Protein AF-0000000067829680 (afdb_homodimer)

Solvent-accessible surface area (backbone atoms only — not comparable to full-atom values): 27782 Å² total; per-residue (Å²): 125,80,76,62,68,70,40,52,64,40,25,40,22,31,45,24,46,48,72,64,26,36,20,51,52,60,34,42,39,82,71,40,37,84,87,40,39,43,42,49,33,36,29,45,96,55,60,75,62,44,49,71,43,41,75,66,64,33,41,80,39,91,45,70,64,59,41,50,69,68,28,42,34,41,34,34,30,42,57,54,87,49,47,56,62,50,37,52,67,41,48,87,58,61,48,64,78,32,36,39,34,35,49,31,69,58,57,46,65,66,58,50,35,58,41,44,67,62,52,39,27,50,32,43,31,45,51,26,74,25,20,58,70,36,34,14,47,28,40,34,26,81,75,40,86,72,51,46,71,67,56,51,48,29,52,49,53,58,43,48,71,24,26,46,62,40,85,41,61,70,90,49,45,46,48,42,38,28,51,54,38,33,28,49,31,55,52,21,49,52,48,42,22,53,28,51,36,34,38,73,63,68,41,55,64,70,59,22,48,51,52,51,27,47,47,43,33,17,38,20,53,49,48,60,39,88,91,53,46,41,65,59,55,25,51,72,61,36,48,91,92,35,41,40,40,51,16,51,49,46,34,60,76,67,39,42,49,60,46,52,27,50,12,37,52,47,11,27,52,46,38,54,48,47,47,61,74,102,126,81,77,62,69,70,38,53,64,39,25,40,22,31,44,25,43,47,74,64,27,37,19,50,53,59,33,42,40,83,71,39,36,84,86,41,38,42,41,50,33,36,30,49,97,54,61,75,63,44,49,72,43,42,74,64,65,34,41,78,39,93,44,70,65,59,41,49,69,69,29,40,34,40,35,34,30,43,57,53,87,48,47,55,63,51,37,51,67,42,47,86,56,61,50,65,79,32,38,40,33,36,49,30,70,58,59,49,66,66,57,50,35,57,40,44,68,64,52,40,27,50,33,44,31,45,52,28,73,26,20,60,71,35,35,16,48,29,40,36,27,82,76,39,85,71,54,45,72,67,55,51,49,30,52,49,52,56,43,46,71,23,26,46,62,39,83,42,62,70,89,49,46,46,48,42,38,28,52,54,38,34,29,48,32,56,53,21,49,52,50,42,23,53,29,50,37,35,38,73,64,68,41,54,64,72,60,21,49,51,52,50,28,46,47,43,31,17,36,19,54,47,48,60,39,86,90,52,46,43,66,58,55,24,50,73,60,35,48,90,93,35,40,39,41,50,17,52,50,44,34,58,77,66,38,42,47,59,46,51,29,50,14,38,52,45,12,28,54,46,39,54,49,47,46,62,73,101

Nearest PDB structures (foldseek):
  8tcu-assembly1_D-2  TM=9.123E-01  e=1.792E-23  Homo sapiens
  5bsh-assembly1_D  TM=9.199E-01  e=5.120E-23  Medicago truncatula
  2rcy-assembly1_B-2  TM=9.385E-01  e=2.864E-21  Plasmodium falciparum 3D7
  3tri-assembly1_B  TM=9.046E-01  e=1.002E-21  Coxiella burnetii
  2ag8-assembly1_A  TM=9.207E-01  e=5.132E-21  Neisseria meningitidis MC58

Sequence (556 aa):
MLCQDSLVGVRVGCIGCGTMGSAILSSLVPMAHPDNGLILSGYNRTPEKLAPLEEKGVQSIDTIPNLIQQNDIIILGTKPSAVVPILKECLPFLRPGHIIISLAAGITQIMLTEAVESFCPVIRVMPNTPALVGSGIFALCLEDPKLSNEQSQSVIDLFSLIGLPIILPEKQFSAFTALIGCGPAYVFHFMDALVEAAVTLGFPRQQSIYMVSELLNGSAKLATQPGNHPALLREQVCSPGGITIAAINHMDRTAIRGNIIDAILTAYKKEKQLEFIEMLCQDSLVGVRVGCIGCGTMGSAILSSLVPMAHPDNGLILSGYNRTPEKLAPLEEKGVQSIDTIPNLIQQNDIIILGTKPSAVVPILKECLPFLRPGHIIISLAAGITQIMLTEAVESFCPVIRVMPNTPALVGSGIFALCLEDPKLSNEQSQSVIDLFSLIGLPIILPEKQFSAFTALIGCGPAYVFHFMDALVEAAVTLGFPRQQSIYMVSELLNGSAKLATQPGNHPALLREQVCSPGGITIAAINHMDRTAIRGNIIDAILTAYKKEKQLEFIE

InterPro domains:
  IPR000304 Pyrroline-5-carboxylate reductase-like [MF_01925] (10-274)
  IPR000304 Pyrroline-5-carboxylate reductase-like [PIRSF000193] (12-274)
  IPR000304 Pyrroline-5-carboxylate reductase-like [TIGR00112] (12-274)
  IPR008927 6-phosphogluconate dehydrogenase-like, C-terminal domain superfamily [SSF48179] (169-274)
  IPR028939 Pyrroline-5-carboxylate reductase, catalytic, N-terminal [PF03807] (11-106)
  IPR029036 Pyrroline-5-carboxylate reductase, dimerisation domain [PF14748] (170-274)
  IPR036291 NAD(P)-binding domain superfamily [SSF51735] (11-170)
  IPR053790 Pyrroline-5-carboxylate reductase-like conserved site [PS00521] (230-252)

Foldseek 3Di:
DPPLLLQAQAEEEEEDCDQVNVLLLLLCLVVDDVVRNYAAEYEYPDQVSCVVVVVSPHHYDHDPLVRQQVGQEYEYPDEPVCLLVSLLVCLVRHAQRHEYEYQYFLQALVSNCVSNVVRYHYKYKHWANQSNVLAIEIEIEPPNPSQDPSNVSNVCVSNNSRHHYDYDHRVCVLVCCLPRRCPVVVVVVVLVVQLVVVVVVPDDNVVSSVVSVVVCVVVVVVCPPPPHDPVVVLVVVDDVVDDSVVVVVVCVVVPVVVVVVVSSVVSSVVSVVSNPVD/DPPLLLQQQAEEEEEDCDQVNVLLLLLCLVVDDVVRNYAAEYEYPDQVSCVVVVVSPHHYDHDPLVRQQVGQEYEYPDEPVCLLVSLLVCLVRHAQRHEYEYQYFLQALVSNCVSNVVRYHYKYKHWANQSNVLAIEIEIEPPNPSQDPSNVSNVCVSNNSRHHYDYDHRVCVLVCCLPRRCPVVVVVVVLVVQLVVVVVVPDDNVVSSVVSVVVCVVVVVVCPPPPHDPVVVLVVVDDVVDDSVVVVVVCVVVPVVVVVVVSSVVSSVVSVVSNPVD

pLDDT: mean 93.3, std 8.67, range [32.65, 98.71]

Secondary structure (DSSP, 8-state):
----GGGTT-EEEEE--SHHHHHHHHHHGGG--TTTT-EEEEE-SSGGGGHHHHHTTPEE-S-HHHHHHH-SEEEE-S-HHHHHHHHHHHGGG--TT-EEEE--TT--HHHHHHHTTTSS-EEEEE--GGGGGT-EEEEEE---TT--HHHHHHHHHHHHTSEEEEE--GGGHHHHIIIIISHHHHHHHHHHHHHHHHHHTT--HHHHHHHHHHHHHHHHHHHHSTT--HHHHHHHH--TT-HHHHHHHHHHHTTHHHHHHHHHHHHHHHHHHHHHH-/----GGGTT-EEEEE--SHHHHHHHHHHGGG--TTTT-EEEEE-SSGGGGHHHHHTTPEE-S-HHHHHHH-SEEEE-S-HHHHHHHHHHHGGG--TT-EEEE--TT--HHHHHHHTTTSS-EEEEE--GGGGGT-EEEEEE---TT--HHHHHHHHHHHHTSEEEEE--GGGHHHHIIIIISHHHHHHHHHHHHHHHHHHTT--HHHHHHHHHHHHHHHHHHHHSTT--HHHHHHHH--TT-HHHHHHHHHHHTTHHHHHHHHHHHHHHHHHHHHHH-

Radius of gyration: 26.72 Å; Cα contacts (8 Å, |Δi|>4): 1094; chains: 2; bounding box: 48×79×61 Å

Organism: Lawsonia intracellularis (strain PHE/MN1-00) (NCBI:txid363253)

Structure (mmCIF, N/CA/C/O backbone):
data_AF-0000000067829680-model_v1
#
loop_
_entity.id
_entity.type
_entity.pdbx_description
1 polymer 'Pyrroline-5-carboxylate reductase'
#
loop_
_atom_site.group_PDB
_atom_site.id
_atom_site.type_symbol
_atom_site.label_atom_id
_atom_site.label_alt_id
_atom_site.label_comp_id
_atom_site.label_asym_id
_atom_site.label_entity_id
_atom_site.label_seq_id
_atom_site.pdbx_PDB_ins_code
_atom_site.Cartn_x
_atom_site.Cartn_y
_atom_site.Cartn_z
_atom_site.occupancy
_atom_site.B_iso_or_equiv
_atom_site.auth_seq_id
_atom_site.auth_comp_id
_atom_site.auth_asym_id
_atom_site.auth_atom_id
_atom_site.pdbx_PDB_model_num
ATOM 1 N N . MET A 1 1 ? 10.613 -0.77 22.36 1 32.85 1 MET A N 1
ATOM 2 C CA . MET A 1 1 ? 9.615 0.115 22.953 1 32.85 1 MET A CA 1
ATOM 3 C C . MET A 1 1 ? 10.222 1.474 23.284 1 32.85 1 MET A C 1
ATOM 5 O O . MET A 1 1 ? 11.053 1.585 24.187 1 32.85 1 MET A O 1
ATOM 9 N N . LEU A 1 2 ? 10.543 2.199 22.301 1 42.24 2 LEU A N 1
ATOM 10 C CA . LEU A 1 2 ? 11.259 3.444 22.552 1 42.24 2 LEU A CA 1
ATOM 11 C C . LEU A 1 2 ? 10.633 4.208 23.714 1 42.24 2 LEU A C 1
ATOM 13 O O . LEU A 1 2 ? 9.43 4.48 23.707 1 42.24 2 LEU A O 1
ATOM 17 N N . CYS A 1 3 ? 11.052 3.968 24.837 1 44.95 3 CYS A N 1
ATOM 18 C CA . CYS A 1 3 ? 10.799 4.685 26.082 1 44.95 3 CYS A CA 1
ATOM 19 C C . CYS A 1 3 ? 10.567 6.168 25.819 1 44.95 3 CYS A C 1
ATOM 21 O O . CYS A 1 3 ? 11.505 6.901 25.503 1 44.95 3 CYS A O 1
ATOM 23 N N . GLN A 1 4 ? 9.336 6.564 25.162 1 64.41 4 GLN A N 1
ATOM 24 C CA . GLN A 1 4 ? 9.116 7.972 24.846 1 64.41 4 GLN A CA 1
ATOM 25 C C . GLN A 1 4 ? 8.985 8.807 26.116 1 64.41 4 GLN A C 1
ATOM 27 O O . GLN A 1 4 ? 7.887 9.244 26.467 1 64.41 4 GLN A O 1
ATOM 32 N N . ASP A 1 5 ? 10.01 8.801 26.873 1 72.24 5 ASP A N 1
ATOM 33 C CA . ASP A 1 5 ? 10.111 9.521 28.139 1 72.24 5 ASP A CA 1
ATOM 34 C C . ASP A 1 5 ? 9.614 10.958 27.994 1 72.24 5 ASP A C 1
ATOM 36 O O . ASP A 1 5 ? 9.078 11.533 28.943 1 72.24 5 ASP A O 1
ATOM 40 N N . SER A 1 6 ? 9.605 11.452 26.85 1 81.99 6 SER A N 1
ATOM 41 C CA . SER A 1 6 ? 9.253 12.852 26.638 1 81.99 6 SER A CA 1
ATOM 42 C C . SER A 1 6 ? 7.744 13.061 26.719 1 81.99 6 SER A C 1
ATOM 44 O O . SER A 1 6 ? 7.274 14.195 26.835 1 81.99 6 SER A O 1
ATOM 46 N N . LEU A 1 7 ? 7.02 11.971 26.781 1 85.67 7 LEU A N 1
ATOM 47 C CA . LEU A 1 7 ? 5.567 12.093 26.749 1 85.67 7 LEU A CA 1
ATOM 48 C C . LEU A 1 7 ? 4.961 11.733 28.102 1 85.67 7 LEU A C 1
ATOM 50 O O . LEU A 1 7 ? 3.74 11.772 28.27 1 85.67 7 LEU A O 1
ATOM 54 N N . VAL A 1 8 ? 5.82 11.425 28.993 1 83.03 8 VAL A N 1
ATOM 55 C CA . VAL A 1 8 ? 5.314 11.029 30.303 1 83.03 8 VAL A CA 1
ATOM 56 C C . VAL A 1 8 ? 4.589 12.204 30.955 1 83.03 8 VAL A C 1
ATOM 58 O O . VAL A 1 8 ? 5.162 13.285 31.111 1 83.03 8 VAL A O 1
ATOM 61 N N . GLY A 1 9 ? 3.301 12.057 31.228 1 86.76 9 GLY A N 1
ATOM 62 C CA . GLY A 1 9 ? 2.519 13.058 31.937 1 86.76 9 GLY A CA 1
ATOM 63 C C . GLY A 1 9 ? 1.986 14.151 31.029 1 86.76 9 GLY A C 1
ATOM 64 O O . GLY A 1 9 ? 1.401 15.128 31.503 1 86.76 9 GLY A O 1
ATOM 65 N N . VAL A 1 10 ? 2.221 13.985 29.747 1 91.53 10 VAL A N 1
ATOM 66 C CA . VAL A 1 10 ? 1.778 14.996 28.792 1 91.53 10 VAL A CA 1
ATOM 67 C C . VAL A 1 10 ? 0.275 14.861 28.556 1 91.53 10 VAL A C 1
ATOM 69 O O . VAL A 1 10 ? -0.246 13.747 28.454 1 91.53 10 VAL A O 1
ATOM 72 N N . ARG A 1 11 ? -0.384 16.009 28.594 1 95.24 11 ARG A N 1
ATOM 73 C CA . ARG A 1 11 ? -1.816 16.065 28.317 1 95.24 11 ARG A CA 1
ATOM 74 C C . ARG A 1 11 ? -2.086 16.709 26.962 1 95.24 11 ARG A C 1
ATOM 76 O O . ARG A 1 11 ? -1.638 17.827 26.699 1 95.24 11 ARG A O 1
ATOM 83 N N . VAL A 1 12 ? -2.822 15.918 26.112 1 97.12 12 VAL A N 1
ATOM 84 C CA . VAL A 1 12 ? -3.101 16.369 24.752 1 97.12 12 VAL A CA 1
ATOM 85 C C . VAL A 1 12 ? -4.601 16.591 24.579 1 97.12 12 VAL A C 1
ATOM 87 O O . VAL A 1 12 ? -5.404 15.696 24.852 1 97.12 12 VAL A O 1
ATOM 90 N N . GLY A 1 13 ? -4.949 17.803 24.237 1 97.44 13 GLY A N 1
ATOM 91 C CA . GLY A 1 13 ? -6.331 18.137 23.931 1 97.44 13 GLY A CA 1
ATOM 92 C C . GLY A 1 13 ? -6.552 18.481 22.471 1 97.44 13 GLY A C 1
ATOM 93 O O . GLY A 1 13 ? -5.699 19.11 21.84 1 97.44 13 GLY A O 1
ATOM 94 N N . CYS A 1 14 ? -7.7 18.118 21.925 1 97.99 14 CYS A N 1
ATOM 95 C CA . CYS A 1 14 ? -8.042 18.399 20.535 1 97.99 14 CYS A CA 1
ATOM 96 C C . CYS A 1 14 ? -9.333 19.204 20.443 1 97.99 14 CYS A C 1
ATOM 98 O O . CYS A 1 14 ? -10.346 18.83 21.036 1 97.99 14 CYS A O 1
ATOM 100 N N . ILE A 1 15 ? -9.218 20.331 19.795 1 97.48 15 ILE A N 1
ATOM 101 C CA . ILE A 1 15 ? -10.404 21.116 19.474 1 97.48 15 ILE A CA 1
ATOM 102 C C . ILE A 1 15 ? -10.855 20.81 18.047 1 97.48 15 ILE A C 1
ATOM 104 O O . ILE A 1 15 ? -10.152 21.127 17.085 1 97.48 15 ILE A O 1
ATOM 108 N N . GLY A 1 16 ? -12.024 20.284 17.905 1 95.32 16 GLY A N 1
ATOM 109 C CA . GLY A 1 16 ? -12.476 19.785 16.616 1 95.32 16 GLY A CA 1
ATOM 110 C C . GLY A 1 16 ? -12.123 18.328 16.383 1 95.32 16 GLY A C 1
ATOM 111 O O . GLY A 1 16 ? -11.034 18.018 15.896 1 95.32 16 GLY A O 1
ATOM 112 N N . CYS A 1 17 ? -13.065 17.514 16.563 1 93.41 17 CYS A N 1
ATOM 113 C CA . CYS A 1 17 ? -12.871 16.075 16.419 1 93.41 17 CYS A CA 1
ATOM 114 C C . CYS A 1 17 ? -13.659 15.535 15.231 1 93.41 17 CYS A C 1
ATOM 116 O O . CYS A 1 17 ? -14.426 14.581 15.372 1 93.41 17 CYS A O 1
ATOM 118 N N . GLY A 1 18 ? -13.364 16.253 14.171 1 88.24 18 GLY A N 1
ATOM 119 C CA . GLY A 1 18 ? -13.897 15.739 12.92 1 88.24 18 GLY A CA 1
ATOM 120 C C . GLY A 1 18 ? -13.1 14.573 12.366 1 88.24 18 GLY A C 1
ATOM 121 O O . GLY A 1 18 ? -12.716 13.668 13.11 1 88.24 18 GLY A O 1
ATOM 122 N N . THR A 1 19 ? -12.8 14.629 11.101 1 84.1 19 THR A N 1
ATOM 123 C CA . THR A 1 19 ? -12.111 13.519 10.452 1 84.1 19 THR A CA 1
ATOM 124 C C . THR A 1 19 ? -10.684 13.388 10.977 1 84.1 19 THR A C 1
ATOM 126 O O . THR A 1 19 ? -10.312 12.348 11.525 1 84.1 19 THR A O 1
ATOM 129 N N . MET A 1 20 ? -9.94 14.436 10.885 1 90.51 20 MET A N 1
ATOM 130 C CA . MET A 1 20 ? -8.527 14.342 11.238 1 90.51 20 MET A CA 1
ATOM 131 C C . MET A 1 20 ? -8.341 14.366 12.752 1 90.51 20 MET A C 1
ATOM 133 O O . MET A 1 20 ? -7.498 13.646 13.29 1 90.51 20 MET A O 1
ATOM 137 N N . GLY A 1 21 ? -9.09 15.28 13.44 1 93.39 21 GLY A N 1
ATOM 138 C CA . GLY A 1 21 ? -8.996 15.3 14.891 1 93.39 21 GLY A CA 1
ATOM 139 C C . GLY A 1 21 ? -9.32 13.962 15.528 1 93.39 21 GLY A C 1
ATOM 140 O O . GLY A 1 21 ? -8.584 13.488 16.396 1 93.39 21 GLY A O 1
ATOM 141 N N . SER A 1 22 ? -10.361 13.382 15.071 1 92.06 22 SER A N 1
ATOM 142 C CA . SER A 1 22 ? -10.754 12.069 15.573 1 92.06 22 SER A CA 1
ATOM 143 C C . SER A 1 22 ? -9.719 11.008 15.215 1 92.06 22 SER A C 1
ATOM 145 O O . SER A 1 22 ? -9.457 10.098 16.004 1 92.06 22 SER A O 1
ATOM 147 N N . ALA A 1 23 ? -9.188 11.078 14.009 1 91.29 23 ALA A N 1
ATOM 148 C CA . ALA A 1 23 ? -8.182 10.122 13.554 1 91.29 23 ALA A CA 1
ATOM 149 C C . ALA A 1 23 ? -6.956 10.143 14.462 1 91.29 23 ALA A C 1
ATOM 151 O O . ALA A 1 23 ? -6.454 9.089 14.863 1 91.29 23 ALA A O 1
ATOM 152 N N . ILE A 1 24 ? -6.544 11.265 14.77 1 94.71 24 ILE A N 1
ATOM 153 C CA . ILE A 1 24 ? -5.347 11.423 15.588 1 94.71 24 ILE A CA 1
ATOM 154 C C . ILE A 1 24 ? -5.618 10.92 17.004 1 94.71 24 ILE A C 1
ATOM 156 O O . ILE A 1 24 ? -4.876 10.084 17.525 1 94.71 24 ILE A O 1
ATOM 160 N N . LEU A 1 25 ? -6.687 11.369 17.619 1 94.59 25 LEU A N 1
ATOM 161 C CA . LEU A 1 25 ? -6.993 10.957 18.985 1 94.59 25 LEU A CA 1
ATOM 162 C C . LEU A 1 25 ? -7.216 9.451 19.062 1 94.59 25 LEU A C 1
ATOM 164 O O . LEU A 1 25 ? -6.675 8.783 19.946 1 94.59 25 LEU A O 1
ATOM 168 N N . SER A 1 26 ? -8.001 8.955 18.148 1 92.8 26 SER A N 1
ATOM 169 C CA . SER A 1 26 ? -8.308 7.529 18.158 1 92.8 26 SER A CA 1
ATOM 170 C C . SER A 1 26 ? -7.043 6.689 18.017 1 92.8 26 SER A C 1
ATOM 172 O O . SER A 1 26 ? -6.932 5.619 18.618 1 92.8 26 SER A O 1
ATOM 174 N N . SER A 1 27 ? -6.155 7.122 17.201 1 93.13 27 SER A N 1
ATOM 175 C CA . SER A 1 27 ? -4.92 6.381 16.965 1 93.13 27 SER A CA 1
ATOM 176 C C . SER A 1 27 ? -3.992 6.456 18.173 1 93.13 27 SER A C 1
ATOM 178 O O . SER A 1 27 ? -3.171 5.561 18.388 1 93.13 27 SER A O 1
ATOM 180 N N . LEU A 1 28 ? -4.135 7.497 18.963 1 93.73 28 LEU A N 1
ATOM 181 C CA . LEU A 1 28 ? -3.269 7.687 20.121 1 93.73 28 LEU A CA 1
ATOM 182 C C . LEU A 1 28 ? -3.765 6.872 21.311 1 93.73 28 LEU A C 1
ATOM 184 O O . LEU A 1 28 ? -2.998 6.576 22.23 1 93.73 28 LEU A O 1
ATOM 188 N N . VAL A 1 29 ? -5.004 6.495 21.339 1 92.02 29 VAL A N 1
ATOM 189 C CA . VAL A 1 29 ? -5.65 5.867 22.487 1 92.02 29 VAL A CA 1
ATOM 190 C C . VAL A 1 29 ? -4.898 4.594 22.871 1 92.02 29 VAL A C 1
ATOM 192 O O . VAL A 1 29 ? -4.527 4.412 24.033 1 92.02 29 VAL A O 1
ATOM 195 N N . PRO A 1 30 ? -4.684 3.728 21.837 1 87.74 30 PRO A N 1
ATOM 196 C CA . PRO A 1 30 ? -3.988 2.495 22.214 1 87.74 30 PRO A CA 1
ATOM 197 C C . PRO A 1 30 ? -2.577 2.751 22.738 1 87.74 30 PRO A C 1
ATOM 199 O O . PRO A 1 30 ? -2.001 1.894 23.413 1 87.74 30 PRO A O 1
ATOM 202 N N . MET A 1 31 ? -2.08 3.845 22.342 1 82.7 31 MET A N 1
ATOM 203 C CA . MET A 1 31 ? -0.714 4.178 22.733 1 82.7 31 MET A CA 1
ATOM 204 C C . MET A 1 31 ? -0.689 4.861 24.096 1 82.7 31 MET A C 1
ATOM 206 O O . MET A 1 31 ? 0.375 5.011 24.701 1 82.7 31 MET A O 1
ATOM 210 N N . ALA A 1 32 ? -1.877 5.32 24.468 1 78.85 32 ALA A N 1
ATOM 211 C CA . ALA A 1 32 ? -2.012 5.97 25.769 1 78.85 32 ALA A CA 1
ATOM 212 C C . ALA A 1 32 ? -2.17 4.94 26.883 1 78.85 32 ALA A C 1
ATOM 214 O O . ALA A 1 32 ? -3.069 4.097 26.835 1 78.85 32 ALA A O 1
ATOM 215 N N . HIS A 1 33 ? -1.092 4.644 27.601 1 71.41 33 HIS A N 1
ATOM 216 C CA . HIS A 1 33 ? -1.11 3.661 28.678 1 71.41 33 HIS A CA 1
ATOM 217 C C . HIS A 1 33 ? -0.895 4.325 30.034 1 71.41 33 HIS A C 1
ATOM 219 O O . HIS A 1 33 ? -0.288 5.395 30.116 1 71.41 33 HIS A O 1
ATOM 225 N N . PRO A 1 34 ? -1.517 3.764 30.921 1 66.46 34 PRO A N 1
ATOM 226 C CA . PRO A 1 34 ? -1.378 4.341 32.26 1 66.46 34 PRO A CA 1
ATOM 227 C C . PRO A 1 34 ? 0.077 4.592 32.647 1 66.46 34 PRO A C 1
ATOM 229 O O . PRO A 1 34 ? 0.375 5.559 33.352 1 66.46 34 PRO A O 1
ATOM 232 N N . ASP A 1 35 ? 0.923 3.85 32.074 1 66.78 35 ASP A N 1
ATOM 233 C CA . ASP A 1 35 ? 2.316 3.913 32.505 1 66.78 35 ASP A CA 1
ATOM 234 C C . ASP A 1 35 ? 3.003 5.163 31.961 1 66.78 35 ASP A C 1
ATOM 236 O O . ASP A 1 35 ? 3.946 5.674 32.568 1 66.78 35 ASP A O 1
ATOM 240 N N . ASN A 1 36 ? 2.476 5.585 30.789 1 72.72 36 ASN A N 1
ATOM 241 C CA . ASN A 1 36 ? 3.167 6.753 30.253 1 72.72 36 ASN A CA 1
ATOM 242 C C . ASN A 1 36 ? 2.44 8.047 30.61 1 72.72 36 ASN A C 1
ATOM 244 O O . ASN A 1 36 ? 2.962 9.14 30.385 1 72.72 36 ASN A O 1
ATOM 248 N N . GLY A 1 37 ? 1.24 7.879 31.149 1 82.19 37 GLY A N 1
ATOM 249 C CA . GLY A 1 37 ? 0.529 9.033 31.674 1 82.19 37 GLY A CA 1
ATOM 250 C C . GLY A 1 37 ? -0.004 9.95 30.59 1 82.19 37 GLY A C 1
ATOM 251 O O . GLY A 1 37 ? -0.251 11.133 30.835 1 82.19 37 GLY A O 1
ATOM 252 N N . LEU A 1 38 ? 0.02 9.501 29.326 1 88.05 38 LEU A N 1
ATOM 253 C CA . LEU A 1 38 ? -0.551 10.31 28.255 1 88.05 38 LEU A CA 1
ATOM 254 C C . LEU A 1 38 ? -2.065 10.417 28.403 1 88.05 38 LEU A C 1
ATOM 256 O O . LEU A 1 38 ? -2.762 9.401 28.45 1 88.05 38 LEU A O 1
ATOM 260 N N . ILE A 1 39 ? -2.524 11.65 28.587 1 91.73 39 ILE A N 1
ATOM 261 C CA . ILE A 1 39 ? -3.95 11.896 28.774 1 91.73 39 ILE A CA 1
ATOM 262 C C . ILE A 1 39 ? -4.515 12.61 27.548 1 91.73 39 ILE A C 1
ATOM 264 O O . ILE A 1 39 ? -3.943 13.595 27.077 1 91.73 39 ILE A O 1
ATOM 268 N N . LEU A 1 40 ? -5.575 12.069 27.036 1 95.77 40 LEU A N 1
ATOM 269 C CA . LEU A 1 40 ? -6.19 12.599 25.824 1 95.77 40 LEU A CA 1
ATOM 270 C C . LEU A 1 40 ? -7.571 13.172 26.122 1 95.77 40 LEU A C 1
ATOM 272 O O . LEU A 1 40 ? -8.354 12.566 26.857 1 95.77 40 LEU A O 1
ATOM 276 N N . SER A 1 41 ? -7.827 14.332 25.633 1 96.44 41 SER A N 1
ATOM 277 C CA . SER A 1 41 ? -9.138 14.958 25.769 1 96.44 41 SER A CA 1
ATOM 278 C C . SER A 1 41 ? -9.577 15.613 24.463 1 96.44 41 SER A C 1
ATOM 280 O O . SER A 1 41 ? -8.751 15.874 23.586 1 96.44 41 SER A O 1
ATOM 282 N N . GLY A 1 42 ? -10.875 15.805 24.308 1 97.17 42 GLY A N 1
ATOM 283 C CA . GLY A 1 42 ? -11.414 16.396 23.093 1 97.17 42 GLY A CA 1
ATOM 284 C C . GLY A 1 42 ? -12.593 17.315 23.349 1 97.17 42 GLY A C 1
ATOM 285 O O . GLY A 1 42 ? -13.317 17.146 24.333 1 97.17 42 GLY A O 1
ATOM 286 N N . TYR A 1 43 ? -12.693 18.271 22.482 1 96.94 43 TYR A N 1
ATOM 287 C CA . TYR A 1 43 ? -13.848 19.16 22.42 1 96.94 43 TYR A CA 1
ATOM 288 C C . TYR A 1 43 ? -14.389 19.251 20.998 1 96.94 43 TYR A C 1
ATOM 290 O O . TYR A 1 43 ? -13.62 19.293 20.035 1 96.94 43 TYR A O 1
ATOM 298 N N . ASN A 1 44 ? -15.646 19.223 20.883 1 95.64 44 ASN A N 1
ATOM 299 C CA . ASN A 1 44 ? -16.344 19.466 19.625 1 95.64 44 ASN A CA 1
ATOM 300 C C . ASN A 1 44 ? -17.619 20.278 19.839 1 95.64 44 ASN A C 1
ATOM 302 O O . ASN A 1 44 ? -18.299 20.117 20.854 1 95.64 44 ASN A O 1
ATOM 306 N N . ARG A 1 45 ? -17.927 21.089 18.845 1 91.02 45 ARG A N 1
ATOM 307 C CA . ARG A 1 45 ? -19.149 21.882 18.932 1 91.02 45 ARG A CA 1
ATOM 308 C C . ARG A 1 45 ? -20.378 20.985 19.032 1 91.02 45 ARG A C 1
ATOM 310 O O . ARG A 1 45 ? -21.34 21.315 19.729 1 91.02 45 ARG A O 1
ATOM 317 N N . THR A 1 46 ? -20.254 19.892 18.346 1 90.45 46 THR A N 1
ATOM 318 C CA . THR A 1 46 ? -21.292 18.869 18.421 1 90.45 46 THR A CA 1
ATOM 319 C C . THR A 1 46 ? -20.851 17.716 19.318 1 90.45 46 THR A C 1
ATOM 321 O O . THR A 1 46 ? -20.192 16.782 18.858 1 90.45 46 THR A O 1
ATOM 324 N N . PRO A 1 47 ? -21.322 17.66 20.458 1 87.58 47 PRO A N 1
ATOM 325 C CA . PRO A 1 47 ? -20.837 16.697 21.451 1 87.58 47 PRO A CA 1
ATOM 326 C C . PRO A 1 47 ? -20.988 15.249 20.991 1 87.58 47 PRO A C 1
ATOM 328 O O . PRO A 1 47 ? -20.162 14.4 21.334 1 87.58 47 PRO A O 1
ATOM 331 N N . GLU A 1 48 ? -21.953 14.989 20.147 1 87.05 48 GLU A N 1
ATOM 332 C CA . GLU A 1 48 ? -22.23 13.624 19.71 1 87.05 48 GLU A CA 1
ATOM 333 C C . GLU A 1 48 ? -21.064 13.055 18.906 1 87.05 48 GLU A C 1
ATOM 335 O O . GLU A 1 48 ? -20.848 11.842 18.89 1 87.05 48 GLU A O 1
ATOM 340 N N . LYS A 1 49 ? -20.319 13.911 18.389 1 87.24 49 LYS A N 1
ATOM 341 C CA . LYS A 1 49 ? -19.194 13.479 17.564 1 87.24 49 LYS A CA 1
ATOM 342 C C . LYS A 1 49 ? -18.062 12.928 18.425 1 87.24 49 LYS A C 1
ATOM 344 O O . LYS A 1 49 ? -17.17 12.24 17.922 1 87.24 49 LYS A O 1
ATOM 349 N N . LEU A 1 50 ? -18.154 13.165 19.718 1 92.49 50 LEU A N 1
ATOM 350 C CA . LEU A 1 50 ? -17.095 12.722 20.62 1 92.49 50 LEU A CA 1
ATOM 351 C C . LEU A 1 50 ? -17.412 11.347 21.196 1 92.49 50 LEU A C 1
ATOM 353 O O . LEU A 1 50 ? -16.539 10.695 21.773 1 92.49 50 LEU A O 1
ATOM 357 N N . ALA A 1 51 ? -18.595 10.908 21 1 91.45 51 ALA A N 1
ATOM 358 C CA . ALA A 1 51 ? -19.073 9.688 21.646 1 91.45 51 ALA A CA 1
ATOM 359 C C . ALA A 1 51 ? -18.167 8.504 21.321 1 91.45 51 ALA A C 1
ATOM 361 O O . ALA A 1 51 ? -17.728 7.785 22.222 1 91.45 51 ALA A O 1
ATOM 362 N N . PRO A 1 52 ? -17.856 8.372 20.055 1 90.58 52 PRO A N 1
ATOM 363 C CA . PRO A 1 52 ? -16.981 7.241 19.739 1 90.58 52 PRO A CA 1
ATOM 364 C C . PRO A 1 52 ? -15.609 7.353 20.4 1 90.58 52 PRO A C 1
ATOM 366 O O . PRO A 1 52 ? -14.996 6.336 20.733 1 90.58 52 PRO A O 1
ATOM 369 N N . LEU A 1 53 ? -15.132 8.484 20.567 1 93.26 53 LEU A N 1
ATOM 370 C CA . LEU A 1 53 ? -13.831 8.707 21.189 1 93.26 53 LEU A CA 1
ATOM 371 C C . LEU A 1 53 ? -13.901 8.476 22.694 1 93.26 53 LEU A C 1
ATOM 373 O O . LEU A 1 53 ? -12.961 7.944 23.29 1 93.26 53 LEU A O 1
ATOM 377 N N . GLU A 1 54 ? -14.989 8.895 23.242 1 92.73 54 GLU A N 1
ATOM 378 C CA . GLU A 1 54 ? -15.206 8.671 24.668 1 92.73 54 GLU A CA 1
ATOM 379 C C . GLU A 1 54 ? -15.209 7.182 25 1 92.73 54 GLU A C 1
ATOM 381 O O . GLU A 1 54 ? -14.657 6.766 26.021 1 92.73 54 GLU A O 1
ATOM 386 N N . GLU A 1 55 ? -15.789 6.483 24.112 1 92.37 55 GLU A N 1
ATOM 387 C CA . GLU A 1 55 ? -15.849 5.035 24.292 1 92.37 55 GLU A CA 1
ATOM 388 C C . GLU A 1 55 ? -14.454 4.419 24.279 1 92.37 55 GLU A C 1
ATOM 390 O O . GLU A 1 55 ? -14.225 3.373 24.891 1 92.37 55 GLU A O 1
ATOM 395 N N . LYS A 1 56 ? -13.576 5.103 23.69 1 90.01 56 LYS A N 1
ATOM 396 C CA . LYS A 1 56 ? -12.216 4.586 23.57 1 90.01 56 LYS A CA 1
ATOM 397 C C . LYS A 1 56 ? -11.328 5.107 24.696 1 90.01 56 LYS A C 1
ATOM 399 O O . LYS A 1 56 ? -10.155 4.739 24.791 1 90.01 56 LYS A O 1
ATOM 404 N N . GLY A 1 57 ? -11.894 6.133 25.489 1 89.99 57 GLY A N 1
ATOM 405 C CA . GLY A 1 57 ? -11.133 6.59 26.64 1 89.99 57 GLY A CA 1
ATOM 406 C C . GLY A 1 57 ? -10.732 8.051 26.55 1 89.99 57 GLY A C 1
ATOM 407 O O . GLY A 1 57 ? -10.062 8.572 27.443 1 89.99 57 GLY A O 1
ATOM 408 N N . VAL A 1 58 ? -11.108 8.714 25.533 1 94.19 58 VAL A N 1
ATOM 409 C CA . VAL A 1 58 ? -10.83 10.141 25.403 1 94.19 58 VAL A CA 1
ATOM 410 C C . VAL A 1 58 ? -11.787 10.937 26.287 1 94.19 58 VAL A C 1
ATOM 412 O O . VAL A 1 58 ? -12.997 10.702 26.272 1 94.19 58 VAL A O 1
ATOM 415 N N . GLN A 1 59 ? -11.231 11.784 27.108 1 94.39 59 GLN A N 1
ATOM 416 C CA . GLN A 1 59 ? -12.07 12.615 27.966 1 94.39 59 GLN A CA 1
ATOM 417 C C . GLN A 1 59 ? -12.769 13.706 27.16 1 94.39 59 GLN A C 1
ATOM 419 O O . GLN A 1 59 ? -12.118 14.468 26.442 1 94.39 59 GLN A O 1
ATOM 424 N N . SER A 1 60 ? -14.052 13.733 27.296 1 95.54 60 SER A N 1
ATOM 425 C CA . SER A 1 60 ? -14.807 14.803 26.653 1 95.54 60 SER A CA 1
ATOM 426 C C . SER A 1 60 ? -14.85 16.052 27.527 1 95.54 60 SER A C 1
ATOM 428 O O . SER A 1 60 ? -15.188 15.977 28.71 1 95.54 60 SER A O 1
ATOM 430 N N . ILE A 1 61 ? -14.461 17.133 26.962 1 95.91 61 ILE A N 1
ATOM 431 C CA . ILE A 1 61 ? -14.485 18.407 27.673 1 95.91 61 ILE A CA 1
ATOM 432 C C . ILE A 1 61 ? -15.557 19.313 27.071 1 95.91 61 ILE A C 1
ATOM 434 O O . ILE A 1 61 ? -15.726 19.36 25.85 1 95.91 61 ILE A O 1
ATOM 438 N N . ASP A 1 62 ? -16.208 20.108 27.832 1 93.08 62 ASP A N 1
ATOM 439 C CA . ASP A 1 62 ? -17.446 20.758 27.412 1 93.08 62 ASP A CA 1
ATOM 440 C C . ASP A 1 62 ? -17.171 22.149 26.846 1 93.08 62 ASP A C 1
ATOM 442 O O . ASP A 1 62 ? -18.001 22.707 26.125 1 93.08 62 ASP A O 1
ATOM 446 N N . THR A 1 63 ? -16.004 22.703 27.335 1 95.73 63 THR A N 1
ATOM 447 C CA . THR A 1 63 ? -15.726 24.054 26.86 1 95.73 63 THR A CA 1
ATOM 448 C C . THR A 1 63 ? -14.267 24.186 26.433 1 95.73 63 THR A C 1
ATOM 450 O O . THR A 1 63 ? -13.401 23.46 26.926 1 95.73 63 THR A O 1
ATOM 453 N N . ILE A 1 64 ? -14.022 25.159 25.619 1 96.47 64 ILE A N 1
ATOM 454 C CA . I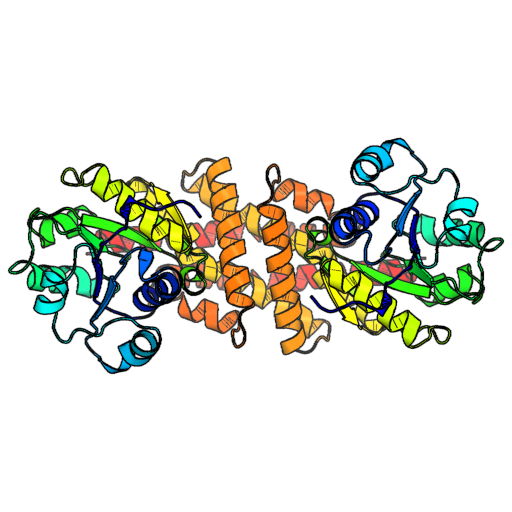LE A 1 64 ? -12.678 25.414 25.114 1 96.47 64 ILE A CA 1
ATOM 455 C C . ILE A 1 64 ? -11.777 25.88 26.255 1 96.47 64 ILE A C 1
ATOM 457 O O . ILE A 1 64 ? -10.671 25.364 26.431 1 96.47 64 ILE A O 1
ATOM 461 N N . PRO A 1 65 ? -12.256 26.737 27.157 1 96.52 65 PRO A N 1
ATOM 462 C CA . PRO A 1 65 ? -11.412 27.156 28.279 1 96.52 65 PRO A CA 1
ATOM 463 C C . PRO A 1 65 ? -10.975 25.986 29.158 1 96.52 65 PRO A C 1
ATOM 465 O O . PRO A 1 65 ? -9.808 25.905 29.549 1 96.52 65 PRO A O 1
ATOM 468 N N . ASN A 1 66 ? -11.875 25.116 29.412 1 96.89 66 ASN A N 1
ATOM 469 C CA . ASN A 1 66 ? -11.543 23.956 30.232 1 96.89 66 ASN A CA 1
ATOM 470 C C . ASN A 1 66 ? -10.517 23.059 29.545 1 96.89 66 ASN A C 1
ATOM 472 O O . ASN A 1 66 ? -9.62 22.522 30.198 1 96.89 66 ASN A O 1
ATOM 476 N N . LEU A 1 67 ? -10.7 22.899 28.261 1 97.72 67 LEU A N 1
ATOM 477 C CA . LEU A 1 67 ? -9.753 22.075 27.517 1 97.72 67 LEU A CA 1
ATOM 478 C C . LEU A 1 67 ? -8.355 22.682 27.561 1 97.72 67 LEU A C 1
ATOM 480 O O . LEU A 1 67 ? -7.371 21.97 27.775 1 97.72 67 LEU A O 1
ATOM 484 N N . ILE A 1 68 ? -8.262 23.943 27.394 1 97.46 68 ILE A N 1
ATOM 485 C CA . ILE A 1 68 ? -6.979 24.636 27.382 1 97.46 68 ILE A CA 1
ATOM 486 C C . ILE A 1 68 ? -6.305 24.498 28.746 1 97.46 68 ILE A C 1
ATOM 488 O O . ILE A 1 68 ? -5.113 24.194 28.828 1 97.46 68 ILE A O 1
ATOM 492 N N . GLN A 1 69 ? -7.033 24.657 29.786 1 95.49 69 GLN A N 1
ATOM 493 C CA . GLN A 1 69 ? -6.492 24.671 31.141 1 95.49 69 GLN A CA 1
ATOM 494 C C . GLN A 1 69 ? -5.982 23.29 31.544 1 95.49 69 GLN A C 1
ATOM 496 O O . GLN A 1 69 ? -5.034 23.176 32.324 1 95.49 69 GLN A O 1
ATOM 501 N N . GLN A 1 70 ? -6.476 22.334 30.941 1 95.48 70 GLN A N 1
ATOM 502 C CA . GLN A 1 70 ? -6.203 20.981 31.412 1 95.48 70 GLN A CA 1
ATOM 503 C C . GLN A 1 70 ? -5.145 20.3 30.548 1 95.48 70 GLN A C 1
ATOM 505 O O . GLN A 1 70 ? -4.749 19.165 30.822 1 95.48 70 GLN A O 1
ATOM 510 N N . ASN A 1 71 ? -4.732 20.969 29.522 1 96.9 71 ASN A N 1
ATOM 511 C CA . ASN A 1 71 ? -3.846 20.283 28.588 1 96.9 71 ASN A CA 1
ATOM 512 C C . ASN A 1 71 ? -2.58 21.091 28.32 1 96.9 71 ASN A C 1
ATOM 514 O O . ASN A 1 71 ? -2.556 22.305 28.532 1 96.9 71 ASN A O 1
ATOM 518 N N . ASP A 1 72 ? -1.531 20.4 27.883 1 96.46 72 ASP A N 1
ATOM 519 C CA . ASP A 1 72 ? -0.25 21.007 27.538 1 96.46 72 ASP A CA 1
ATOM 520 C C . ASP A 1 72 ? -0.16 21.283 26.038 1 96.46 72 ASP A C 1
ATOM 522 O O . ASP A 1 72 ? 0.366 22.318 25.623 1 96.46 72 ASP A O 1
ATOM 526 N N . ILE A 1 73 ? -0.615 20.33 25.268 1 97.7 73 ILE A N 1
ATOM 527 C CA . ILE A 1 73 ? -0.63 20.408 23.811 1 97.7 73 ILE A CA 1
ATOM 528 C C . ILE A 1 73 ? -2.07 20.501 23.314 1 97.7 73 ILE A C 1
ATOM 530 O O . ILE A 1 73 ? -2.911 19.672 23.669 1 97.7 73 ILE A O 1
ATOM 534 N N . ILE A 1 74 ? -2.336 21.513 22.556 1 98.24 74 ILE A N 1
ATOM 535 C CA . ILE A 1 74 ? -3.669 21.724 22.002 1 98.24 74 ILE A CA 1
ATOM 536 C C . ILE A 1 74 ? -3.629 21.553 20.485 1 98.24 74 ILE A C 1
ATOM 538 O O . ILE A 1 74 ? -2.975 22.328 19.784 1 98.24 74 ILE A O 1
ATOM 542 N N . ILE A 1 75 ? -4.343 20.575 19.974 1 98.3 75 ILE A N 1
ATOM 543 C CA . ILE A 1 75 ? -4.427 20.302 18.544 1 98.3 75 ILE A CA 1
ATOM 544 C C . ILE A 1 75 ? -5.722 20.885 17.983 1 98.3 75 ILE A C 1
ATOM 546 O O . ILE A 1 75 ? -6.807 20.622 18.507 1 98.3 75 ILE A O 1
ATOM 550 N N . LEU A 1 76 ? -5.587 21.638 17.004 1 97.88 76 LEU A N 1
ATOM 551 C CA . LEU A 1 76 ? -6.744 22.161 16.287 1 97.88 76 LEU A CA 1
ATOM 552 C C . LEU A 1 76 ? -7.059 21.306 15.064 1 97.88 76 LEU A C 1
ATOM 554 O O . LEU A 1 76 ? -6.431 21.462 14.014 1 97.88 76 LEU A O 1
ATOM 558 N N . GLY A 1 77 ? -8.03 20.498 15.172 1 95.56 77 GLY A N 1
ATOM 559 C CA . GLY A 1 77 ? -8.487 19.66 14.076 1 95.56 77 GLY A CA 1
ATOM 560 C C . GLY A 1 77 ? -9.704 20.22 13.364 1 95.56 77 GLY A C 1
ATOM 561 O O . GLY A 1 77 ? -10.629 19.477 13.027 1 95.56 77 GLY A O 1
ATOM 562 N N . THR A 1 78 ? -9.783 21.514 13.172 1 92.84 78 THR A N 1
ATOM 563 C CA . THR A 1 78 ? -10.927 22.202 12.585 1 92.84 78 THR A CA 1
ATOM 564 C C . THR A 1 78 ? -10.638 22.596 11.139 1 92.84 78 THR A C 1
ATOM 566 O O . THR A 1 78 ? -9.504 22.469 10.671 1 92.84 78 THR A O 1
ATOM 569 N N . LYS A 1 79 ? -11.645 23.027 10.475 1 88.83 79 LYS A N 1
ATOM 570 C CA . LYS A 1 79 ? -11.472 23.585 9.138 1 88.83 79 LYS A CA 1
ATOM 571 C C . LYS A 1 79 ? -10.619 24.85 9.176 1 88.83 79 LYS A C 1
ATOM 573 O O . LYS A 1 79 ? -10.576 25.545 10.194 1 88.83 79 LYS A O 1
ATOM 578 N N . PRO A 1 80 ? -10.07 25.159 8.065 1 89.86 80 PRO A N 1
ATOM 579 C CA . PRO A 1 80 ? -9.177 26.319 8.027 1 89.86 80 PRO A CA 1
ATOM 580 C C . PRO A 1 80 ? -9.871 27.612 8.45 1 89.86 80 PRO A C 1
ATOM 582 O O . PRO A 1 80 ? -9.3 28.406 9.202 1 89.86 80 PRO A O 1
ATOM 585 N N . SER A 1 81 ? -11.057 27.824 8.122 1 89.27 81 SER A N 1
ATOM 586 C CA . SER A 1 81 ? -11.771 29.069 8.387 1 89.27 81 SER A CA 1
ATOM 587 C C . SER A 1 81 ? -12.055 29.236 9.876 1 89.27 81 SER A C 1
ATOM 589 O O . SER A 1 81 ? -12.293 30.351 10.346 1 89.27 81 SER A O 1
ATOM 591 N N . ALA A 1 82 ? -11.949 28.181 10.613 1 93.98 82 ALA A N 1
ATOM 592 C CA . ALA A 1 82 ? -12.311 28.23 12.027 1 93.98 82 ALA A CA 1
ATOM 593 C C . ALA A 1 82 ? -11.073 28.396 12.904 1 93.98 82 ALA A C 1
ATOM 595 O O . ALA A 1 82 ? -11.184 28.712 14.091 1 93.98 82 ALA A O 1
ATOM 596 N N . VAL A 1 83 ? -9.925 28.27 12.359 1 95.56 83 VAL A N 1
ATOM 597 C CA . VAL A 1 83 ? -8.698 28.191 13.145 1 95.56 83 VAL A CA 1
ATOM 598 C C . VAL A 1 83 ? -8.46 29.515 13.867 1 95.56 83 VAL A C 1
ATOM 600 O O . VAL A 1 83 ? -8.337 29.547 15.094 1 95.56 83 VAL A O 1
ATOM 603 N N . VAL A 1 84 ? -8.456 30.63 13.182 1 95.28 84 VAL A N 1
ATOM 604 C CA . VAL A 1 84 ? -8.12 31.928 13.757 1 95.28 84 VAL A CA 1
ATOM 605 C C . VAL A 1 84 ? -9.184 32.335 14.773 1 95.28 84 VAL A C 1
ATOM 607 O O . VAL A 1 84 ? -8.861 32.726 15.897 1 95.28 84 VAL A O 1
ATOM 610 N N . PRO A 1 85 ? -10.496 32.17 14.445 1 95.99 85 PRO A N 1
ATOM 611 C CA . PRO A 1 85 ? -11.527 32.49 15.435 1 95.99 85 PRO A CA 1
ATOM 612 C C . PRO A 1 85 ? -11.384 31.679 16.72 1 95.99 85 PRO A C 1
ATOM 614 O O . PRO A 1 85 ? -11.539 32.22 17.817 1 95.99 85 PRO A O 1
ATOM 617 N N . ILE A 1 86 ? -11.035 30.449 16.626 1 97.01 86 ILE A N 1
ATOM 618 C CA . ILE A 1 86 ? -10.905 29.58 17.79 1 97.01 86 ILE A CA 1
ATOM 619 C C . ILE A 1 86 ? -9.689 30 18.614 1 97.01 86 ILE A C 1
ATOM 621 O O . ILE A 1 86 ? -9.744 30.022 19.846 1 97.01 86 ILE A O 1
ATOM 625 N N . LEU A 1 87 ? -8.652 30.314 17.948 1 97.16 87 LEU A N 1
ATOM 626 C CA . LEU A 1 87 ? -7.443 30.731 18.65 1 97.16 87 LEU A CA 1
ATOM 627 C C . LEU A 1 87 ? -7.678 32.032 19.41 1 97.16 87 LEU A C 1
ATOM 629 O O . LEU A 1 87 ? -7.17 32.208 20.52 1 97.16 87 LEU A O 1
ATOM 633 N N . LYS A 1 88 ? -8.431 32.904 18.862 1 95.17 88 LYS A N 1
ATOM 634 C CA . LYS A 1 88 ? -8.773 34.143 19.555 1 95.17 88 LYS A CA 1
ATOM 635 C C . LYS A 1 88 ? -9.595 33.862 20.81 1 95.17 88 LYS A C 1
ATOM 637 O O . LYS A 1 88 ? -9.425 34.529 21.832 1 95.17 88 LYS A O 1
ATOM 642 N N . GLU A 1 89 ? -10.385 32.918 20.664 1 95.05 89 GLU A N 1
ATOM 643 C CA . GLU A 1 89 ? -11.173 32.496 21.819 1 95.05 89 GLU A CA 1
ATOM 644 C C . GLU A 1 89 ? -10.286 31.875 22.895 1 95.05 89 GLU A C 1
ATOM 646 O O . GLU A 1 89 ? -10.58 31.982 24.087 1 95.05 89 GLU A O 1
ATOM 651 N N . CYS A 1 90 ? -9.223 31.299 22.532 1 96.33 90 CYS A N 1
ATOM 652 C CA . CYS A 1 90 ? -8.326 30.596 23.442 1 96.33 90 CYS A CA 1
ATOM 653 C C . CYS A 1 90 ? -7.395 31.571 24.152 1 96.33 90 CYS A C 1
ATOM 655 O O . CYS A 1 90 ? -6.88 31.272 25.23 1 96.33 90 CYS A O 1
ATOM 657 N N . LEU A 1 91 ? -7.15 32.697 23.638 1 95.75 91 LEU A N 1
ATOM 658 C CA . LEU A 1 91 ? -6.086 33.628 23.999 1 95.75 91 LEU A CA 1
ATOM 659 C C . LEU A 1 91 ? -6.101 33.916 25.496 1 95.75 91 LEU A C 1
ATOM 661 O O . LEU A 1 91 ? -5.063 33.84 26.158 1 95.75 91 LEU A O 1
ATOM 665 N N . PRO A 1 92 ? -7.332 34.129 26.06 1 95.82 92 PRO A N 1
ATOM 666 C CA . PRO A 1 92 ? -7.357 34.496 27.478 1 95.82 92 PRO A CA 1
ATOM 667 C C . PRO A 1 92 ? -6.928 33.351 28.392 1 95.82 92 PRO A C 1
ATOM 669 O O . PRO A 1 92 ? -6.607 33.577 29.561 1 95.82 92 PRO A O 1
ATOM 672 N N . PHE A 1 93 ? -6.878 32.209 27.87 1 96.71 93 PHE A N 1
ATOM 673 C CA . PHE A 1 93 ? -6.646 31.043 28.715 1 96.71 93 PHE A CA 1
ATOM 674 C C . PHE A 1 93 ? -5.29 30.416 28.412 1 96.71 93 PHE A C 1
ATOM 676 O O . PHE A 1 93 ? -4.881 29.46 29.074 1 96.71 93 PHE A O 1
ATOM 683 N N . LEU A 1 94 ? -4.621 30.922 27.495 1 96.36 94 LEU A N 1
ATOM 684 C CA . LEU A 1 94 ? -3.333 30.371 27.09 1 96.36 94 LEU A CA 1
ATOM 685 C C . LEU A 1 94 ? -2.245 30.735 28.096 1 96.36 94 LEU A C 1
ATOM 687 O O . LEU A 1 94 ? -2.297 31.801 28.713 1 96.36 94 LEU A O 1
ATOM 691 N N . ARG A 1 95 ? -1.331 29.858 28.297 1 94.72 95 ARG A N 1
ATOM 692 C CA . ARG A 1 95 ? -0.098 30.062 29.051 1 94.72 95 ARG A CA 1
ATOM 693 C C . ARG A 1 95 ? 1.126 29.865 28.163 1 94.72 95 ARG A C 1
ATOM 695 O O . ARG A 1 95 ? 1.06 29.162 27.153 1 94.72 95 ARG A O 1
ATOM 702 N N . PRO A 1 96 ? 2.261 30.434 28.522 1 91.15 96 PRO A N 1
ATOM 703 C CA . PRO A 1 96 ? 3.467 30.323 27.699 1 91.15 96 PRO A CA 1
ATOM 704 C C . PRO A 1 96 ? 3.915 28.877 27.5 1 91.15 96 PRO A C 1
ATOM 706 O O . PRO A 1 96 ? 4.585 28.564 26.512 1 91.15 96 PRO A O 1
ATOM 709 N N . GLY A 1 97 ? 3.483 28.002 28.288 1 91.59 97 GLY A N 1
ATOM 710 C CA . GLY A 1 97 ? 3.92 26.618 28.201 1 91.59 97 GLY A CA 1
ATOM 711 C C . GLY A 1 97 ? 3.074 25.783 27.26 1 91.59 97 GLY A C 1
ATOM 712 O O . GLY A 1 97 ? 3.452 24.665 26.902 1 91.59 97 GLY A O 1
ATOM 713 N N . HIS A 1 98 ? 2.044 26.347 26.809 1 96.6 98 HIS A N 1
ATOM 714 C CA . HIS A 1 98 ? 1.169 25.624 25.893 1 96.6 98 HIS A CA 1
ATOM 715 C C . HIS A 1 98 ? 1.807 25.489 24.514 1 96.6 98 HIS A C 1
ATOM 717 O O . HIS A 1 98 ? 2.583 26.352 24.097 1 96.6 98 HIS A O 1
ATOM 723 N N . ILE A 1 99 ? 1.528 24.412 23.833 1 97.88 99 ILE A N 1
ATOM 724 C CA . ILE A 1 99 ? 1.849 24.23 22.422 1 97.88 99 ILE A CA 1
ATOM 725 C C . ILE A 1 99 ? 0.562 24.155 21.605 1 97.88 99 ILE A C 1
ATOM 727 O O . ILE A 1 99 ? -0.323 23.349 21.902 1 97.88 99 ILE A O 1
ATOM 731 N N . ILE A 1 100 ? 0.473 25.006 20.612 1 98.34 100 ILE A N 1
ATOM 732 C CA . ILE A 1 100 ? -0.672 24.977 19.709 1 98.34 100 ILE A CA 1
ATOM 733 C C . ILE A 1 100 ? -0.277 24.306 18.396 1 98.34 100 ILE A C 1
ATOM 735 O O . ILE A 1 100 ? 0.704 24.699 17.761 1 98.34 100 ILE A O 1
ATOM 739 N N . ILE A 1 101 ? -1.034 23.304 18.012 1 98.39 101 ILE A N 1
ATOM 740 C CA . ILE A 1 101 ? -0.783 22.584 16.768 1 98.39 101 ILE A CA 1
ATOM 741 C C . ILE A 1 101 ? -1.985 22.727 15.837 1 98.39 101 ILE A C 1
ATOM 743 O O . ILE A 1 101 ? -3.12 22.447 16.231 1 98.39 101 ILE A O 1
ATOM 747 N N . SER A 1 102 ? -1.776 23.142 14.71 1 97.7 102 SER A N 1
ATOM 748 C CA . SER A 1 102 ? -2.837 23.206 13.71 1 97.7 102 SER A CA 1
ATOM 749 C C . SER A 1 102 ? -2.667 22.119 12.653 1 97.7 102 SER A C 1
ATOM 751 O O . SER A 1 102 ? -1.563 21.905 12.147 1 97.7 102 SER A O 1
ATOM 753 N N . LEU A 1 103 ? -3.763 21.526 12.266 1 95.98 103 LEU A N 1
ATOM 754 C CA . LEU A 1 103 ? -3.769 20.512 11.218 1 95.98 103 LEU A CA 1
ATOM 755 C C . LEU A 1 103 ? -4.352 21.071 9.924 1 95.98 103 LEU A C 1
ATOM 757 O O . LEU A 1 103 ? -4.526 20.337 8.948 1 95.98 103 LEU A O 1
ATOM 761 N N . ALA A 1 104 ? -4.677 22.341 9.919 1 91.08 104 ALA A N 1
ATOM 762 C CA . ALA A 1 104 ? -5.476 22.914 8.839 1 91.08 104 ALA A CA 1
ATOM 763 C C . ALA A 1 104 ? -4.6 23.289 7.647 1 91.08 104 ALA A C 1
ATOM 765 O O . ALA A 1 104 ? -3.548 23.911 7.814 1 91.08 104 ALA A O 1
ATOM 766 N N . ALA A 1 105 ? -5.092 22.942 6.492 1 87.01 105 ALA A N 1
ATOM 767 C CA . ALA A 1 105 ? -4.434 23.361 5.257 1 87.01 105 ALA A CA 1
ATOM 768 C C . ALA A 1 105 ? -4.588 24.863 5.037 1 87.01 105 ALA A C 1
ATOM 770 O O . ALA A 1 105 ? -5.596 25.455 5.43 1 87.01 105 ALA A O 1
ATOM 771 N N . GLY A 1 106 ? -3.577 25.467 4.491 1 86.48 106 GLY A N 1
ATOM 772 C CA . GLY A 1 106 ? -3.662 26.864 4.096 1 86.48 106 GLY A CA 1
ATOM 773 C C . GLY A 1 106 ? -3.415 27.825 5.243 1 86.48 106 GLY A C 1
ATOM 774 O O . GLY A 1 106 ? -3.45 29.043 5.058 1 86.48 106 GLY A O 1
ATOM 775 N N . ILE A 1 107 ? -3.285 27.335 6.449 1 91.67 107 ILE A N 1
ATOM 776 C CA . ILE A 1 107 ? -2.998 28.181 7.602 1 91.67 107 ILE A CA 1
ATOM 777 C C . ILE A 1 107 ? -1.492 28.228 7.847 1 91.67 107 ILE A C 1
ATOM 779 O O . ILE A 1 107 ? -0.88 27.212 8.187 1 91.67 107 ILE A O 1
ATOM 783 N N . THR A 1 108 ? -0.961 29.361 7.741 1 93.02 108 THR A N 1
ATOM 784 C CA . THR A 1 108 ? 0.489 29.504 7.805 1 93.02 108 THR A CA 1
ATOM 785 C C . THR A 1 108 ? 0.948 29.716 9.245 1 93.02 108 THR A C 1
ATOM 787 O O . THR A 1 108 ? 0.13 29.963 10.133 1 93.02 108 THR A O 1
ATOM 790 N N . GLN A 1 109 ? 2.199 29.61 9.366 1 94.59 109 GLN A N 1
ATOM 791 C CA . GLN A 1 109 ? 2.809 29.846 10.671 1 94.59 109 GLN A CA 1
ATOM 792 C C . GLN A 1 109 ? 2.562 31.276 11.142 1 94.59 109 GLN A C 1
ATOM 794 O O . GLN A 1 109 ? 2.304 31.51 12.325 1 94.59 109 GLN A O 1
ATOM 799 N N . ILE A 1 110 ? 2.678 32.156 10.249 1 94.3 110 ILE A N 1
ATOM 800 C CA . ILE A 1 110 ? 2.506 33.564 10.587 1 94.3 110 ILE A CA 1
ATOM 801 C C . ILE A 1 110 ? 1.073 33.811 11.054 1 94.3 110 ILE A C 1
ATOM 803 O O . ILE A 1 110 ? 0.846 34.543 12.02 1 94.3 110 ILE A O 1
ATOM 807 N N . MET A 1 111 ? 0.141 33.21 10.417 1 93.97 111 MET A N 1
ATOM 808 C CA . MET A 1 111 ? -1.26 33.351 10.803 1 93.97 111 MET A CA 1
ATOM 809 C C . MET A 1 111 ? -1.495 32.811 12.209 1 93.97 111 MET A C 1
ATOM 811 O O . MET A 1 111 ? -2.201 33.43 13.007 1 93.97 111 MET A O 1
ATOM 815 N N . LEU A 1 112 ? -0.895 31.707 12.495 1 96.39 112 LEU A N 1
ATOM 816 C CA . LEU A 1 112 ? -1.029 31.092 13.812 1 96.39 112 LEU A CA 1
ATOM 817 C C . LEU A 1 112 ? -0.387 31.963 14.886 1 96.39 112 LEU A C 1
ATOM 819 O O . LEU A 1 112 ? -0.991 32.211 15.933 1 96.39 112 LEU A O 1
ATOM 823 N N . THR A 1 113 ? 0.825 32.391 14.601 1 96.64 113 THR A N 1
ATOM 824 C CA . THR A 1 113 ? 1.573 33.21 15.548 1 96.64 113 THR A CA 1
ATOM 825 C C . THR A 1 113 ? 0.82 34.501 15.859 1 96.64 113 THR A C 1
ATOM 827 O O . THR A 1 113 ? 0.715 34.9 17.021 1 96.64 113 THR A O 1
ATOM 830 N N . GLU A 1 114 ? 0.28 35.095 14.853 1 96.01 114 GLU A N 1
ATOM 831 C CA . GLU A 1 114 ? -0.468 36.336 15.031 1 96.01 114 GLU A CA 1
ATOM 832 C C . GLU A 1 114 ? -1.756 36.097 15.813 1 96.01 114 GLU A C 1
ATOM 834 O O . GLU A 1 114 ? -2.139 36.914 16.653 1 96.01 114 GLU A O 1
ATOM 839 N N . ALA A 1 115 ? -2.362 35.01 15.551 1 96.1 115 ALA A N 1
ATOM 840 C CA . ALA A 1 115 ? -3.643 34.703 16.181 1 96.1 115 ALA A CA 1
ATOM 841 C C . ALA A 1 115 ? -3.484 34.518 17.687 1 96.1 115 ALA A C 1
ATOM 843 O O . ALA A 1 115 ? -4.394 34.833 18.458 1 96.1 115 ALA A O 1
ATOM 844 N N . VAL A 1 116 ? -2.301 34.031 18.099 1 96.98 116 VAL A N 1
ATOM 845 C CA . VAL A 1 116 ? -2.089 33.821 19.528 1 96.98 116 VAL A CA 1
ATOM 846 C C . VAL A 1 116 ? -1.228 34.947 20.094 1 96.98 116 VAL A C 1
ATOM 848 O O . VAL A 1 116 ? -0.679 34.825 21.192 1 96.98 116 VAL A O 1
ATOM 851 N N . GLU A 1 117 ? -0.97 35.995 19.289 1 96.02 117 GLU A N 1
ATOM 852 C CA . GLU A 1 117 ? -0.199 37.173 19.677 1 96.02 117 GLU A CA 1
ATOM 853 C C . GLU A 1 117 ? 1.184 36.783 20.189 1 96.02 117 GLU A C 1
ATOM 855 O O . GLU A 1 117 ? 1.672 37.351 21.168 1 96.02 117 GLU A O 1
ATOM 860 N N . SER A 1 118 ? 1.692 35.701 19.643 1 94.31 118 SER A N 1
ATOM 861 C CA . SER A 1 118 ? 3.022 35.192 19.96 1 94.31 118 SER A CA 1
ATOM 862 C C . SER A 1 118 ? 3.136 34.822 21.435 1 94.31 118 SER A C 1
ATOM 864 O O . SER A 1 118 ? 4.217 34.907 22.021 1 94.31 118 SER A O 1
ATOM 866 N N . PHE A 1 119 ? 2.096 34.421 21.983 1 95.34 119 PHE A N 1
ATOM 867 C CA . PHE A 1 119 ? 2.07 34.174 23.42 1 95.34 119 PHE A CA 1
ATOM 868 C C . PHE A 1 119 ? 2.685 32.818 23.747 1 95.34 119 PHE A C 1
ATOM 870 O O . PHE A 1 119 ? 3.256 32.633 24.824 1 95.34 119 PHE A O 1
ATOM 877 N N . CYS A 1 120 ? 2.501 31.937 22.904 1 96.08 120 CYS A N 1
ATOM 878 C CA . CYS A 1 120 ? 3.016 30.581 23.063 1 96.08 120 CYS A CA 1
ATOM 879 C C . CYS A 1 120 ? 3.443 30 21.721 1 96.08 120 CYS A C 1
ATOM 881 O O . CYS A 1 120 ? 3.149 30.572 20.67 1 96.08 120 CYS A O 1
ATOM 883 N N . PRO A 1 121 ? 4.236 28.919 21.76 1 97.47 121 PRO A N 1
ATOM 884 C CA . PRO A 1 121 ? 4.677 28.33 20.494 1 97.47 121 PRO A CA 1
ATOM 885 C C . PRO A 1 121 ? 3.528 27.725 19.692 1 97.47 121 PRO A C 1
ATOM 887 O O . PRO A 1 121 ? 2.6 27.153 20.27 1 97.47 121 PRO A O 1
ATOM 890 N N . VAL A 1 122 ? 3.645 27.837 18.372 1 97.92 122 VAL A N 1
ATOM 891 C CA . VAL A 1 122 ? 2.675 27.258 17.448 1 97.92 122 VAL A CA 1
ATOM 892 C C . VAL A 1 122 ? 3.389 26.347 16.452 1 97.92 122 VAL A C 1
ATOM 894 O O . VAL A 1 122 ? 4.54 26.598 16.086 1 97.92 122 VAL A O 1
ATOM 897 N N . ILE A 1 123 ? 2.74 25.287 16.078 1 98.22 123 ILE A N 1
ATOM 898 C CA . ILE A 1 123 ? 3.271 24.312 15.131 1 98.22 123 ILE A CA 1
ATOM 899 C C . ILE A 1 123 ? 2.24 24.039 14.038 1 98.22 123 ILE A C 1
ATOM 901 O O . ILE A 1 123 ? 1.06 23.833 14.328 1 98.22 123 ILE A O 1
ATOM 905 N N . ARG A 1 124 ? 2.651 24.143 12.824 1 97.02 124 ARG A N 1
ATOM 906 C CA . ARG A 1 124 ? 1.856 23.708 11.681 1 97.02 124 ARG A CA 1
ATOM 907 C C . ARG A 1 124 ? 2.12 22.241 11.356 1 97.02 124 ARG A C 1
ATOM 909 O O . ARG A 1 124 ? 3.274 21.83 11.212 1 97.02 124 ARG A O 1
ATOM 916 N N . VAL A 1 125 ? 1.06 21.476 11.327 1 97.73 125 VAL A N 1
ATOM 917 C CA . VAL A 1 125 ? 1.171 20.064 10.977 1 97.73 125 VAL A CA 1
ATOM 918 C C . VAL A 1 125 ? 0.236 19.745 9.812 1 97.73 125 VAL A C 1
ATOM 920 O O . VAL A 1 125 ? -0.924 20.163 9.806 1 97.73 125 VAL A O 1
ATOM 923 N N . MET A 1 126 ? 0.75 19.062 8.854 1 96.96 126 MET A N 1
ATOM 924 C CA . MET A 1 126 ? -0.073 18.574 7.751 1 96.96 126 MET A CA 1
ATOM 925 C C . MET A 1 126 ? -0.16 17.051 7.77 1 96.96 126 MET A C 1
ATOM 927 O O . MET A 1 126 ? 0.845 16.365 7.578 1 96.96 126 MET A O 1
ATOM 931 N N . PRO A 1 127 ? -1.272 16.551 8.026 1 96.5 127 PRO A N 1
ATOM 932 C CA . PRO A 1 127 ? -1.454 15.1 8.109 1 96.5 127 PRO A CA 1
ATOM 933 C C . PRO A 1 127 ? -2.072 14.51 6.844 1 96.5 127 PRO A C 1
ATOM 935 O O . PRO A 1 127 ? -2.333 15.237 5.882 1 96.5 127 PRO A O 1
ATOM 938 N N . ASN A 1 128 ? -2.252 13.184 6.817 1 95.64 128 ASN A N 1
ATOM 939 C CA . ASN A 1 128 ? -3.057 12.474 5.829 1 95.64 128 ASN A CA 1
ATOM 940 C C . ASN A 1 128 ? -3.929 11.404 6.481 1 95.64 128 ASN A C 1
ATOM 942 O O . ASN A 1 128 ? -3.73 11.063 7.648 1 95.64 128 ASN A O 1
ATOM 946 N N . THR A 1 129 ? -4.882 10.891 5.861 1 94.06 129 THR A N 1
ATOM 947 C CA . THR A 1 129 ? -5.978 10.119 6.437 1 94.06 129 THR A CA 1
ATOM 948 C C . THR A 1 129 ? -5.482 8.763 6.931 1 94.06 129 THR A C 1
ATOM 950 O O . THR A 1 129 ? -6.084 8.165 7.826 1 94.06 129 THR A O 1
ATOM 953 N N . PRO A 1 130 ? -4.453 8.22 6.446 1 96 130 PRO A N 1
ATOM 954 C CA . PRO A 1 130 ? -3.996 6.946 7.006 1 96 130 PRO A CA 1
ATOM 955 C C . PRO A 1 130 ? -3.667 7.041 8.495 1 96 130 PRO A C 1
ATOM 957 O O . PRO A 1 130 ? -3.452 6.018 9.149 1 96 130 PRO A O 1
ATOM 960 N N . ALA A 1 131 ? -3.644 8.256 9.03 1 94.24 131 ALA A N 1
ATOM 961 C CA . ALA A 1 131 ? -3.556 8.444 10.476 1 94.24 131 ALA A CA 1
ATOM 962 C C . ALA A 1 131 ? -4.659 7.674 11.197 1 94.24 131 ALA A C 1
ATOM 964 O O . ALA A 1 131 ? -4.492 7.273 12.352 1 94.24 131 ALA A O 1
ATOM 965 N N . LEU A 1 132 ? -5.719 7.39 10.527 1 90.94 132 LEU A N 1
ATOM 966 C CA . LEU A 1 132 ? -6.87 6.683 11.079 1 90.94 132 LEU A CA 1
ATOM 967 C C . LEU A 1 132 ? -6.491 5.265 11.49 1 90.94 132 LEU A C 1
ATOM 969 O O . LEU A 1 132 ? -7.173 4.65 12.313 1 90.94 132 LEU A O 1
ATOM 973 N N . VAL A 1 133 ? -5.388 4.788 10.895 1 91.89 133 VAL A N 1
ATOM 974 C CA . VAL A 1 133 ? -4.993 3.418 11.205 1 91.89 133 VAL A CA 1
ATOM 975 C C . VAL A 1 133 ? -3.56 3.4 11.733 1 91.89 133 VAL A C 1
ATOM 977 O O . VAL A 1 133 ? -2.85 2.403 11.584 1 91.89 133 VAL A O 1
ATOM 980 N N . GLY A 1 134 ? -3.148 4.596 12.171 1 92.45 134 GLY A N 1
ATOM 981 C CA . GLY A 1 134 ? -1.839 4.688 12.799 1 92.45 134 GLY A CA 1
ATOM 982 C C . GLY A 1 134 ? -0.697 4.687 11.801 1 92.45 134 GLY A C 1
ATOM 983 O O . GLY A 1 134 ? 0.434 4.338 12.145 1 92.45 134 GLY A O 1
ATOM 984 N N . SER A 1 135 ? -0.974 4.963 10.531 1 94.96 135 SER A N 1
ATOM 985 C CA . SER A 1 135 ? 0.036 4.983 9.478 1 94.96 135 SER A CA 1
ATOM 986 C C . SER A 1 135 ? 0.059 6.327 8.759 1 94.96 135 SER A C 1
ATOM 988 O O . SER A 1 135 ? 0.211 6.381 7.537 1 94.96 135 SER A O 1
ATOM 990 N N . GLY A 1 136 ? -0.161 7.305 9.547 1 96.44 136 GLY A N 1
ATOM 991 C CA . GLY A 1 136 ? -0.148 8.647 8.986 1 96.44 136 GLY A CA 1
ATOM 992 C C . GLY A 1 136 ? 1.249 9.148 8.671 1 96.44 136 GLY A C 1
ATOM 993 O O . GLY A 1 136 ? 2.236 8.616 9.183 1 96.44 136 GLY A O 1
ATOM 994 N N . ILE A 1 137 ? 1.309 10.063 7.747 1 97.79 137 ILE A N 1
ATOM 995 C CA . ILE A 1 137 ? 2.495 10.878 7.506 1 97.79 137 ILE A CA 1
ATOM 996 C C . ILE A 1 137 ? 2.205 12.332 7.871 1 97.79 137 ILE A C 1
ATOM 998 O O . ILE A 1 137 ? 1.183 12.889 7.462 1 97.79 137 ILE A O 1
ATOM 1002 N N . PHE A 1 138 ? 3.131 12.892 8.668 1 98.1 138 PHE A N 1
ATOM 1003 C CA . PHE A 1 138 ? 2.883 14.224 9.208 1 98.1 138 PHE A CA 1
ATOM 1004 C C . PHE A 1 138 ? 4.042 15.161 8.892 1 98.1 138 PHE A C 1
ATOM 1006 O O . PHE A 1 138 ? 5.166 14.944 9.35 1 98.1 138 PHE A O 1
ATOM 1013 N N . ALA A 1 139 ? 3.778 16.171 8.129 1 98.32 139 ALA A N 1
ATOM 1014 C CA . ALA A 1 139 ? 4.758 17.251 8.053 1 98.32 139 ALA A CA 1
ATOM 1015 C C . ALA A 1 139 ? 4.682 18.148 9.285 1 98.32 139 ALA A C 1
ATOM 1017 O O . ALA A 1 139 ? 3.603 18.619 9.653 1 98.32 139 ALA A O 1
ATOM 1018 N N . LEU A 1 140 ? 5.79 18.391 9.947 1 98.34 140 LEU A N 1
ATOM 1019 C CA . LEU A 1 140 ? 5.875 19.252 11.122 1 98.34 140 LEU A CA 1
ATOM 1020 C C . LEU A 1 140 ? 6.729 20.482 10.834 1 98.34 140 LEU A C 1
ATOM 1022 O O . LEU A 1 140 ? 7.88 20.357 10.409 1 98.34 140 LEU A O 1
ATOM 1026 N N . CYS A 1 141 ? 6.184 21.61 11.009 1 98.13 141 CYS A N 1
ATOM 1027 C CA . CYS A 1 141 ? 6.946 22.853 10.967 1 98.13 141 CYS A CA 1
ATOM 1028 C C . CYS A 1 141 ? 7.376 23.277 12.366 1 98.13 141 CYS A C 1
ATOM 1030 O O . CYS A 1 141 ? 6.575 23.818 13.13 1 98.13 141 CYS A O 1
ATOM 1032 N N . LEU A 1 142 ? 8.644 23.1 12.693 1 97.52 142 LEU A N 1
ATOM 1033 C CA . LEU A 1 142 ? 9.133 23.366 14.041 1 97.52 142 LEU A CA 1
ATOM 1034 C C . LEU A 1 142 ? 9.949 24.654 14.079 1 97.52 142 LEU A C 1
ATOM 1036 O O . LEU A 1 142 ? 10.913 24.76 14.84 1 97.52 142 LEU A O 1
ATOM 1040 N N . GLU A 1 143 ? 9.534 25.607 13.308 1 95.99 143 GLU A N 1
ATOM 1041 C CA . GLU A 1 143 ? 10.355 26.797 13.104 1 95.99 143 GLU A CA 1
ATOM 1042 C C . GLU A 1 143 ? 9.979 27.902 14.088 1 95.99 143 GLU A C 1
ATOM 1044 O O . GLU A 1 143 ? 10.618 28.956 14.119 1 95.99 143 GLU A O 1
ATOM 1049 N N . ASP A 1 144 ? 9.014 27.769 14.98 1 96.69 144 ASP A N 1
ATOM 1050 C CA . ASP A 1 144 ? 8.654 28.804 15.944 1 96.69 144 ASP A CA 1
ATOM 1051 C C . ASP A 1 144 ? 9.785 29.042 16.942 1 96.69 144 ASP A C 1
ATOM 1053 O O . ASP A 1 144 ? 10.241 28.109 17.606 1 96.69 144 ASP A O 1
ATOM 1057 N N . PRO A 1 145 ? 10.248 30.231 17.058 1 95 145 PRO A N 1
ATOM 1058 C CA . PRO A 1 145 ? 11.382 30.524 17.938 1 95 145 PRO A CA 1
ATOM 1059 C C . PRO A 1 145 ? 11.072 30.254 19.409 1 95 145 PRO A C 1
ATOM 1061 O O . PRO A 1 145 ? 11.99 30.128 20.223 1 95 145 PRO A O 1
ATOM 1064 N N . LYS A 1 146 ? 9.88 30.174 19.817 1 95.8 146 LYS A N 1
ATOM 1065 C CA . LYS A 1 146 ? 9.504 29.96 21.212 1 95.8 146 LYS A CA 1
ATOM 1066 C C . LYS A 1 146 ? 9.515 28.475 21.563 1 95.8 146 LYS A C 1
ATOM 1068 O O . LYS A 1 146 ? 9.422 28.109 22.736 1 95.8 146 LYS A O 1
ATOM 1073 N N . LEU A 1 147 ? 9.628 27.678 20.582 1 96 147 LEU A N 1
ATOM 1074 C CA . LEU A 1 147 ? 9.641 26.238 20.814 1 96 147 LEU A CA 1
ATOM 1075 C C . LEU A 1 147 ? 10.97 25.797 21.418 1 96 147 LEU A C 1
ATOM 1077 O O . LEU A 1 147 ? 12.031 26.037 20.836 1 96 147 LEU A O 1
ATOM 1081 N N . SER A 1 148 ? 10.915 25.126 22.528 1 95.35 148 SER A N 1
ATOM 1082 C CA . SER A 1 148 ? 12.122 24.541 23.103 1 95.35 148 SER A CA 1
ATOM 1083 C C . SER A 1 148 ? 12.452 23.203 22.45 1 95.35 148 SER A C 1
ATOM 1085 O O . SER A 1 148 ? 11.6 22.598 21.796 1 95.35 148 SER A O 1
ATOM 1087 N N . ASN A 1 149 ? 13.63 22.756 22.664 1 95.3 149 ASN A N 1
ATOM 1088 C CA . ASN A 1 149 ? 14.038 21.452 22.153 1 95.3 149 ASN A CA 1
ATOM 1089 C C . ASN A 1 149 ? 13.2 20.327 22.753 1 95.3 149 ASN A C 1
ATOM 1091 O O . ASN A 1 149 ? 12.856 19.366 22.062 1 95.3 149 ASN A O 1
ATOM 1095 N N . GLU A 1 150 ? 12.942 20.514 23.978 1 93.79 150 GLU A N 1
ATOM 1096 C CA . GLU A 1 150 ? 12.14 19.507 24.666 1 93.79 150 GLU A CA 1
ATOM 1097 C C . GLU A 1 150 ? 10.726 19.444 24.096 1 93.79 150 GLU A C 1
ATOM 1099 O O . GLU A 1 150 ? 10.178 18.357 23.9 1 93.79 150 GLU A O 1
ATOM 1104 N N . GLN A 1 151 ? 10.204 20.608 23.873 1 94.56 151 GLN A N 1
ATOM 1105 C CA . GLN A 1 151 ? 8.863 20.679 23.304 1 94.56 151 GLN A CA 1
ATOM 1106 C C . GLN A 1 151 ? 8.833 20.102 21.892 1 94.56 151 GLN A C 1
ATOM 1108 O O . GLN A 1 151 ? 7.923 19.347 21.543 1 94.56 151 GLN A O 1
ATOM 1113 N N . SER A 1 152 ? 9.869 20.431 21.134 1 96.23 152 SER A N 1
ATOM 1114 C CA . SER A 1 152 ? 9.98 19.888 19.784 1 96.23 152 SER A CA 1
ATOM 1115 C C . SER A 1 152 ? 10.04 18.364 19.805 1 96.23 152 SER A C 1
ATOM 1117 O O . SER A 1 152 ? 9.357 17.7 19.022 1 96.23 152 SER A O 1
ATOM 1119 N N . GLN A 1 153 ? 10.765 17.869 20.656 1 95.62 153 GLN A N 1
ATOM 1120 C CA . GLN A 1 153 ? 10.924 16.421 20.752 1 95.62 153 GLN A CA 1
ATOM 1121 C C . GLN A 1 153 ? 9.622 15.752 21.181 1 95.62 153 GLN A C 1
ATOM 1123 O O . GLN A 1 153 ? 9.276 14.679 20.682 1 95.62 153 GLN A O 1
ATOM 1128 N N . SER A 1 154 ? 8.953 16.363 22.1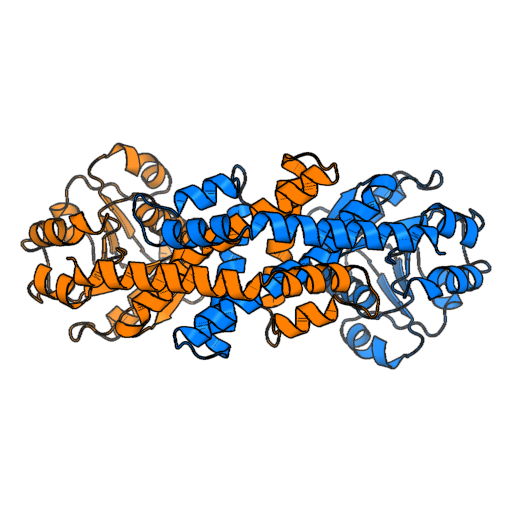 1 94.06 154 SER A N 1
ATOM 1129 C CA . SER A 1 154 ? 7.68 15.814 22.555 1 94.06 154 SER A CA 1
ATOM 1130 C C . SER A 1 154 ? 6.683 15.706 21.406 1 94.06 154 SER A C 1
ATOM 1132 O O . SER A 1 154 ? 5.94 14.726 21.312 1 94.06 154 SER A O 1
ATOM 1134 N N . VAL A 1 155 ? 6.691 16.706 20.565 1 96.84 155 VAL A N 1
ATOM 1135 C CA . VAL A 1 155 ? 5.765 16.718 19.437 1 96.84 155 VAL A CA 1
ATOM 1136 C C . VAL A 1 155 ? 6.167 15.647 18.427 1 96.84 155 VAL A C 1
ATOM 1138 O O . VAL A 1 155 ? 5.315 14.919 17.911 1 96.84 155 VAL A O 1
ATOM 1141 N N . ILE A 1 156 ? 7.443 15.541 18.168 1 97.25 156 ILE A N 1
ATOM 1142 C CA . ILE A 1 156 ? 7.946 14.508 17.27 1 97.25 156 ILE A CA 1
ATOM 1143 C C . ILE A 1 156 ? 7.568 13.129 17.807 1 97.25 156 ILE A C 1
ATOM 1145 O O . ILE A 1 156 ? 7.051 12.288 17.067 1 97.25 156 ILE A O 1
ATOM 1149 N N . ASP A 1 157 ? 7.749 12.919 19.05 1 95.11 157 ASP A N 1
ATOM 1150 C CA . ASP A 1 157 ? 7.439 11.639 19.679 1 95.11 157 ASP A CA 1
ATOM 1151 C C . ASP A 1 157 ? 5.941 11.348 19.623 1 95.11 157 ASP A C 1
ATOM 1153 O O . ASP A 1 157 ? 5.532 10.205 19.408 1 95.11 157 ASP A O 1
ATOM 1157 N N . LEU A 1 158 ? 5.201 12.376 19.845 1 95.22 158 LEU A N 1
ATOM 1158 C CA . LEU A 1 158 ? 3.75 12.226 19.821 1 95.22 158 LEU A CA 1
ATOM 1159 C C . LEU A 1 158 ? 3.283 11.688 18.473 1 95.22 158 LEU A C 1
ATOM 1161 O O . LEU A 1 158 ? 2.545 10.701 18.416 1 95.22 158 LEU A O 1
ATOM 1165 N N . PHE A 1 159 ? 3.751 12.257 17.407 1 96.6 159 PHE A N 1
ATOM 1166 C CA . PHE A 1 159 ? 3.288 11.867 16.08 1 96.6 159 PHE A CA 1
ATOM 1167 C C . PHE A 1 159 ? 3.975 10.586 15.622 1 96.6 159 PHE A C 1
ATOM 1169 O O . PHE A 1 159 ? 3.469 9.883 14.745 1 96.6 159 PHE A O 1
ATOM 1176 N N . SER A 1 160 ? 5.109 10.243 16.219 1 95.46 160 SER A N 1
ATOM 1177 C CA . SER A 1 160 ? 5.781 8.982 15.921 1 95.46 160 SER A CA 1
ATOM 1178 C C . SER A 1 160 ? 4.975 7.792 16.431 1 95.46 160 SER A C 1
ATOM 1180 O O . SER A 1 160 ? 5.15 6.668 15.955 1 95.46 160 SER A O 1
ATOM 1182 N N . LEU A 1 161 ? 4.089 8.071 17.364 1 92.97 161 LEU A N 1
ATOM 1183 C CA . LEU A 1 161 ? 3.266 7.002 17.919 1 92.97 161 LEU A CA 1
ATOM 1184 C C . LEU A 1 161 ? 2.237 6.523 16.9 1 92.97 161 LEU A C 1
ATOM 1186 O O . LEU A 1 161 ? 1.754 5.392 16.983 1 92.97 161 LEU A O 1
ATOM 1190 N N . ILE A 1 162 ? 1.94 7.43 15.95 1 94.53 162 ILE A N 1
ATOM 1191 C CA . ILE A 1 162 ? 0.792 7.094 15.116 1 94.53 162 ILE A CA 1
ATOM 1192 C C . ILE A 1 162 ? 1.164 7.243 13.642 1 94.53 162 ILE A C 1
ATOM 1194 O O . ILE A 1 162 ? 0.288 7.287 12.775 1 94.53 162 ILE A O 1
ATOM 1198 N N . GLY A 1 163 ? 2.4 7.394 13.377 1 95.43 163 GLY A N 1
ATOM 1199 C CA . GLY A 1 163 ? 2.828 7.508 11.992 1 95.43 163 GLY A CA 1
ATOM 1200 C C . GLY A 1 163 ? 4.242 8.039 11.846 1 95.43 163 GLY A C 1
ATOM 1201 O O . GLY A 1 163 ? 5.085 7.823 12.72 1 95.43 163 GLY A O 1
ATOM 1202 N N . LEU A 1 164 ? 4.474 8.661 10.704 1 96.52 164 LEU A N 1
ATOM 1203 C CA . LEU A 1 164 ? 5.808 9.128 10.345 1 96.52 164 LEU A CA 1
ATOM 1204 C C . LEU A 1 164 ? 5.867 10.652 10.339 1 96.52 164 LEU A C 1
ATOM 1206 O O . LEU A 1 164 ? 5.373 11.293 9.408 1 96.52 164 LEU A O 1
ATOM 1210 N N . PRO A 1 165 ? 6.492 11.198 11.345 1 97.73 165 PRO A N 1
ATOM 1211 C CA . PRO A 1 165 ? 6.72 12.644 11.297 1 97.73 165 PRO A CA 1
ATOM 1212 C C . PRO A 1 165 ? 7.872 13.03 10.373 1 97.73 165 PRO A C 1
ATOM 1214 O O . PRO A 1 165 ? 8.917 12.374 10.376 1 97.73 165 PRO A O 1
ATOM 1217 N N . ILE A 1 166 ? 7.671 14 9.593 1 97.71 166 ILE A N 1
ATOM 1218 C CA . ILE A 1 166 ? 8.696 14.576 8.73 1 97.71 166 ILE A CA 1
ATOM 1219 C C . ILE A 1 166 ? 8.841 16.067 9.025 1 97.71 166 ILE A C 1
ATOM 1221 O O . ILE A 1 166 ? 7.876 16.826 8.907 1 97.71 166 ILE A O 1
ATOM 1225 N N . ILE A 1 167 ? 10.035 16.46 9.413 1 98.07 167 ILE A N 1
ATOM 1226 C CA . ILE A 1 167 ? 10.284 17.87 9.694 1 98.07 167 ILE A CA 1
ATOM 1227 C C . ILE A 1 167 ? 10.565 18.613 8.39 1 98.07 167 ILE A C 1
ATOM 1229 O O . ILE A 1 167 ? 11.505 18.276 7.666 1 98.07 167 ILE A O 1
ATOM 1233 N N . LEU A 1 168 ? 9.754 19.584 8.105 1 97.75 168 LEU A N 1
ATOM 1234 C CA . LEU A 1 168 ? 9.89 20.365 6.88 1 97.75 168 LEU A CA 1
ATOM 1235 C C . LEU A 1 168 ? 9.814 21.859 7.178 1 97.75 168 LEU A C 1
ATOM 1237 O O . LEU A 1 168 ? 9.067 22.283 8.062 1 97.75 168 LEU A O 1
ATOM 1241 N N . PRO A 1 169 ? 10.569 22.615 6.422 1 97.15 169 PRO A N 1
ATOM 1242 C CA . PRO A 1 169 ? 10.305 24.055 6.479 1 97.15 169 PRO A CA 1
ATOM 1243 C C . PRO A 1 169 ? 8.935 24.427 5.919 1 97.15 169 PRO A C 1
ATOM 1245 O O . PRO A 1 169 ? 8.394 23.709 5.074 1 97.15 169 PRO A O 1
ATOM 1248 N N . GLU A 1 170 ? 8.398 25.47 6.364 1 95.59 170 GLU A N 1
ATOM 1249 C CA . GLU A 1 170 ? 7.053 25.877 5.965 1 95.59 170 GLU A CA 1
ATOM 1250 C C . GLU A 1 170 ? 6.94 25.998 4.448 1 95.59 170 GLU A C 1
ATOM 1252 O O . GLU A 1 170 ? 5.889 25.706 3.874 1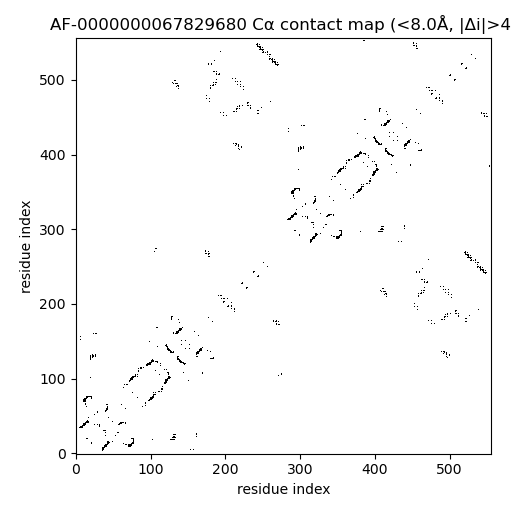 95.59 170 GLU A O 1
ATOM 1257 N N . LYS A 1 171 ? 7.989 26.437 3.754 1 94.39 171 LYS A N 1
ATOM 1258 C CA . LYS A 1 171 ? 7.96 26.686 2.316 1 94.39 171 LYS A CA 1
ATOM 1259 C C . LYS A 1 171 ? 7.667 25.404 1.542 1 94.39 171 LYS A C 1
ATOM 1261 O O . LYS A 1 171 ? 7.299 25.453 0.366 1 94.39 171 LYS A O 1
ATOM 1266 N N . GLN A 1 172 ? 7.83 24.22 2.175 1 96.32 172 GLN A N 1
ATOM 1267 C CA . GLN A 1 172 ? 7.626 22.946 1.494 1 96.32 172 GLN A CA 1
ATOM 1268 C C . GLN A 1 172 ? 6.264 22.35 1.839 1 96.32 172 GLN A C 1
ATOM 1270 O O . GLN A 1 172 ? 5.922 21.26 1.376 1 96.32 172 GLN A O 1
ATOM 1275 N N . PHE A 1 173 ? 5.477 23.056 2.635 1 96.69 173 PHE A N 1
ATOM 1276 C CA . PHE A 1 173 ? 4.219 22.502 3.123 1 96.69 173 PHE A CA 1
ATOM 1277 C C . PHE A 1 173 ? 3.205 22.385 1.992 1 96.69 173 PHE A C 1
ATOM 1279 O O . PHE A 1 173 ? 2.434 21.424 1.94 1 96.69 173 PHE A O 1
ATOM 1286 N N . SER A 1 174 ? 3.215 23.349 1.097 1 95.99 174 SER A N 1
ATOM 1287 C CA . SER A 1 174 ? 2.291 23.258 -0.029 1 95.99 174 SER A CA 1
ATOM 1288 C C . SER A 1 174 ? 2.595 22.041 -0.896 1 95.99 174 SER A C 1
ATOM 1290 O O . SER A 1 174 ? 1.679 21.346 -1.342 1 95.99 174 SER A O 1
ATOM 1292 N N . ALA A 1 175 ? 3.867 21.85 -1.126 1 97.39 175 ALA A N 1
ATOM 1293 C CA . ALA A 1 175 ? 4.294 20.683 -1.894 1 97.39 175 ALA A CA 1
ATOM 1294 C C . ALA A 1 175 ? 3.917 19.388 -1.18 1 97.39 175 ALA A C 1
ATOM 1296 O O . ALA A 1 175 ? 3.415 18.451 -1.805 1 97.39 175 ALA A O 1
ATOM 1297 N N . PHE A 1 176 ? 4.136 19.366 0.114 1 98.18 176 PHE A N 1
ATOM 1298 C CA . PHE A 1 176 ? 3.796 18.2 0.921 1 98.18 176 PHE A CA 1
ATOM 1299 C C . PHE A 1 176 ? 2.294 17.941 0.893 1 98.18 176 PHE A C 1
ATOM 1301 O O . PHE A 1 176 ? 1.859 16.795 0.765 1 98.18 176 PHE A O 1
ATOM 1308 N N . THR A 1 177 ? 1.527 18.925 1.03 1 96.78 177 THR A N 1
ATOM 1309 C CA . THR A 1 177 ? 0.074 18.794 1.012 1 96.78 177 THR A CA 1
ATOM 1310 C C . THR A 1 177 ? -0.398 18.187 -0.306 1 96.78 177 THR A C 1
ATOM 1312 O O . THR A 1 177 ? -1.188 17.241 -0.313 1 96.78 177 THR A O 1
ATOM 1315 N N . ALA A 1 178 ? 0.123 18.692 -1.367 1 97.67 178 ALA A N 1
ATOM 1316 C CA . ALA A 1 178 ? -0.29 18.248 -2.696 1 97.67 178 ALA A CA 1
ATOM 1317 C C . ALA A 1 178 ? 0.082 16.786 -2.925 1 97.67 178 ALA A C 1
ATOM 1319 O O . ALA A 1 178 ? -0.656 16.047 -3.581 1 97.67 178 ALA A O 1
ATOM 1320 N N . LEU A 1 179 ? 1.193 16.4 -2.385 1 98.33 179 LEU A N 1
ATOM 1321 C CA . LEU A 1 179 ? 1.72 15.066 -2.65 1 98.33 179 LEU A CA 1
ATOM 1322 C C . LEU A 1 179 ? 1.199 14.062 -1.627 1 98.33 179 LEU A C 1
ATOM 1324 O O . LEU A 1 179 ? 0.629 13.033 -1.994 1 98.33 179 LEU A O 1
ATOM 1328 N N . ILE A 1 180 ? 1.402 14.348 -0.341 1 98.29 180 ILE A N 1
ATOM 1329 C CA . ILE A 1 180 ? 1.179 13.381 0.728 1 98.29 180 ILE A CA 1
ATOM 1330 C C . ILE A 1 180 ? -0.181 13.632 1.375 1 98.29 180 ILE A C 1
ATOM 1332 O O . ILE A 1 180 ? -0.897 12.688 1.717 1 98.29 180 ILE A O 1
ATOM 1336 N N . GLY A 1 181 ? -0.5 14.879 1.596 1 96.84 181 GLY A N 1
ATOM 1337 C CA . GLY A 1 181 ? -1.803 15.193 2.16 1 96.84 181 GLY A CA 1
ATOM 1338 C C . GLY A 1 181 ? -2.957 14.694 1.311 1 96.84 181 GLY A C 1
ATOM 1339 O O . GLY A 1 181 ? -3.868 14.035 1.818 1 96.84 181 GLY A O 1
ATOM 1340 N N . CYS A 1 182 ? -2.857 14.963 0.03 1 97.52 182 CYS A N 1
ATOM 1341 C CA . CYS A 1 182 ? -3.886 14.564 -0.924 1 97.52 182 CYS A CA 1
ATOM 1342 C C . CYS A 1 182 ? -3.64 13.148 -1.431 1 97.52 182 CYS A C 1
ATOM 1344 O O . CYS A 1 182 ? -4.527 12.534 -2.026 1 97.52 182 CYS A O 1
ATOM 1346 N N . GLY A 1 183 ? -2.503 12.642 -1.184 1 98.4 183 GLY A N 1
ATOM 1347 C CA . GLY A 1 183 ? -1.954 11.431 -1.772 1 98.4 183 GLY A CA 1
ATOM 1348 C C . GLY A 1 183 ? -2.874 10.233 -1.639 1 98.4 183 GLY A C 1
ATOM 1349 O O . GLY A 1 183 ? -3.051 9.471 -2.592 1 98.4 183 GLY A O 1
ATOM 1350 N N . PRO A 1 184 ? -3.449 10.031 -0.49 1 98.26 184 PRO A N 1
ATOM 1351 C CA . PRO A 1 184 ? -4.345 8.881 -0.346 1 98.26 184 PRO A CA 1
ATOM 1352 C C . PRO A 1 184 ? -5.438 8.848 -1.413 1 98.26 184 PRO A C 1
ATOM 1354 O O . PRO A 1 184 ? -5.798 7.773 -1.899 1 98.26 184 PRO A O 1
ATOM 1357 N N . ALA A 1 185 ? -5.936 9.98 -1.794 1 98.35 185 ALA A N 1
ATOM 1358 C CA . ALA A 1 185 ? -6.981 10.027 -2.813 1 98.35 185 ALA A CA 1
ATOM 1359 C C . ALA A 1 185 ? -6.471 9.492 -4.148 1 98.35 185 ALA A C 1
ATOM 1361 O O . ALA A 1 185 ? -7.215 8.846 -4.89 1 98.35 185 ALA A O 1
ATOM 1362 N N . TYR A 1 186 ? -5.224 9.789 -4.499 1 98.67 186 TYR A N 1
ATOM 1363 C CA . TYR A 1 186 ? -4.631 9.27 -5.726 1 98.67 186 TYR A CA 1
ATOM 1364 C C . TYR A 1 186 ? -4.551 7.748 -5.693 1 98.67 186 TYR A C 1
ATOM 1366 O O . TYR A 1 186 ? -4.854 7.082 -6.686 1 98.67 186 TYR A O 1
ATOM 1374 N N . VAL A 1 187 ? -4.151 7.28 -4.549 1 98.63 187 VAL A N 1
ATOM 1375 C CA . VAL A 1 187 ? -4.006 5.839 -4.37 1 98.63 187 VAL A CA 1
ATOM 1376 C C . VAL A 1 187 ? -5.368 5.162 -4.502 1 98.63 187 VAL A C 1
ATOM 1378 O O . VAL A 1 187 ? -5.506 4.163 -5.212 1 98.63 187 VAL A O 1
ATOM 1381 N N . PHE A 1 188 ? -6.367 5.72 -3.858 1 98.52 188 PHE A N 1
ATOM 1382 C CA . PHE A 1 188 ? -7.698 5.126 -3.9 1 98.52 188 PHE A CA 1
ATOM 1383 C C . PHE A 1 188 ? -8.284 5.208 -5.304 1 98.52 188 PHE A C 1
ATOM 1385 O O . PHE A 1 188 ? -9 4.303 -5.737 1 98.52 188 PHE A O 1
ATOM 1392 N N . HIS A 1 189 ? -8.001 6.298 -5.977 1 98.5 189 HIS A N 1
ATOM 1393 C CA . HIS A 1 189 ? -8.419 6.436 -7.367 1 98.5 189 HIS A CA 1
ATOM 1394 C C . HIS A 1 189 ? -7.798 5.351 -8.24 1 98.5 189 HIS A C 1
ATOM 1396 O O . HIS A 1 189 ? -8.476 4.768 -9.09 1 98.5 189 HIS A O 1
ATOM 1402 N N . PHE A 1 190 ? -6.564 5.1 -7.989 1 98.55 190 PHE A N 1
ATOM 1403 C CA . PHE A 1 190 ? -5.83 4.049 -8.684 1 98.55 190 PHE A CA 1
ATOM 1404 C C . PHE A 1 190 ? -6.415 2.679 -8.365 1 98.55 190 PHE A C 1
ATOM 1406 O O . PHE A 1 190 ? -6.64 1.868 -9.266 1 98.55 190 PHE A O 1
ATOM 1413 N N . MET A 1 191 ? -6.715 2.401 -7.166 1 98.3 191 MET A N 1
ATOM 1414 C CA . MET A 1 191 ? -7.32 1.144 -6.733 1 98.3 191 MET A CA 1
ATOM 1415 C C . MET A 1 191 ? -8.674 0.933 -7.402 1 98.3 191 MET A C 1
ATOM 1417 O O . MET A 1 191 ? -8.992 -0.176 -7.834 1 98.3 191 MET A O 1
ATOM 1421 N N . ASP A 1 192 ? -9.396 1.995 -7.418 1 97.91 192 ASP A N 1
ATOM 1422 C CA . ASP A 1 192 ? -10.723 1.916 -8.02 1 97.91 192 ASP A CA 1
ATOM 1423 C C . ASP A 1 192 ? -10.638 1.495 -9.485 1 97.91 192 ASP A C 1
ATOM 1425 O O . ASP A 1 192 ? -11.477 0.73 -9.966 1 97.91 192 ASP A O 1
ATOM 1429 N N . ALA A 1 193 ? -9.662 1.987 -10.213 1 98.37 193 ALA A N 1
ATOM 1430 C CA . ALA A 1 193 ? -9.435 1.59 -11.6 1 98.37 193 ALA A CA 1
ATOM 1431 C C . ALA A 1 193 ? -9.118 0.1 -11.7 1 98.37 193 ALA A C 1
ATOM 1433 O O . ALA A 1 193 ? -9.63 -0.593 -12.582 1 98.37 193 ALA A O 1
ATOM 1434 N N . LEU A 1 194 ? -8.291 -0.412 -10.821 1 98.63 194 LEU A N 1
ATOM 1435 C CA . LEU A 1 194 ? -7.941 -1.828 -10.808 1 98.63 194 LEU A CA 1
ATOM 1436 C C . LEU A 1 194 ? -9.166 -2.688 -10.512 1 98.63 194 LEU A C 1
ATOM 1438 O O . LEU A 1 194 ? -9.349 -3.745 -11.119 1 98.63 194 LEU A O 1
ATOM 1442 N N . VAL A 1 195 ? -9.989 -2.213 -9.57 1 98.32 195 VAL A N 1
ATOM 1443 C CA . VAL A 1 195 ? -11.202 -2.942 -9.216 1 98.32 195 VAL A CA 1
ATOM 1444 C C . VAL A 1 195 ? -12.123 -3.032 -10.431 1 98.32 195 VAL A C 1
ATOM 1446 O O . VAL A 1 195 ? -12.682 -4.094 -10.716 1 98.32 195 VAL A O 1
ATOM 1449 N N . GLU A 1 196 ? -12.268 -1.951 -11.153 1 98.28 196 GLU A N 1
ATOM 1450 C CA . GLU A 1 196 ? -13.109 -1.96 -12.347 1 98.28 196 GLU A CA 1
ATOM 1451 C C . GLU A 1 196 ? -12.565 -2.926 -13.397 1 98.28 196 GLU A C 1
ATOM 1453 O O . GLU A 1 196 ? -13.333 -3.619 -14.066 1 98.28 196 GLU A O 1
ATOM 1458 N N . ALA A 1 197 ? -11.27 -2.927 -13.57 1 98.66 197 ALA A N 1
ATOM 1459 C CA . ALA A 1 197 ? -10.657 -3.892 -14.48 1 98.66 197 ALA A CA 1
ATOM 1460 C C . ALA A 1 197 ? -10.965 -5.323 -14.05 1 98.66 197 ALA A C 1
ATOM 1462 O O . ALA A 1 197 ? -11.276 -6.176 -14.885 1 98.66 197 ALA A O 1
ATOM 1463 N N . ALA A 1 198 ? -10.869 -5.566 -12.749 1 98.52 198 ALA A N 1
ATOM 1464 C CA . ALA A 1 198 ? -11.158 -6.894 -12.213 1 98.52 198 ALA A CA 1
ATOM 1465 C C . ALA A 1 198 ? -12.595 -7.308 -12.517 1 98.52 198 ALA A C 1
ATOM 1467 O O . ALA A 1 198 ? -12.844 -8.435 -12.95 1 98.52 198 ALA A O 1
ATOM 1468 N N . VAL A 1 199 ? -13.504 -6.41 -12.29 1 98.26 199 VAL A N 1
ATOM 1469 C CA . VAL A 1 199 ? -14.912 -6.684 -12.559 1 98.26 199 VAL A CA 1
ATOM 1470 C C . VAL A 1 199 ? -15.115 -6.927 -14.053 1 98.26 199 VAL A C 1
ATOM 1472 O O . VAL A 1 199 ? -15.849 -7.836 -14.446 1 98.26 199 VAL A O 1
ATOM 1475 N N . THR A 1 200 ? -14.49 -6.15 -14.865 1 98.42 200 THR A N 1
ATOM 1476 C CA . THR A 1 200 ? -14.554 -6.331 -16.311 1 98.42 200 THR A CA 1
ATOM 1477 C C . THR A 1 200 ? -14.075 -7.726 -16.703 1 98.42 200 THR A C 1
ATOM 1479 O O . THR A 1 200 ? -14.615 -8.337 -17.627 1 98.42 200 THR A O 1
ATOM 1482 N N . LEU A 1 201 ? -13.131 -8.265 -15.984 1 97.98 201 LEU A N 1
ATOM 1483 C CA . LEU A 1 201 ? -12.533 -9.562 -16.283 1 97.98 201 LEU A CA 1
ATOM 1484 C C . LEU A 1 201 ? -13.353 -10.693 -15.671 1 97.98 201 LEU A C 1
ATOM 1486 O O . LEU A 1 201 ? -12.986 -11.864 -15.787 1 97.98 201 LEU A O 1
ATOM 1490 N N . GLY A 1 202 ? -14.393 -10.331 -14.856 1 97.48 202 GLY A N 1
ATOM 1491 C CA . GLY A 1 202 ? -15.354 -11.341 -14.443 1 97.48 202 GLY A CA 1
ATOM 1492 C C . GLY A 1 202 ? -15.288 -11.656 -12.96 1 97.48 202 GLY A C 1
ATOM 1493 O O . GLY A 1 202 ? -15.973 -12.562 -12.481 1 97.48 202 GLY A O 1
ATOM 1494 N N . PHE A 1 203 ? -14.504 -10.914 -12.201 1 97.96 203 PHE A N 1
ATOM 1495 C CA . PHE A 1 203 ? -14.467 -11.129 -10.759 1 97.96 203 PHE A CA 1
ATOM 1496 C C . PHE A 1 203 ? -15.591 -10.364 -10.069 1 97.96 203 PHE A C 1
ATOM 1498 O O . PHE A 1 203 ? -15.885 -9.223 -10.431 1 97.96 203 PHE A O 1
ATOM 1505 N N . PRO A 1 204 ? -16.207 -10.977 -9.093 1 97.27 204 PRO A N 1
ATOM 1506 C CA . PRO A 1 204 ? -17.179 -10.224 -8.297 1 97.27 204 PRO A CA 1
ATOM 1507 C C . PRO A 1 204 ? -16.563 -9.012 -7.604 1 97.27 204 PRO A C 1
ATOM 1509 O O . PRO A 1 204 ? -15.408 -9.063 -7.174 1 97.27 204 PRO A O 1
ATOM 1512 N N . ARG A 1 205 ? -17.354 -8.002 -7.41 1 95.65 205 ARG A N 1
ATOM 1513 C CA . ARG A 1 205 ? -16.87 -6.71 -6.933 1 95.65 205 ARG A CA 1
ATOM 1514 C C . ARG A 1 205 ? -16.188 -6.848 -5.577 1 95.65 205 ARG A C 1
ATOM 1516 O O . ARG A 1 205 ? -15.074 -6.356 -5.383 1 95.65 205 ARG A O 1
ATOM 1523 N N . GLN A 1 206 ? -16.769 -7.51 -4.624 1 95.16 206 GLN A N 1
ATOM 1524 C CA . GLN A 1 206 ? -16.196 -7.635 -3.288 1 95.16 206 GLN A CA 1
ATOM 1525 C C . GLN A 1 206 ? -14.862 -8.374 -3.328 1 95.16 206 GLN A C 1
ATOM 1527 O O . GLN A 1 206 ? -13.915 -7.995 -2.637 1 95.16 206 GLN A O 1
ATOM 1532 N N . GLN A 1 207 ? -14.764 -9.424 -4.122 1 95.38 207 GLN A N 1
ATOM 1533 C CA . GLN A 1 207 ? -13.513 -10.15 -4.308 1 95.38 207 GLN A CA 1
ATOM 1534 C C . GLN A 1 207 ? -12.454 -9.265 -4.959 1 95.38 207 GLN A C 1
ATOM 1536 O O . GLN A 1 207 ? -11.275 -9.334 -4.604 1 95.38 207 GLN A O 1
ATOM 1541 N N . SER A 1 208 ? -12.956 -8.444 -5.882 1 97.04 208 SER A N 1
ATOM 1542 C CA . SER A 1 208 ? -12.059 -7.524 -6.575 1 97.04 208 SER A CA 1
ATOM 1543 C C . SER A 1 208 ? -11.44 -6.522 -5.606 1 97.04 208 SER A C 1
ATOM 1545 O O . SER A 1 208 ? -10.231 -6.285 -5.638 1 97.04 208 SER A O 1
ATOM 1547 N N . ILE A 1 209 ? -12.267 -5.975 -4.729 1 96.33 209 ILE A N 1
ATOM 1548 C CA . ILE A 1 209 ? -11.793 -5.005 -3.748 1 96.33 209 ILE A CA 1
ATOM 1549 C C . ILE A 1 209 ? -10.767 -5.662 -2.827 1 96.33 209 ILE A C 1
ATOM 1551 O O . ILE A 1 209 ? -9.71 -5.087 -2.555 1 96.33 209 ILE A O 1
ATOM 1555 N N . TYR A 1 210 ? -11.074 -6.829 -2.467 1 94.98 210 TYR A N 1
ATOM 1556 C CA . TYR A 1 210 ? -10.189 -7.555 -1.563 1 94.98 210 TYR A CA 1
ATOM 1557 C C . TYR A 1 210 ? -8.85 -7.848 -2.228 1 94.98 210 TYR A C 1
ATOM 1559 O O . TYR A 1 210 ? -7.793 -7.562 -1.662 1 94.98 210 TYR A O 1
ATOM 1567 N N . MET A 1 211 ? -8.849 -8.368 -3.425 1 96.24 211 MET A N 1
ATOM 1568 C CA . MET A 1 211 ? -7.628 -8.732 -4.137 1 96.24 211 MET A CA 1
ATOM 1569 C C . MET A 1 211 ? -6.777 -7.499 -4.424 1 96.24 211 MET A C 1
ATOM 1571 O O . MET A 1 211 ? -5.562 -7.517 -4.221 1 96.24 211 MET A O 1
ATOM 1575 N N . VAL A 1 212 ? -7.427 -6.444 -4.821 1 97.76 212 VAL A N 1
ATOM 1576 C CA . VAL A 1 212 ? -6.721 -5.217 -5.172 1 97.76 212 VAL A CA 1
ATOM 1577 C C . VAL A 1 212 ? -6.111 -4.595 -3.918 1 97.76 212 VAL A C 1
ATOM 1579 O O . VAL A 1 212 ? -4.975 -4.114 -3.945 1 97.76 212 VAL A O 1
ATOM 1582 N N . SER A 1 213 ? -6.856 -4.602 -2.798 1 96.39 213 SER A N 1
ATOM 1583 C CA . SER A 1 213 ? -6.33 -4.069 -1.545 1 96.39 213 SER A CA 1
ATOM 1584 C C . SER A 1 213 ? -5.089 -4.833 -1.098 1 96.39 213 SER A C 1
ATOM 1586 O O . SER A 1 213 ? -4.09 -4.229 -0.702 1 96.39 213 SER A O 1
ATOM 1588 N N . GLU A 1 214 ? -5.123 -6.104 -1.228 1 95.93 214 GLU A N 1
ATOM 1589 C CA . GLU A 1 214 ? -3.988 -6.93 -0.827 1 95.93 214 GLU A CA 1
ATOM 1590 C C . GLU A 1 214 ? -2.815 -6.761 -1.788 1 95.93 214 GLU A C 1
ATOM 1592 O O . GLU A 1 214 ? -1.654 -6.828 -1.378 1 95.93 214 GLU A O 1
ATOM 1597 N N . LEU A 1 215 ? -3.157 -6.58 -3.057 1 97.62 215 LEU A N 1
ATOM 1598 C CA . LEU A 1 215 ? -2.125 -6.305 -4.052 1 97.62 215 LEU A CA 1
ATOM 1599 C C . LEU A 1 215 ? -1.342 -5.047 -3.689 1 97.62 215 LEU A C 1
ATOM 1601 O O . LEU A 1 215 ? -0.109 -5.058 -3.687 1 97.62 215 LEU A O 1
ATOM 1605 N N . LEU A 1 216 ? -2.069 -3.992 -3.374 1 97.91 216 LEU A N 1
ATOM 1606 C CA . LEU A 1 216 ? -1.397 -2.747 -3.015 1 97.91 216 LEU A CA 1
ATOM 1607 C C . LEU A 1 216 ? -0.631 -2.901 -1.706 1 97.91 216 LEU A C 1
ATOM 1609 O O . LEU A 1 216 ? 0.502 -2.43 -1.585 1 97.91 216 LEU A O 1
ATOM 1613 N N . ASN A 1 217 ? -1.281 -3.515 -0.781 1 95.42 217 ASN A N 1
ATOM 1614 C CA . ASN A 1 217 ? -0.635 -3.722 0.51 1 95.42 217 ASN A CA 1
ATOM 1615 C C . ASN A 1 217 ? 0.69 -4.465 0.362 1 95.42 217 ASN A C 1
ATOM 1617 O O . ASN A 1 217 ? 1.71 -4.038 0.905 1 95.42 217 ASN A O 1
ATOM 1621 N N . GLY A 1 218 ? 0.698 -5.565 -0.335 1 95.99 218 GLY A N 1
ATOM 1622 C CA . GLY A 1 218 ? 1.914 -6.335 -0.543 1 95.99 218 GLY A CA 1
ATOM 1623 C C . GLY A 1 218 ? 2.966 -5.586 -1.339 1 95.99 218 GLY A C 1
ATOM 1624 O O . GLY A 1 218 ? 4.153 -5.639 -1.013 1 95.99 218 GLY A O 1
ATOM 1625 N N . SER A 1 219 ? 2.571 -4.902 -2.396 1 97.22 219 SER A N 1
ATOM 1626 C CA . SER A 1 219 ? 3.5 -4.148 -3.232 1 97.22 219 SER A CA 1
ATOM 1627 C C . SER A 1 219 ? 4.131 -2.996 -2.456 1 97.22 219 SER A C 1
ATOM 1629 O O . SER A 1 219 ? 5.326 -2.728 -2.596 1 97.22 219 SER A O 1
ATOM 1631 N N . ALA A 1 220 ? 3.269 -2.348 -1.681 1 95.79 220 ALA A N 1
ATOM 1632 C CA . ALA A 1 220 ? 3.785 -1.258 -0.856 1 95.79 220 ALA A CA 1
ATOM 1633 C C . ALA A 1 220 ? 4.811 -1.771 0.151 1 95.79 220 ALA A C 1
ATOM 1635 O O . ALA A 1 220 ? 5.865 -1.159 0.339 1 95.79 220 ALA A O 1
ATOM 1636 N N . LYS A 1 221 ? 4.508 -2.815 0.789 1 94.15 221 LYS A N 1
ATOM 1637 C CA . LYS A 1 221 ? 5.431 -3.427 1.74 1 94.15 221 LYS A CA 1
ATOM 1638 C C . LYS A 1 221 ? 6.764 -3.76 1.077 1 94.15 221 LYS A C 1
ATOM 1640 O O . LYS A 1 221 ? 7.827 -3.513 1.65 1 94.15 221 LYS A O 1
ATOM 1645 N N . LEU A 1 222 ? 6.657 -4.319 -0.092 1 94.46 222 LEU A N 1
ATOM 1646 C CA . LEU A 1 222 ? 7.868 -4.656 -0.833 1 94.46 222 LEU A CA 1
ATOM 1647 C C .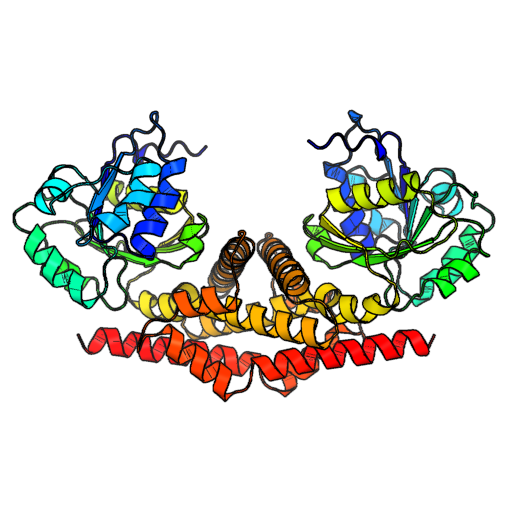 LEU A 1 222 ? 8.672 -3.402 -1.159 1 94.46 222 LEU A C 1
ATOM 1649 O O . LEU A 1 222 ? 9.897 -3.388 -1.011 1 94.46 222 LEU A O 1
ATOM 1653 N N . ALA A 1 223 ? 7.993 -2.365 -1.525 1 94.85 223 ALA A N 1
ATOM 1654 C CA . ALA A 1 223 ? 8.644 -1.125 -1.942 1 94.85 223 ALA A CA 1
ATOM 1655 C C . ALA A 1 223 ? 9.323 -0.439 -0.76 1 94.85 223 ALA A C 1
ATOM 1657 O O . ALA A 1 223 ? 10.277 0.321 -0.94 1 94.85 223 ALA A O 1
ATOM 1658 N N . THR A 1 224 ? 8.829 -0.683 0.456 1 91.75 224 THR A N 1
ATOM 1659 C CA . THR A 1 224 ? 9.363 -0.002 1.63 1 91.75 224 THR A CA 1
ATOM 1660 C C . THR A 1 224 ? 10.628 -0.695 2.129 1 91.75 224 THR A C 1
ATOM 1662 O O . THR A 1 224 ? 11.339 -0.162 2.983 1 91.75 224 THR A O 1
ATOM 1665 N N . GLN A 1 225 ? 10.909 -1.918 1.555 1 90.6 225 GLN A N 1
ATOM 1666 C CA . GLN A 1 225 ? 12.126 -2.606 1.972 1 90.6 225 GLN A CA 1
ATOM 1667 C C . GLN A 1 225 ? 13.37 -1.829 1.551 1 90.6 225 GLN A C 1
ATOM 1669 O O . GLN A 1 225 ? 13.404 -1.243 0.466 1 90.6 225 GLN A O 1
ATOM 1674 N N . PRO A 1 226 ? 14.395 -1.787 2.45 1 87.72 226 PRO A N 1
ATOM 1675 C CA . PRO A 1 226 ? 15.61 -1.029 2.142 1 87.72 226 PRO A CA 1
ATOM 1676 C C . PRO A 1 226 ? 16.248 -1.448 0.819 1 87.72 226 PRO A C 1
ATOM 1678 O O . PRO A 1 226 ? 16.285 -2.639 0.498 1 87.72 226 PRO A O 1
ATOM 1681 N N . GLY A 1 227 ? 16.645 -0.459 0.064 1 87.2 227 GLY A N 1
ATOM 1682 C CA . GLY A 1 227 ? 17.374 -0.712 -1.168 1 87.2 227 GLY A CA 1
ATOM 1683 C C . GLY A 1 227 ? 16.472 -0.827 -2.382 1 87.2 227 GLY A C 1
ATOM 1684 O O . GLY A 1 227 ? 16.948 -0.812 -3.52 1 87.2 227 GLY A O 1
ATOM 1685 N N . ASN A 1 228 ? 15.247 -0.905 -2.188 1 90.41 228 ASN A N 1
ATOM 1686 C CA . ASN A 1 228 ? 14.33 -1.062 -3.312 1 90.41 228 ASN A CA 1
ATOM 1687 C C . ASN A 1 228 ? 14.001 0.28 -3.959 1 90.41 228 ASN A C 1
ATOM 1689 O O . ASN A 1 228 ? 14 1.314 -3.289 1 90.41 228 ASN A O 1
ATOM 1693 N N . HIS A 1 229 ? 13.847 0.241 -5.197 1 94.74 229 HIS A N 1
ATOM 1694 C CA . HIS A 1 229 ? 13.411 1.357 -6.028 1 94.74 229 HIS A CA 1
ATOM 1695 C C . HIS A 1 229 ? 12.228 0.96 -6.905 1 94.74 229 HIS A C 1
ATOM 1697 O O . HIS A 1 229 ? 12.275 -0.063 -7.593 1 94.74 229 HIS A O 1
ATOM 1703 N N . PRO A 1 230 ? 11.169 1.782 -6.902 1 95.72 230 PRO A N 1
ATOM 1704 C CA . PRO A 1 230 ? 9.963 1.385 -7.633 1 95.72 230 PRO A CA 1
ATOM 1705 C C . PRO A 1 230 ? 10.242 1.067 -9.1 1 95.72 230 PRO A C 1
ATOM 1707 O O . PRO A 1 230 ? 9.702 0.097 -9.639 1 95.72 230 PRO A O 1
ATOM 1710 N N . ALA A 1 231 ? 11.088 1.819 -9.76 1 95.23 231 ALA A N 1
ATOM 1711 C CA . ALA A 1 231 ? 11.386 1.595 -11.172 1 95.23 231 ALA A CA 1
ATOM 1712 C C . ALA A 1 231 ? 12.058 0.241 -11.383 1 95.23 231 ALA A C 1
ATOM 1714 O O . ALA A 1 231 ? 11.757 -0.465 -12.348 1 95.23 231 ALA A O 1
ATOM 1715 N N . LEU A 1 232 ? 12.963 -0.117 -10.525 1 95.29 232 LEU A N 1
ATOM 1716 C CA . LEU A 1 232 ? 13.669 -1.389 -10.636 1 95.29 232 LEU A CA 1
ATOM 1717 C C . LEU A 1 232 ? 12.744 -2.555 -10.303 1 95.29 232 LEU A C 1
ATOM 1719 O O . LEU A 1 232 ? 12.816 -3.611 -10.936 1 95.29 232 LEU A O 1
ATOM 1723 N N . LEU A 1 233 ? 11.926 -2.354 -9.306 1 96.06 233 LEU A N 1
ATOM 1724 C CA . LEU A 1 233 ? 10.952 -3.382 -8.959 1 96.06 233 LEU A CA 1
ATOM 1725 C C . LEU A 1 233 ? 10.015 -3.661 -10.13 1 96.06 233 LEU A C 1
ATOM 1727 O O . LEU A 1 233 ? 9.694 -4.818 -10.412 1 96.06 233 LEU A O 1
ATOM 1731 N N . ARG A 1 234 ? 9.561 -2.565 -10.772 1 96.53 234 ARG A N 1
ATOM 1732 C CA . ARG A 1 234 ? 8.717 -2.713 -11.953 1 96.53 234 ARG A CA 1
ATOM 1733 C C . ARG A 1 234 ? 9.418 -3.54 -13.026 1 96.53 234 ARG A C 1
ATOM 1735 O O . ARG A 1 234 ? 8.813 -4.433 -13.623 1 96.53 234 ARG A O 1
ATOM 1742 N N . GLU A 1 235 ? 10.704 -3.291 -13.274 1 94.71 235 GLU A N 1
ATOM 1743 C CA . GLU A 1 235 ? 11.486 -4.008 -14.277 1 94.71 235 GLU A CA 1
ATOM 1744 C C . GLU A 1 235 ? 11.575 -5.496 -13.948 1 94.71 235 GLU A C 1
ATOM 1746 O O . GLU A 1 235 ? 11.558 -6.338 -14.848 1 94.71 235 GLU A O 1
ATOM 1751 N N . GLN A 1 236 ? 11.618 -5.796 -12.708 1 91.51 236 GLN A N 1
ATOM 1752 C CA . GLN A 1 236 ? 11.771 -7.176 -12.259 1 91.51 236 GLN A CA 1
ATOM 1753 C C . GLN A 1 236 ? 10.507 -7.986 -12.532 1 91.51 236 GLN A C 1
ATOM 1755 O O . GLN A 1 236 ? 10.569 -9.206 -12.698 1 91.51 236 GLN A O 1
ATOM 1760 N N . VAL A 1 237 ? 9.424 -7.295 -12.635 1 92.9 237 VAL A N 1
ATOM 1761 C CA . VAL A 1 237 ? 8.161 -7.983 -12.88 1 92.9 237 VAL A CA 1
ATOM 1762 C C . VAL A 1 237 ? 7.928 -8.116 -14.383 1 92.9 237 VAL A C 1
ATOM 1764 O O . VAL A 1 237 ? 7.116 -8.934 -14.822 1 92.9 237 VAL A O 1
ATOM 1767 N N . CYS A 1 238 ? 8.627 -7.311 -15.141 1 93.66 238 CYS A N 1
ATOM 1768 C CA . CYS A 1 238 ? 8.462 -7.29 -16.59 1 93.66 238 CYS A CA 1
ATOM 1769 C C . CYS A 1 238 ? 9.466 -8.216 -17.267 1 93.66 238 CYS A C 1
ATOM 1771 O O . CYS A 1 238 ? 10.645 -7.878 -17.387 1 93.66 238 CYS A O 1
ATOM 1773 N N . SER A 1 239 ? 9.036 -9.299 -17.805 1 87.87 239 SER A N 1
ATOM 1774 C CA . SER A 1 239 ? 9.896 -10.223 -18.537 1 87.87 239 SER A CA 1
ATOM 1775 C C . SER A 1 239 ? 9.933 -9.885 -20.023 1 87.87 239 SER A C 1
ATOM 1777 O O . SER A 1 239 ? 9.018 -9.242 -20.542 1 87.87 239 SER A O 1
ATOM 1779 N N . PRO A 1 240 ? 11.002 -10.262 -20.714 1 90.01 240 PRO A N 1
ATOM 1780 C CA . PRO A 1 240 ? 11.081 -10.017 -22.156 1 90.01 240 PRO A CA 1
ATOM 1781 C C . PRO A 1 240 ? 9.919 -10.642 -22.925 1 90.01 240 PRO A C 1
ATOM 1783 O O . PRO A 1 240 ? 9.71 -11.856 -22.856 1 90.01 240 PRO A O 1
ATOM 1786 N N . GLY A 1 241 ? 9.206 -9.767 -23.644 1 89.39 241 GLY A N 1
ATOM 1787 C CA . GLY A 1 241 ? 8.08 -10.246 -24.429 1 89.39 241 GLY A CA 1
ATOM 1788 C C . GLY A 1 241 ? 6.929 -10.746 -23.577 1 89.39 241 GLY A C 1
ATOM 1789 O O . GLY A 1 241 ? 6.045 -11.45 -24.07 1 89.39 241 GLY A O 1
ATOM 1790 N N . GLY A 1 242 ? 6.921 -10.331 -22.348 1 90.78 242 GLY A N 1
ATOM 1791 C CA . GLY A 1 242 ? 5.991 -10.916 -21.395 1 90.78 242 GLY A CA 1
ATOM 1792 C C . GLY A 1 242 ? 4.663 -10.184 -21.331 1 90.78 242 GLY A C 1
ATOM 1793 O O . GLY A 1 242 ? 4.414 -9.269 -22.118 1 90.78 242 GLY A O 1
ATOM 1794 N N . ILE A 1 243 ? 3.804 -10.612 -20.398 1 93.86 243 ILE A N 1
ATOM 1795 C CA . ILE A 1 243 ? 2.443 -10.122 -20.207 1 93.86 243 ILE A CA 1
ATOM 1796 C C . ILE A 1 243 ? 2.479 -8.726 -19.59 1 93.86 243 ILE A C 1
ATOM 1798 O O . ILE A 1 243 ? 1.826 -7.805 -20.085 1 93.86 243 ILE A O 1
ATOM 1802 N N . THR A 1 244 ? 3.297 -8.495 -18.655 1 96.08 244 THR A N 1
ATOM 1803 C CA . THR A 1 244 ? 3.346 -7.275 -17.857 1 96.08 244 THR A CA 1
ATOM 1804 C C . THR A 1 244 ? 3.825 -6.096 -18.7 1 96.08 244 THR A C 1
ATOM 1806 O O . THR A 1 244 ? 3.291 -4.991 -18.592 1 96.08 244 THR A O 1
ATOM 1809 N N . ILE A 1 245 ? 4.869 -6.318 -19.532 1 97.18 245 ILE A N 1
ATOM 1810 C CA . ILE A 1 245 ? 5.448 -5.229 -20.312 1 97.18 245 ILE A CA 1
ATOM 1811 C C . ILE A 1 245 ? 4.423 -4.717 -21.322 1 97.18 245 ILE A C 1
ATOM 1813 O O . ILE A 1 245 ? 4.411 -3.53 -21.655 1 97.18 245 ILE A O 1
ATOM 1817 N N . ALA A 1 246 ? 3.547 -5.571 -21.782 1 97.25 246 ALA A N 1
ATOM 1818 C CA . ALA A 1 246 ? 2.491 -5.134 -22.691 1 97.25 246 ALA A CA 1
ATOM 1819 C C . ALA A 1 246 ? 1.601 -4.084 -22.032 1 97.25 246 ALA A C 1
ATOM 1821 O O . ALA A 1 246 ? 1.238 -3.086 -22.66 1 97.25 246 ALA A O 1
ATOM 1822 N N . ALA A 1 247 ? 1.235 -4.281 -20.823 1 98.37 247 ALA A N 1
ATOM 1823 C CA . ALA A 1 247 ? 0.408 -3.334 -20.079 1 98.37 247 ALA A CA 1
ATOM 1824 C C . ALA A 1 247 ? 1.173 -2.045 -19.793 1 98.37 247 ALA A C 1
ATOM 1826 O O . ALA A 1 247 ? 0.629 -0.948 -19.937 1 98.37 247 ALA A O 1
ATOM 1827 N N . ILE A 1 248 ? 2.408 -2.159 -19.379 1 98.47 248 ILE A N 1
ATOM 1828 C CA . ILE A 1 248 ? 3.222 -0.994 -19.052 1 98.47 248 ILE A CA 1
ATOM 1829 C C . ILE A 1 248 ? 3.402 -0.125 -20.294 1 98.47 248 ILE A C 1
ATOM 1831 O O . ILE A 1 248 ? 3.347 1.105 -20.213 1 98.47 248 ILE A O 1
ATOM 1835 N N . ASN A 1 249 ? 3.641 -0.761 -21.399 1 98.09 249 ASN A N 1
ATOM 1836 C CA . ASN A 1 249 ? 3.758 -0.018 -22.65 1 98.09 249 ASN A CA 1
ATOM 1837 C C . ASN A 1 249 ? 2.486 0.767 -22.956 1 98.09 249 ASN A C 1
ATOM 1839 O O . ASN A 1 249 ? 2.551 1.898 -23.443 1 98.09 249 ASN A O 1
ATOM 1843 N N . HIS A 1 250 ? 1.36 0.139 -22.753 1 98.3 250 HIS A N 1
ATOM 1844 C CA . HIS A 1 250 ? 0.103 0.854 -22.947 1 98.3 250 HIS A CA 1
ATOM 1845 C C . HIS A 1 250 ? 0.019 2.078 -22.041 1 98.3 250 HIS A C 1
ATOM 1847 O O . HIS A 1 250 ? -0.392 3.154 -22.481 1 98.3 250 HIS A O 1
ATOM 1853 N N . MET A 1 251 ? 0.398 1.946 -20.789 1 97.99 251 MET A N 1
ATOM 1854 C CA . MET A 1 251 ? 0.379 3.056 -19.841 1 97.99 251 MET A CA 1
ATOM 1855 C C . MET A 1 251 ? 1.298 4.182 -20.302 1 97.99 251 MET A C 1
ATOM 1857 O O . MET A 1 251 ? 0.947 5.358 -20.196 1 97.99 251 MET A O 1
ATOM 1861 N N . ASP A 1 252 ? 2.441 3.812 -20.812 1 97.12 252 ASP A N 1
ATOM 1862 C CA . ASP A 1 252 ? 3.392 4.81 -21.292 1 97.12 252 ASP A CA 1
ATOM 1863 C C . ASP A 1 252 ? 2.865 5.516 -22.539 1 97.12 252 ASP A C 1
ATOM 1865 O O . ASP A 1 252 ? 2.997 6.734 -22.672 1 97.12 252 ASP A O 1
ATOM 1869 N N . ARG A 1 253 ? 2.231 4.805 -23.414 1 97.47 253 ARG A N 1
ATOM 1870 C CA . ARG A 1 253 ? 1.719 5.358 -24.664 1 97.47 253 ARG A CA 1
ATOM 1871 C C . ARG A 1 253 ? 0.578 6.335 -24.403 1 97.47 253 ARG A C 1
ATOM 1873 O O . ARG A 1 253 ? 0.37 7.275 -25.173 1 97.47 253 ARG A O 1
ATOM 1880 N N . THR A 1 254 ? -0.099 6.141 -23.29 1 97.35 254 THR A N 1
ATOM 1881 C CA . THR A 1 254 ? -1.238 6.994 -22.971 1 97.35 254 THR A CA 1
ATOM 1882 C C . THR A 1 254 ? -0.859 8.032 -21.919 1 97.35 254 THR A C 1
ATOM 1884 O O . THR A 1 254 ? -1.73 8.688 -21.344 1 97.35 254 THR A O 1
ATOM 1887 N N . ALA A 1 255 ? 0.37 8.101 -21.551 1 97.04 255 ALA A N 1
ATOM 1888 C CA . ALA A 1 255 ? 0.984 9.14 -20.728 1 97.04 255 ALA A CA 1
ATOM 1889 C C . ALA A 1 255 ? 0.384 9.156 -19.325 1 97.04 255 ALA A C 1
ATOM 1891 O O . ALA A 1 255 ? 0.128 10.224 -18.765 1 97.04 255 ALA A O 1
ATOM 1892 N N . ILE A 1 256 ? 0.12 8.044 -18.779 1 97.31 256 ILE A N 1
ATOM 1893 C CA . ILE A 1 256 ? -0.466 7.947 -17.446 1 97.31 256 ILE A CA 1
ATOM 1894 C C . ILE A 1 256 ? 0.447 8.632 -16.431 1 97.31 256 ILE A C 1
ATOM 1896 O O . ILE A 1 256 ? -0.014 9.431 -15.613 1 97.31 256 ILE A O 1
ATOM 1900 N N . ARG A 1 257 ? 1.728 8.388 -16.512 1 96.62 257 ARG A N 1
ATOM 1901 C CA . ARG A 1 257 ? 2.681 8.991 -15.585 1 96.62 257 ARG A CA 1
ATOM 1902 C C . ARG A 1 257 ? 2.637 10.513 -15.668 1 96.62 257 ARG A C 1
ATOM 1904 O O . ARG A 1 257 ? 2.546 11.193 -14.644 1 96.62 257 ARG A O 1
ATOM 1911 N N . GLY A 1 258 ? 2.702 11.003 -16.837 1 97.66 258 GLY A N 1
ATOM 1912 C CA . GLY A 1 258 ? 2.656 12.443 -17.032 1 97.66 258 GLY A CA 1
ATOM 1913 C C . GLY A 1 258 ? 1.379 13.075 -16.511 1 97.66 258 GLY A C 1
ATOM 1914 O O . GLY A 1 258 ? 1.412 14.155 -15.916 1 97.66 258 GLY A O 1
ATOM 1915 N N . ASN A 1 259 ? 0.261 12.422 -16.721 1 98.21 259 ASN A N 1
ATOM 1916 C CA . ASN A 1 259 ? -1.028 12.949 -16.283 1 98.21 259 ASN A CA 1
ATOM 1917 C C . ASN A 1 259 ? -1.159 12.92 -14.763 1 98.21 259 ASN A C 1
ATOM 1919 O O . ASN A 1 259 ? -1.798 13.793 -14.174 1 98.21 259 ASN A O 1
ATOM 1923 N N . ILE A 1 260 ? -0.564 11.932 -14.146 1 98.41 260 ILE A N 1
ATOM 1924 C CA . ILE A 1 260 ? -0.544 11.886 -12.688 1 98.41 260 ILE A CA 1
ATOM 1925 C C . ILE A 1 260 ? 0.288 13.046 -12.146 1 98.41 260 ILE A C 1
ATOM 1927 O O . ILE A 1 260 ? -0.132 13.738 -11.216 1 98.41 260 ILE A O 1
ATOM 1931 N N . ILE A 1 261 ? 1.469 13.286 -12.738 1 98.56 261 ILE A N 1
ATOM 1932 C CA . ILE A 1 261 ? 2.329 14.394 -12.337 1 98.56 261 ILE A CA 1
ATOM 1933 C C . ILE A 1 261 ? 1.569 15.711 -12.471 1 98.56 261 ILE A C 1
ATOM 1935 O O . ILE A 1 261 ? 1.534 16.513 -11.535 1 98.56 261 ILE A O 1
ATOM 1939 N N . ASP A 1 262 ? 0.864 15.875 -13.569 1 98.62 262 ASP A N 1
ATOM 1940 C CA . ASP A 1 262 ? 0.123 17.109 -13.81 1 98.62 262 ASP A CA 1
ATOM 1941 C C . ASP A 1 262 ? -1.013 17.273 -12.802 1 98.62 262 ASP A C 1
ATOM 1943 O O . ASP A 1 262 ? -1.333 18.392 -12.397 1 98.62 262 ASP A O 1
ATOM 1947 N N . ALA A 1 263 ? -1.658 16.203 -12.463 1 98.71 263 ALA A N 1
ATOM 1948 C CA . ALA A 1 263 ? -2.718 16.256 -11.459 1 98.71 263 ALA A CA 1
ATOM 1949 C C . ALA A 1 263 ? -2.185 16.771 -10.125 1 98.71 263 ALA A C 1
ATOM 1951 O O . ALA A 1 263 ? -2.809 17.622 -9.487 1 98.71 263 ALA A O 1
ATOM 1952 N N . ILE A 1 264 ? -1.059 16.288 -9.71 1 98.64 264 ILE A N 1
ATOM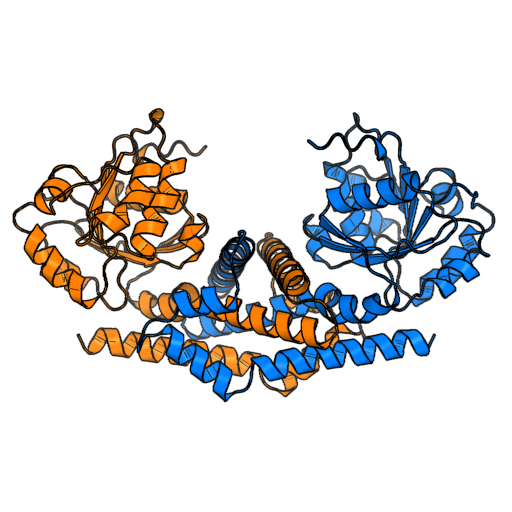 1953 C CA . ILE A 1 264 ? -0.461 16.684 -8.439 1 98.64 264 ILE A CA 1
ATOM 1954 C C . ILE A 1 264 ? -0.029 18.147 -8.506 1 98.64 264 ILE A C 1
ATOM 1956 O O . ILE A 1 264 ? -0.205 18.898 -7.544 1 98.64 264 ILE A O 1
ATOM 1960 N N . LEU A 1 265 ? 0.512 18.573 -9.647 1 98.44 265 LEU A N 1
ATOM 1961 C CA . LEU A 1 265 ? 0.898 19.969 -9.825 1 98.44 265 LEU A CA 1
ATOM 1962 C C . LEU A 1 265 ? -0.328 20.876 -9.82 1 98.44 265 LEU A C 1
ATOM 1964 O O . LEU A 1 265 ? -0.258 22.018 -9.36 1 98.44 265 LEU A O 1
ATOM 1968 N N . THR A 1 266 ? -1.449 20.374 -10.321 1 98.25 266 THR A N 1
ATOM 1969 C CA . THR A 1 266 ? -2.705 21.111 -10.239 1 98.25 266 THR A CA 1
ATOM 1970 C C . THR A 1 266 ? -3.125 21.304 -8.785 1 98.25 266 THR A C 1
ATOM 1972 O O . THR A 1 266 ? -3.563 22.39 -8.398 1 98.25 266 THR A O 1
ATOM 1975 N N . ALA A 1 267 ? -3.007 20.25 -8.004 1 97.7 267 ALA A N 1
ATOM 1976 C CA . ALA A 1 267 ? -3.284 20.351 -6.574 1 97.7 267 ALA A CA 1
ATOM 1977 C C . ALA A 1 267 ? -2.349 21.354 -5.903 1 97.7 267 ALA A C 1
ATOM 1979 O O . ALA A 1 267 ? -2.778 22.141 -5.056 1 97.7 267 ALA A O 1
ATOM 1980 N N . TYR A 1 268 ? -1.093 21.318 -6.249 1 97.31 268 TYR A N 1
ATOM 1981 C CA . TYR A 1 268 ? -0.099 22.233 -5.7 1 97.31 268 TYR A CA 1
ATOM 1982 C C . TYR A 1 268 ? -0.48 23.682 -5.977 1 97.31 268 TYR A C 1
ATOM 1984 O O . TYR A 1 268 ? -0.414 24.53 -5.084 1 97.31 268 TYR A O 1
ATOM 1992 N N . LYS A 1 269 ? -0.858 23.975 -7.185 1 96.16 269 LYS A N 1
ATOM 1993 C CA . LYS A 1 269 ? -1.276 25.321 -7.567 1 96.16 269 LYS A CA 1
ATOM 1994 C C . LYS A 1 269 ? -2.494 25.767 -6.764 1 96.16 269 LYS A C 1
ATOM 1996 O O . LYS A 1 269 ? -2.559 26.911 -6.31 1 96.16 269 LYS A O 1
ATOM 2001 N N . LYS A 1 270 ? -3.416 24.892 -6.638 1 94.52 270 LYS A N 1
ATOM 2002 C CA . LYS A 1 270 ? -4.611 25.199 -5.857 1 94.52 270 LYS A CA 1
ATOM 2003 C C . LYS A 1 270 ? -4.256 25.501 -4.404 1 94.52 270 LYS A C 1
ATOM 2005 O O . LYS A 1 270 ? -4.813 26.422 -3.802 1 94.52 270 LYS A O 1
ATOM 2010 N N . GLU A 1 271 ? -3.385 24.665 -3.826 1 91.98 271 GLU A N 1
ATOM 2011 C CA . GLU A 1 271 ? -2.932 24.872 -2.454 1 91.98 271 GLU A CA 1
ATOM 2012 C C . GLU A 1 271 ? -2.28 26.242 -2.289 1 91.98 271 GLU A C 1
ATOM 2014 O O . GLU A 1 271 ? -2.516 26.931 -1.294 1 91.98 271 GLU A O 1
ATOM 2019 N N . LYS A 1 272 ? -1.494 26.684 -3.214 1 90.87 272 LYS A N 1
ATOM 2020 C CA . LYS A 1 272 ? -0.819 27.978 -3.168 1 90.87 272 LYS A CA 1
ATOM 2021 C C . LYS A 1 272 ? -1.823 29.125 -3.245 1 90.87 272 LYS A C 1
ATOM 2023 O O . LYS A 1 272 ? -1.625 30.172 -2.626 1 90.87 272 LYS A O 1
ATOM 2028 N N . GLN A 1 273 ? -2.831 28.894 -3.956 1 88.29 273 GLN A N 1
ATOM 2029 C CA . GLN A 1 273 ? -3.877 29.906 -4.057 1 88.29 273 GLN A CA 1
ATOM 2030 C C . GLN A 1 273 ? -4.597 30.088 -2.724 1 88.29 273 GLN A C 1
ATOM 2032 O O . GLN A 1 273 ? -4.986 31.203 -2.37 1 88.29 273 GLN A O 1
ATOM 2037 N N . LEU A 1 274 ? -4.8 29.029 -2.029 1 82.35 274 LEU A N 1
ATOM 2038 C CA . LEU A 1 274 ? -5.484 29.081 -0.742 1 82.35 274 LEU A CA 1
ATOM 2039 C C . LEU A 1 274 ? -4.636 29.807 0.297 1 82.35 274 LEU A C 1
ATOM 2041 O O . LEU A 1 274 ? -5.171 30.428 1.218 1 82.35 274 LEU A O 1
ATOM 2045 N N . GLU A 1 275 ? -3.378 29.632 0.257 1 77.12 275 GLU A N 1
ATOM 2046 C CA . GLU A 1 275 ? -2.493 30.31 1.199 1 77.12 275 GLU A CA 1
ATOM 2047 C C . GLU A 1 275 ? -2.537 31.823 1.006 1 77.12 275 GLU A C 1
ATOM 2049 O O . GLU A 1 275 ? -2.291 32.581 1.947 1 77.12 275 GLU A O 1
ATOM 2054 N N . PHE A 1 276 ? -2.832 32.277 -0.269 1 66.87 276 PHE A N 1
ATOM 2055 C CA . PHE A 1 276 ? -2.864 33.709 -0.543 1 66.87 276 PHE A CA 1
ATOM 2056 C C . PHE A 1 276 ? -4.236 34.29 -0.227 1 66.87 276 PHE A C 1
ATOM 2058 O O . PHE A 1 276 ? -4.357 35.477 0.085 1 66.87 276 PHE A O 1
ATOM 2065 N N . ILE A 1 277 ? -5.276 33.664 -0.648 1 55.1 277 ILE A N 1
ATOM 2066 C CA . ILE A 1 277 ? -6.604 34.245 -0.483 1 55.1 277 ILE A CA 1
ATOM 2067 C C . ILE A 1 277 ? -6.865 34.523 0.996 1 55.1 277 ILE A C 1
ATOM 2069 O O . ILE A 1 277 ? -7.532 35.501 1.341 1 55.1 277 ILE A O 1
ATOM 2073 N N . GLU A 1 278 ? -6.398 33.838 1.942 1 46.47 278 GLU A N 1
ATOM 2074 C CA . GLU A 1 278 ? -6.832 34.264 3.27 1 46.47 278 GLU A CA 1
ATOM 2075 C C . GLU A 1 278 ? -5.87 35.289 3.863 1 46.47 278 GLU A C 1
ATOM 2077 O O . GLU A 1 278 ? -4.654 35.182 3.686 1 46.47 278 GLU A O 1
ATOM 2082 N N . MET B 1 1 ? -1.572 -18.576 16.477 1 32.65 1 MET B N 1
ATOM 2083 C CA . MET B 1 1 ? -0.645 -19.415 15.723 1 32.65 1 MET B CA 1
ATOM 2084 C C . MET B 1 1 ? -1.368 -20.611 15.113 1 32.65 1 MET B C 1
ATOM 2086 O O . MET B 1 1 ? -1.832 -21.496 15.835 1 32.65 1 MET B O 1
ATOM 2090 N N . LEU B 1 2 ? -2.133 -20.398 14.141 1 42.66 2 LEU B N 1
ATOM 2091 C CA . LEU B 1 2 ? -2.951 -21.487 13.618 1 42.66 2 LEU B CA 1
ATOM 2092 C C . LEU B 1 2 ? -2.125 -22.759 13.457 1 42.66 2 LEU B C 1
ATOM 2094 O O . LEU B 1 2 ? -1.068 -22.741 12.823 1 42.66 2 LEU B O 1
ATOM 2098 N N . CYS B 1 3 ? -2.07 -23.517 14.415 1 45.7 3 CYS B N 1
ATOM 2099 C CA . CYS B 1 3 ? -1.55 -24.879 14.459 1 45.7 3 CYS B CA 1
ATOM 2100 C C . CYS B 1 3 ? -1.736 -25.578 13.117 1 45.7 3 CYS B C 1
ATOM 2102 O O . CYS B 1 3 ? -2.858 -25.921 12.742 1 45.7 3 CYS B O 1
ATOM 2104 N N . GLN B 1 4 ? -0.914 -25.137 11.998 1 64.3 4 GLN B N 1
ATOM 2105 C CA . GLN B 1 4 ? -1.127 -25.761 10.697 1 64.3 4 GLN B CA 1
ATOM 2106 C C . GLN B 1 4 ? -0.717 -27.231 10.718 1 64.3 4 GLN B C 1
ATOM 2108 O O . GLN B 1 4 ? 0.34 -27.593 10.196 1 64.3 4 GLN B O 1
ATOM 2113 N N . ASP B 1 5 ? -1.414 -27.977 11.5 1 72.7 5 ASP B N 1
ATOM 2114 C CA . ASP B 1 5 ? -1.204 -29.408 11.694 1 72.7 5 ASP B CA 1
ATOM 2115 C C . ASP B 1 5 ? -1.025 -30.123 10.357 1 72.7 5 ASP B C 1
ATOM 2117 O O . ASP B 1 5 ? -0.306 -31.121 10.272 1 72.7 5 ASP B O 1
ATOM 2121 N N . SER B 1 6 ? -1.476 -29.571 9.35 1 82.55 6 SER B N 1
ATOM 2122 C CA . SER B 1 6 ? -1.449 -30.236 8.052 1 82.55 6 SER B CA 1
ATOM 2123 C C . SER B 1 6 ? -0.056 -30.186 7.434 1 82.55 6 SER B C 1
ATOM 2125 O O . SER B 1 6 ? 0.232 -30.912 6.48 1 82.55 6 SER B O 1
ATOM 2127 N N . LEU B 1 7 ? 0.82 -29.43 8.055 1 86.01 7 LEU B N 1
ATOM 2128 C CA . LEU B 1 7 ? 2.139 -29.248 7.458 1 86.01 7 LEU B CA 1
ATOM 2129 C C . LEU B 1 7 ? 3.212 -29.946 8.287 1 86.01 7 LEU B C 1
ATOM 2131 O O . LEU B 1 7 ? 4.395 -29.903 7.942 1 86.01 7 LEU B O 1
ATOM 2135 N N . VAL B 1 8 ? 2.765 -30.562 9.32 1 83.2 8 VAL B N 1
ATOM 2136 C CA . VAL B 1 8 ? 3.738 -31.219 10.187 1 83.2 8 VAL B CA 1
ATOM 2137 C C . VAL B 1 8 ? 4.437 -32.341 9.422 1 83.2 8 VAL B C 1
ATOM 2139 O O . VAL B 1 8 ? 3.781 -33.235 8.883 1 83.2 8 VAL B O 1
ATOM 2142 N N . GLY B 1 9 ? 5.743 -32.239 9.253 1 86.74 9 GLY B N 1
ATOM 2143 C CA . GLY B 1 9 ? 6.543 -33.284 8.633 1 86.74 9 GLY B CA 1
ATOM 2144 C C . GLY B 1 9 ? 6.558 -33.205 7.118 1 86.74 9 GLY B C 1
ATOM 2145 O O . GLY B 1 9 ? 7.103 -34.087 6.451 1 86.74 9 GLY B O 1
ATOM 2146 N N . VAL B 1 10 ? 5.93 -32.177 6.603 1 91.57 10 VAL B N 1
ATOM 2147 C CA . VAL B 1 10 ? 5.861 -32.023 5.153 1 91.57 10 VAL B CA 1
ATOM 2148 C C . VAL B 1 10 ? 7.201 -31.517 4.623 1 91.57 10 VAL B C 1
ATOM 2150 O O . VAL B 1 10 ? 7.83 -30.65 5.234 1 91.57 10 VAL B O 1
ATOM 2153 N N . ARG B 1 11 ? 7.637 -32.158 3.557 1 95.31 11 ARG B N 1
ATOM 2154 C CA . ARG B 1 11 ? 8.867 -31.754 2.884 1 95.31 11 ARG B CA 1
ATOM 2155 C C . ARG B 1 11 ? 8.566 -31.096 1.541 1 95.31 11 ARG B C 1
ATOM 2157 O O . ARG B 1 11 ? 7.885 -31.681 0.696 1 95.31 11 ARG B O 1
ATOM 2164 N N . VAL B 1 12 ? 9.104 -29.838 1.413 1 97.16 12 VAL B N 1
ATOM 2165 C CA . VAL B 1 12 ? 8.836 -29.051 0.213 1 97.16 12 VAL B CA 1
ATOM 2166 C C . VAL B 1 12 ? 10.136 -28.82 -0.554 1 97.16 12 VAL B C 1
ATOM 2168 O O . VAL B 1 12 ? 11.117 -28.328 0.008 1 97.16 12 VAL B O 1
ATOM 2171 N N . GLY B 1 13 ? 10.146 -29.279 -1.777 1 97.47 13 GLY B N 1
ATOM 2172 C CA . GLY B 1 13 ? 11.272 -29.037 -2.665 1 97.47 13 GLY B CA 1
ATOM 2173 C C . GLY B 1 13 ? 10.934 -28.112 -3.819 1 97.47 13 GLY B C 1
ATOM 2174 O O . GLY B 1 13 ? 9.829 -28.167 -4.362 1 97.47 13 GLY B O 1
ATOM 2175 N N . CYS B 1 14 ? 11.881 -27.289 -4.24 1 98.01 14 CYS B N 1
ATOM 2176 C CA . CYS B 1 14 ? 11.69 -26.36 -5.348 1 98.01 14 CYS B CA 1
ATOM 2177 C C . CYS B 1 14 ? 12.728 -26.591 -6.439 1 98.01 14 CYS B C 1
ATOM 2179 O O . CYS B 1 14 ? 13.927 -26.644 -6.16 1 98.01 14 CYS B O 1
ATOM 2181 N N . ILE B 1 15 ? 12.223 -26.824 -7.618 1 97.51 15 ILE B N 1
ATOM 2182 C CA . ILE B 1 15 ? 13.092 -26.885 -8.788 1 97.51 15 ILE B CA 1
ATOM 2183 C C . ILE B 1 15 ? 13.081 -25.539 -9.51 1 97.51 15 ILE B C 1
ATOM 2185 O O . ILE B 1 15 ? 12.053 -25.126 -10.051 1 97.51 15 ILE B O 1
ATOM 2189 N N . GLY B 1 16 ? 14.2 -24.914 -9.59 1 95.42 16 GLY B N 1
ATOM 2190 C CA . GLY B 1 16 ? 14.266 -23.549 -10.089 1 95.42 16 GLY B CA 1
ATOM 2191 C C . GLY B 1 16 ? 14.088 -22.507 -9.001 1 95.42 16 GLY B C 1
ATOM 2192 O O . GLY B 1 16 ? 12.963 -22.112 -8.69 1 95.42 16 GLY B O 1
ATOM 2193 N N . CYS B 1 17 ? 15.156 -21.984 -8.584 1 93.53 17 CYS B N 1
ATOM 2194 C CA . CYS B 1 17 ? 15.155 -20.995 -7.512 1 93.53 17 CYS B CA 1
ATOM 2195 C C . CYS B 1 17 ? 15.577 -19.626 -8.033 1 93.53 17 CYS B C 1
ATOM 2197 O O . CYS B 1 17 ? 16.484 -19 -7.482 1 93.53 17 CYS B O 1
ATOM 2199 N N . GLY B 1 18 ? 14.829 -19.326 -9.082 1 88.44 18 GLY B N 1
ATOM 2200 C CA . GLY B 1 18 ? 14.99 -17.968 -9.576 1 88.44 18 GLY B CA 1
ATOM 2201 C C . GLY B 1 18 ? 14.257 -16.937 -8.739 1 88.44 18 GLY B C 1
ATOM 2202 O O . GLY B 1 18 ? 14.293 -16.992 -7.508 1 88.44 18 GLY B O 1
ATOM 2203 N N . THR B 1 19 ? 13.561 -16.057 -9.384 1 84.31 19 THR B N 1
ATOM 2204 C CA . THR B 1 19 ? 12.889 -14.973 -8.676 1 84.31 19 THR B CA 1
ATOM 2205 C C . THR B 1 19 ? 11.758 -15.514 -7.807 1 84.31 19 THR B C 1
ATOM 2207 O O . THR B 1 19 ? 11.764 -15.332 -6.587 1 84.31 19 THR B O 1
ATOM 2210 N N . MET B 1 20 ? 10.867 -16.227 -8.406 1 90.66 20 MET B N 1
ATOM 2211 C CA . MET B 1 20 ? 9.686 -16.66 -7.665 1 90.66 20 MET B CA 1
ATOM 2212 C C . MET B 1 20 ? 10.012 -17.851 -6.771 1 90.66 20 MET B C 1
ATOM 2214 O O . MET B 1 20 ? 9.525 -17.937 -5.642 1 90.66 20 MET B O 1
ATOM 2218 N N . GLY B 1 21 ? 10.793 -18.83 -7.32 1 93.51 21 GLY B N 1
ATOM 2219 C CA . GLY B 1 21 ? 11.183 -19.957 -6.488 1 93.51 21 GLY B CA 1
ATOM 2220 C C . GLY B 1 21 ? 11.914 -19.541 -5.225 1 93.51 21 GLY B C 1
ATOM 2221 O O . GLY B 1 21 ? 11.597 -20.017 -4.133 1 93.51 21 GLY B O 1
ATOM 2222 N N . SER B 1 22 ? 12.821 -18.663 -5.394 1 92.22 22 SER B N 1
ATOM 2223 C CA . SER B 1 22 ? 13.566 -18.15 -4.249 1 92.22 22 SER B CA 1
ATOM 2224 C C . SER B 1 22 ? 12.659 -17.372 -3.302 1 92.22 22 SER B C 1
ATOM 2226 O O . SER B 1 22 ? 12.821 -17.441 -2.082 1 92.22 22 SER B O 1
ATOM 2228 N N . ALA B 1 23 ? 11.756 -16.591 -3.86 1 91.55 23 ALA B N 1
ATOM 2229 C CA . ALA B 1 23 ? 10.826 -15.803 -3.055 1 91.55 23 ALA B CA 1
ATOM 2230 C C . ALA B 1 23 ? 9.986 -16.701 -2.151 1 91.55 23 ALA B C 1
ATOM 2232 O O . ALA B 1 23 ? 9.828 -16.42 -0.961 1 91.55 23 ALA B O 1
ATOM 2233 N N . ILE B 1 24 ? 9.522 -17.712 -2.689 1 94.87 24 ILE B N 1
ATOM 2234 C CA . ILE B 1 24 ? 8.656 -18.623 -1.95 1 94.87 24 ILE B CA 1
ATOM 2235 C C . ILE B 1 24 ? 9.46 -19.333 -0.863 1 94.87 24 ILE B C 1
ATOM 2237 O O . ILE B 1 24 ? 9.08 -19.316 0.31 1 94.87 24 ILE B O 1
ATOM 2241 N N . LEU B 1 25 ? 10.591 -19.912 -1.211 1 94.72 25 LEU B N 1
ATOM 2242 C CA . LEU B 1 25 ? 11.397 -20.634 -0.233 1 94.72 25 LEU B CA 1
ATOM 2243 C C . LEU B 1 25 ? 11.873 -19.7 0.875 1 94.72 25 LEU B C 1
ATOM 2245 O O . LEU B 1 25 ? 11.771 -20.032 2.058 1 94.72 25 LEU B O 1
ATOM 2249 N N . SER B 1 26 ? 12.38 -18.568 0.47 1 92.96 26 SER B N 1
ATOM 2250 C CA . SER B 1 26 ? 12.899 -17.619 1.451 1 92.96 26 SER B CA 1
ATOM 2251 C C . SER B 1 26 ? 11.812 -17.185 2.429 1 92.96 26 SER B C 1
ATOM 2253 O O . SER B 1 26 ? 12.083 -16.976 3.613 1 92.96 26 SER B O 1
ATOM 2255 N N . SER B 1 27 ? 10.64 -16.99 1.934 1 93.3 27 SER B N 1
ATOM 2256 C CA . SER B 1 27 ? 9.535 -16.542 2.775 1 93.3 27 SER B CA 1
ATOM 2257 C C . SER B 1 27 ? 9.065 -17.653 3.708 1 93.3 27 SER B C 1
ATOM 2259 O O . SER B 1 27 ? 8.516 -17.382 4.778 1 93.3 27 SER B O 1
ATOM 2261 N N . LEU B 1 28 ? 9.296 -18.881 3.321 1 93.89 28 LEU B N 1
ATOM 2262 C CA . LEU B 1 28 ? 8.848 -20.017 4.118 1 93.89 28 LEU B CA 1
ATOM 2263 C C . LEU B 1 28 ? 9.837 -20.318 5.24 1 93.89 28 LEU B C 1
ATOM 2265 O O . LEU B 1 28 ? 9.478 -20.948 6.237 1 93.89 28 LEU B O 1
ATOM 2269 N N . VAL B 1 29 ? 11.061 -19.901 5.125 1 92.17 29 VAL B N 1
ATOM 2270 C CA . VAL B 1 29 ? 12.145 -20.266 6.03 1 92.17 29 VAL B CA 1
ATOM 2271 C C . VAL B 1 29 ? 11.781 -19.869 7.459 1 92.17 29 VAL B C 1
ATOM 2273 O O . VAL B 1 29 ? 11.852 -20.691 8.376 1 92.17 29 VAL B O 1
ATOM 2276 N N . PRO B 1 30 ? 11.378 -18.564 7.603 1 88 30 PRO B N 1
ATOM 2277 C CA . PRO B 1 30 ? 11.056 -18.178 8.979 1 88 30 PRO B CA 1
ATOM 2278 C C . PRO B 1 30 ? 9.878 -18.965 9.551 1 88 30 PRO B C 1
ATOM 2280 O O . PRO B 1 30 ? 9.703 -19.02 10.771 1 88 30 PRO B O 1
ATOM 2283 N N . MET B 1 31 ? 9.104 -19.442 8.675 1 83.1 31 MET B N 1
ATOM 2284 C CA . MET B 1 31 ? 7.911 -20.168 9.101 1 83.1 31 MET B CA 1
ATOM 2285 C C . MET B 1 31 ? 8.232 -21.635 9.364 1 83.1 31 MET B C 1
ATOM 2287 O O . MET B 1 31 ? 7.419 -22.359 9.942 1 83.1 31 MET B O 1
ATOM 2291 N N . ALA B 1 32 ? 9.388 -22.015 8.832 1 79.01 32 ALA B N 1
ATOM 2292 C CA . ALA B 1 32 ? 9.841 -23.389 9.031 1 79.01 32 ALA B CA 1
ATOM 2293 C C . ALA B 1 32 ? 10.531 -23.549 10.384 1 79.01 32 ALA B C 1
ATOM 2295 O O . ALA B 1 32 ? 11.475 -22.82 10.696 1 79.01 32 ALA B O 1
ATOM 2296 N N . HIS B 1 33 ? 9.82 -24.079 11.357 1 71.64 33 HIS B N 1
ATOM 2297 C CA . HIS B 1 33 ? 10.365 -24.274 12.696 1 71.64 33 HIS B CA 1
ATOM 2298 C C . HIS B 1 33 ? 10.534 -25.757 13.012 1 71.64 33 HIS B C 1
ATOM 2300 O O . HIS B 1 33 ? 9.828 -26.599 12.453 1 71.64 33 HIS B O 1
ATOM 2306 N N . PRO B 1 34 ? 11.509 -25.979 13.724 1 66.76 34 PRO B N 1
ATOM 2307 C CA . PRO B 1 34 ? 11.75 -27.381 14.072 1 66.76 34 PRO B CA 1
ATOM 2308 C C . PRO B 1 34 ? 10.499 -28.083 14.595 1 66.76 34 PRO B C 1
ATOM 2310 O O . PRO B 1 34 ? 10.309 -29.277 14.351 1 66.76 34 PRO B O 1
ATOM 2313 N N . ASP B 1 35 ? 9.634 -27.318 15.124 1 67.04 35 ASP B N 1
ATOM 2314 C CA . ASP B 1 35 ? 8.488 -27.925 15.793 1 67.04 35 ASP B CA 1
ATOM 2315 C C . ASP B 1 35 ? 7.452 -28.406 14.779 1 67.04 35 ASP B C 1
ATOM 2317 O O . ASP B 1 35 ? 6.704 -29.349 15.048 1 67.04 35 ASP B O 1
ATOM 2321 N N . ASN B 1 36 ? 7.468 -27.686 13.632 1 73.16 36 ASN B N 1
ATOM 2322 C CA . ASN B 1 36 ? 6.446 -28.122 12.687 1 73.16 36 ASN B CA 1
ATOM 2323 C C . ASN B 1 36 ? 7.011 -29.1 11.661 1 73.16 36 ASN B C 1
ATOM 2325 O O . ASN B 1 36 ? 6.261 -29.695 10.886 1 73.16 36 ASN B O 1
ATOM 2329 N N . GLY B 1 37 ? 8.33 -29.227 11.673 1 82.26 37 GLY B N 1
ATOM 2330 C CA . GLY B 1 37 ? 8.96 -30.25 10.854 1 82.26 37 GLY B CA 1
ATOM 2331 C C . GLY B 1 37 ? 8.948 -29.921 9.373 1 82.26 37 GLY B C 1
ATOM 2332 O O . GLY B 1 37 ? 9.071 -30.814 8.532 1 82.26 37 GLY B O 1
ATOM 2333 N N . LEU B 1 38 ? 8.589 -28.675 9.024 1 88.14 38 LEU B N 1
ATOM 2334 C CA . LEU B 1 38 ? 8.634 -28.28 7.62 1 88.14 38 LEU B CA 1
ATOM 2335 C C . LEU B 1 38 ? 10.073 -28.217 7.119 1 88.14 38 LEU B C 1
ATOM 2337 O O . LEU B 1 38 ? 10.904 -27.508 7.692 1 88.14 38 LEU B O 1
ATOM 2341 N N . ILE B 1 39 ? 10.349 -29.049 6.131 1 91.8 39 ILE B N 1
ATOM 2342 C CA . ILE B 1 39 ? 11.695 -29.116 5.573 1 91.8 39 ILE B CA 1
ATOM 2343 C C . ILE B 1 39 ? 11.694 -28.551 4.154 1 91.8 39 ILE B C 1
ATOM 2345 O O . ILE B 1 39 ? 10.849 -28.916 3.335 1 91.8 39 ILE B O 1
ATOM 2349 N N . LEU B 1 40 ? 12.591 -27.65 3.925 1 95.82 40 LEU B N 1
ATOM 2350 C CA . LEU B 1 40 ? 12.671 -26.969 2.637 1 95.82 40 LEU B CA 1
ATOM 2351 C C . LEU B 1 40 ? 13.96 -27.334 1.908 1 95.82 40 LEU B C 1
ATOM 2353 O O . LEU B 1 40 ? 15.031 -27.375 2.517 1 95.82 40 LEU B O 1
ATOM 2357 N N . SER B 1 41 ? 13.848 -27.659 0.673 1 96.49 41 SER B N 1
ATOM 2358 C CA . SER B 1 41 ? 15.009 -27.95 -0.162 1 96.49 41 SER B CA 1
ATOM 2359 C C . SER B 1 41 ? 14.874 -27.311 -1.54 1 96.49 41 SER B C 1
ATOM 2361 O O . SER B 1 41 ? 13.772 -26.941 -1.953 1 96.49 41 SER B O 1
ATOM 2363 N N . GLY B 1 42 ? 15.997 -27.111 -2.207 1 97.2 42 GLY B N 1
ATOM 2364 C CA . GLY B 1 42 ? 15.995 -26.482 -3.518 1 97.2 42 GLY B CA 1
ATOM 2365 C C . GLY B 1 42 ? 17.026 -27.07 -4.463 1 97.2 42 GLY B C 1
ATOM 2366 O O . GLY B 1 42 ? 18.055 -27.586 -4.024 1 97.2 42 GLY B O 1
ATOM 2367 N N . TYR B 1 43 ? 16.678 -26.99 -5.705 1 96.98 43 TYR B N 1
ATOM 2368 C CA . TYR B 1 43 ? 17.585 -27.324 -6.797 1 96.98 43 TYR B CA 1
ATOM 2369 C C . TYR B 1 43 ? 17.601 -26.222 -7.85 1 96.98 43 TYR B C 1
ATOM 2371 O O . TYR B 1 43 ? 16.559 -25.644 -8.168 1 96.98 43 TYR B O 1
ATOM 2379 N N . ASN B 1 44 ? 18.741 -25.918 -8.316 1 95.67 44 ASN B N 1
ATOM 2380 C CA . ASN B 1 44 ? 18.935 -25.012 -9.443 1 95.67 44 ASN B CA 1
ATOM 2381 C C . ASN B 1 44 ? 20.054 -25.492 -10.363 1 95.67 44 ASN B C 1
ATOM 2383 O O . ASN B 1 44 ? 21.045 -26.059 -9.898 1 95.67 44 ASN B O 1
ATOM 2387 N N . ARG B 1 45 ? 19.868 -25.213 -11.64 1 90.98 45 ARG B N 1
ATOM 2388 C CA . ARG B 1 45 ? 20.904 -25.589 -12.596 1 90.98 45 ARG B CA 1
ATOM 2389 C C . ARG B 1 45 ? 22.226 -24.903 -12.269 1 90.98 45 ARG B C 1
ATOM 2391 O O . ARG B 1 45 ? 23.296 -25.493 -12.436 1 90.98 45 ARG B O 1
ATOM 2398 N N . THR B 1 46 ? 22.07 -23.696 -11.802 1 90.53 46 THR B N 1
ATOM 2399 C CA . THR B 1 46 ? 23.225 -22.943 -11.328 1 90.53 46 THR B CA 1
ATOM 2400 C C . THR B 1 46 ? 23.296 -22.963 -9.804 1 90.53 46 THR B C 1
ATOM 2402 O O . THR B 1 46 ? 22.679 -22.129 -9.137 1 90.53 46 THR B O 1
ATOM 2405 N N . PRO B 1 47 ? 24.125 -23.722 -9.277 1 87.55 47 PRO B N 1
ATOM 2406 C CA . PRO B 1 47 ? 24.155 -23.942 -7.829 1 87.55 47 PRO B CA 1
ATOM 2407 C C . PRO B 1 47 ? 24.381 -22.654 -7.041 1 87.55 47 PRO B C 1
ATOM 2409 O O . PRO B 1 47 ? 23.862 -22.506 -5.932 1 87.55 47 PRO B O 1
ATOM 2412 N N . GLU B 1 48 ? 25.046 -21.698 -7.633 1 87.32 48 GLU B N 1
ATOM 2413 C CA . GLU B 1 48 ? 25.384 -20.46 -6.938 1 87.32 48 GLU B CA 1
ATOM 2414 C C . GLU B 1 48 ? 24.13 -19.669 -6.577 1 87.32 48 GLU B C 1
ATOM 2416 O O . GLU B 1 48 ? 24.123 -18.917 -5.6 1 87.32 48 GLU B O 1
ATOM 2421 N N . LYS B 1 49 ? 23.116 -19.943 -7.274 1 87.27 49 LYS B N 1
ATOM 2422 C CA . LYS B 1 49 ? 21.872 -19.216 -7.043 1 87.27 49 LYS B CA 1
ATOM 2423 C C . LYS B 1 49 ? 21.186 -19.692 -5.766 1 87.27 49 LYS B C 1
ATOM 2425 O O . LYS B 1 49 ? 20.3 -19.014 -5.241 1 87.27 49 LYS B O 1
ATOM 2430 N N . LEU B 1 50 ? 21.665 -20.793 -5.232 1 92.63 50 LEU B N 1
ATOM 2431 C CA . LEU B 1 50 ? 21.044 -21.355 -4.038 1 92.63 50 LEU B CA 1
ATOM 2432 C C . LEU B 1 50 ? 21.748 -20.864 -2.777 1 92.63 50 LEU B C 1
ATOM 2434 O O . LEU B 1 50 ? 21.23 -21.026 -1.669 1 92.63 50 LEU B O 1
ATOM 2438 N N . ALA B 1 51 ? 22.859 -20.248 -2.945 1 91.59 51 ALA B N 1
ATOM 2439 C CA . ALA B 1 51 ? 23.711 -19.885 -1.816 1 91.59 51 ALA B CA 1
ATOM 2440 C C . ALA B 1 51 ? 22.949 -19.034 -0.805 1 91.59 51 ALA B C 1
ATOM 2442 O O . ALA B 1 51 ? 22.953 -19.33 0.393 1 91.59 51 ALA B O 1
ATOM 2443 N N . PRO B 1 52 ? 22.253 -18.049 -1.317 1 90.84 52 PRO B N 1
ATOM 2444 C CA . PRO B 1 52 ? 21.516 -17.231 -0.351 1 90.84 52 PRO B CA 1
ATOM 2445 C C . PRO B 1 52 ? 20.444 -18.022 0.396 1 90.84 52 PRO B C 1
ATOM 2447 O O . PRO B 1 52 ? 20.154 -17.73 1.559 1 90.84 52 PRO B O 1
ATOM 2450 N N . LEU B 1 53 ? 19.876 -18.943 -0.201 1 93.36 53 LEU B N 1
ATOM 2451 C CA . LEU B 1 53 ? 18.839 -19.763 0.416 1 93.36 53 LEU B CA 1
ATOM 2452 C C . LEU B 1 53 ? 19.444 -20.744 1.414 1 93.36 53 LEU B C 1
ATOM 2454 O O . LEU B 1 53 ? 18.857 -21.007 2.466 1 93.36 53 LEU B O 1
ATOM 2458 N N . GLU B 1 54 ? 20.572 -21.256 1.042 1 92.86 54 GLU B N 1
ATOM 2459 C CA . GLU B 1 54 ? 21.285 -22.158 1.941 1 92.86 54 GLU B CA 1
ATOM 2460 C C . GLU B 1 54 ? 21.641 -21.463 3.252 1 92.86 54 GLU B C 1
ATOM 2462 O O . GLU B 1 54 ? 21.537 -22.06 4.326 1 92.86 54 GLU B O 1
ATOM 2467 N N . GLU B 1 55 ? 21.995 -20.248 3.087 1 92.49 55 GLU B N 1
ATOM 2468 C CA . GLU B 1 55 ? 22.348 -19.455 4.261 1 92.49 55 GLU B CA 1
ATOM 2469 C C . GLU B 1 55 ? 21.149 -19.277 5.188 1 92.49 55 GLU B C 1
ATOM 2471 O O . GLU B 1 55 ? 21.313 -19.114 6.399 1 92.49 55 GLU B O 1
ATOM 2476 N N . LYS B 1 56 ? 20.034 -19.4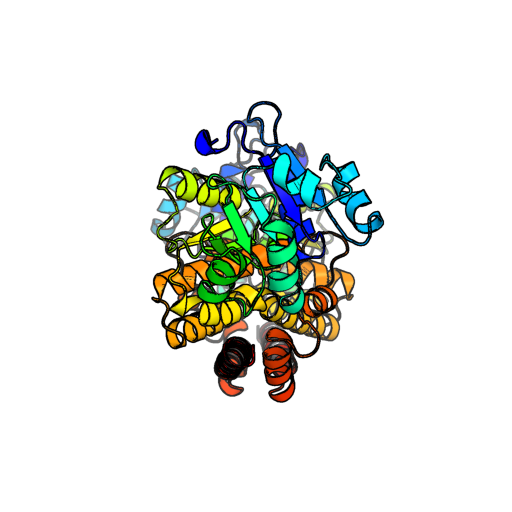03 4.628 1 90.27 56 LYS B N 1
ATOM 2477 C CA . LYS B 1 56 ? 18.818 -19.202 5.41 1 90.27 56 LYS B CA 1
ATOM 2478 C C . LYS B 1 56 ? 18.287 -20.527 5.951 1 90.27 56 LYS B C 1
ATOM 2480 O O . LYS B 1 56 ? 17.295 -20.552 6.682 1 90.27 56 LYS B O 1
ATOM 2485 N N . GLY B 1 57 ? 18.901 -21.689 5.428 1 90.14 57 GLY B N 1
ATOM 2486 C CA . GLY B 1 57 ? 18.505 -22.971 5.989 1 90.14 57 GLY B CA 1
ATOM 2487 C C . GLY B 1 57 ? 17.866 -23.896 4.971 1 90.14 57 GLY B C 1
ATOM 2488 O O . GLY B 1 57 ? 17.457 -25.009 5.307 1 90.14 57 GLY B O 1
ATOM 2489 N N . VAL B 1 58 ? 17.767 -23.494 3.767 1 94.23 58 VAL B N 1
ATOM 2490 C CA . VAL B 1 58 ? 17.233 -24.349 2.712 1 94.23 58 VAL B CA 1
ATOM 2491 C C . VAL B 1 58 ? 18.288 -25.37 2.29 1 94.23 58 VAL B C 1
ATOM 2493 O O . VAL B 1 58 ? 19.445 -25.014 2.055 1 94.23 58 VAL B O 1
ATOM 2496 N N . GLN B 1 59 ? 17.915 -26.616 2.296 1 94.47 59 GLN B N 1
ATOM 2497 C CA . GLN B 1 59 ? 18.846 -27.656 1.87 1 94.47 59 GLN B CA 1
ATOM 2498 C C . GLN B 1 59 ? 19.049 -27.627 0.358 1 94.47 59 GLN B C 1
ATOM 2500 O O . GLN B 1 59 ? 18.081 -27.667 -0.404 1 94.47 59 GLN B O 1
ATOM 2505 N N . SER B 1 60 ? 20.28 -27.55 -0.014 1 95.62 60 SER B N 1
ATOM 2506 C CA . SER B 1 60 ? 20.592 -27.622 -1.438 1 95.62 60 SER B CA 1
ATOM 2507 C C . SER B 1 60 ? 20.72 -29.069 -1.903 1 95.62 60 SER B C 1
ATOM 2509 O O . SER B 1 60 ? 21.439 -29.862 -1.29 1 95.62 60 SER B O 1
ATOM 2511 N N . ILE B 1 61 ? 20.002 -29.386 -2.907 1 95.98 61 ILE B N 1
ATOM 2512 C CA . ILE B 1 61 ? 20.056 -30.728 -3.476 1 95.98 61 ILE B CA 1
ATOM 2513 C C . ILE B 1 61 ? 20.702 -30.677 -4.859 1 95.98 61 ILE B C 1
ATOM 2515 O O . ILE B 1 61 ? 20.44 -29.759 -5.64 1 95.98 61 ILE B O 1
ATOM 2519 N N . ASP B 1 62 ? 21.424 -31.664 -5.246 1 93.12 62 ASP B N 1
ATOM 2520 C CA . ASP B 1 62 ? 22.329 -31.561 -6.387 1 93.12 62 ASP B CA 1
ATOM 2521 C C . ASP B 1 62 ? 21.659 -32.058 -7.666 1 93.12 62 ASP B C 1
ATOM 2523 O O . ASP B 1 62 ? 22.099 -31.733 -8.771 1 93.12 62 ASP B O 1
ATOM 2527 N N . THR B 1 63 ? 20.644 -32.958 -7.412 1 95.8 63 THR B N 1
ATOM 2528 C CA . THR B 1 63 ? 20.008 -33.499 -8.609 1 95.8 63 THR B CA 1
ATOM 2529 C C . THR B 1 63 ? 18.489 -33.495 -8.464 1 95.8 63 THR B C 1
ATOM 2531 O O . THR B 1 63 ? 17.967 -33.544 -7.348 1 95.8 63 THR B O 1
ATOM 2534 N N . ILE B 1 64 ? 17.839 -33.534 -9.582 1 96.54 64 ILE B N 1
ATOM 2535 C CA . ILE B 1 64 ? 16.38 -33.53 -9.612 1 96.54 64 ILE B CA 1
ATOM 2536 C C . ILE B 1 64 ? 15.848 -34.833 -9.021 1 96.54 64 ILE B C 1
ATOM 2538 O O . ILE B 1 64 ? 14.964 -34.817 -8.161 1 96.54 64 ILE B O 1
ATOM 2542 N N . PRO B 1 65 ? 16.455 -35.979 -9.323 1 96.57 65 PRO B N 1
ATOM 2543 C CA . PRO B 1 65 ? 15.977 -37.228 -8.727 1 96.57 65 PRO B CA 1
ATOM 2544 C C . PRO B 1 65 ? 16.052 -37.22 -7.202 1 96.57 65 PRO B C 1
ATOM 2546 O O . PRO B 1 65 ? 15.11 -37.65 -6.531 1 96.57 65 PRO B O 1
ATOM 2549 N N . ASN B 1 66 ? 17.119 -36.725 -6.703 1 96.95 66 ASN B N 1
ATOM 2550 C CA . ASN B 1 66 ? 17.271 -36.664 -5.253 1 96.95 66 ASN B CA 1
ATOM 2551 C C . ASN B 1 66 ? 16.235 -35.74 -4.619 1 96.95 66 ASN B C 1
ATOM 2553 O O . ASN B 1 66 ? 15.703 -36.039 -3.549 1 96.95 66 ASN B O 1
ATOM 2557 N N . LEU B 1 67 ? 16 -34.639 -5.278 1 97.75 67 LEU B N 1
ATOM 2558 C CA . LEU B 1 67 ? 15.006 -33.706 -4.759 1 97.75 67 LEU B CA 1
ATOM 2559 C C . LEU B 1 67 ? 13.623 -34.348 -4.726 1 97.75 67 LEU B C 1
ATOM 2561 O O . LEU B 1 67 ? 12.897 -34.217 -3.738 1 97.75 67 LEU B O 1
ATOM 2565 N N . ILE B 1 68 ? 13.273 -35.033 -5.739 1 97.5 68 ILE B N 1
ATOM 2566 C CA . ILE B 1 68 ? 11.963 -35.668 -5.84 1 97.5 68 ILE B CA 1
ATOM 2567 C C . ILE B 1 68 ? 11.814 -36.719 -4.743 1 97.5 68 ILE B C 1
ATOM 2569 O O . ILE B 1 68 ? 10.784 -36.779 -4.067 1 97.5 68 ILE B O 1
ATOM 2573 N N . GLN B 1 69 ? 12.809 -37.487 -4.526 1 95.55 69 GLN B N 1
ATOM 2574 C CA . GLN B 1 69 ? 12.756 -38.606 -3.593 1 95.55 69 GLN B CA 1
ATOM 2575 C C . GLN B 1 69 ? 12.637 -38.116 -2.152 1 95.55 69 GLN B C 1
ATOM 2577 O O . GLN B 1 69 ? 12.032 -38.784 -1.311 1 95.55 69 GLN B O 1
ATOM 2582 N N . GLN B 1 70 ? 13.059 -36.974 -1.934 1 95.53 70 GLN B N 1
ATOM 2583 C CA . GLN B 1 70 ? 13.179 -36.516 -0.554 1 95.53 70 GLN B CA 1
ATOM 2584 C C . GLN B 1 70 ? 12.017 -35.602 -0.175 1 95.53 70 GLN B C 1
ATOM 2586 O O . GLN B 1 70 ? 11.92 -35.155 0.97 1 95.53 70 GLN B O 1
ATOM 2591 N N . ASN B 1 71 ? 11.18 -35.315 -1.116 1 96.98 71 ASN B N 1
ATOM 2592 C CA . ASN B 1 71 ? 10.157 -34.315 -0.829 1 96.98 71 ASN B CA 1
ATOM 2593 C C . ASN B 1 71 ? 8.76 -34.828 -1.166 1 96.98 71 ASN B C 1
ATOM 2595 O O . ASN B 1 71 ? 8.612 -35.765 -1.953 1 96.98 71 ASN B O 1
ATOM 2599 N N . ASP B 1 72 ? 7.754 -34.23 -0.549 1 96.52 72 ASP B N 1
ATOM 2600 C CA . ASP B 1 72 ? 6.35 -34.559 -0.775 1 96.52 72 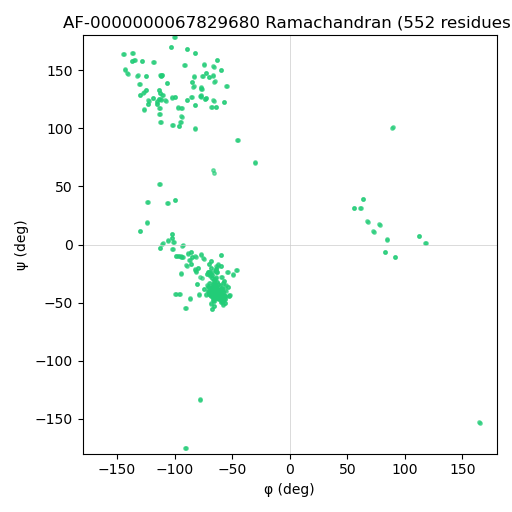ASP B CA 1
ATOM 2601 C C . ASP B 1 72 ? 5.723 -33.615 -1.798 1 96.52 72 ASP B C 1
ATOM 2603 O O . ASP B 1 72 ? 4.93 -34.041 -2.64 1 96.52 72 ASP B O 1
ATOM 2607 N N . ILE B 1 73 ? 6.049 -32.355 -1.666 1 97.74 73 ILE B N 1
ATOM 2608 C CA . ILE B 1 73 ? 5.567 -31.3 -2.551 1 97.74 73 ILE B CA 1
ATOM 2609 C C . ILE B 1 73 ? 6.726 -30.753 -3.381 1 97.74 73 ILE B C 1
ATOM 2611 O O . ILE B 1 73 ? 7.762 -30.367 -2.834 1 97.74 73 ILE B O 1
ATOM 2615 N N . ILE B 1 74 ? 6.556 -30.765 -4.66 1 98.26 74 ILE B N 1
ATOM 2616 C CA . ILE B 1 74 ? 7.575 -30.263 -5.575 1 98.26 74 ILE B CA 1
ATOM 2617 C C . ILE B 1 74 ? 7.061 -29.013 -6.285 1 98.26 74 ILE B C 1
ATOM 2619 O O . ILE B 1 74 ? 6.092 -29.078 -7.046 1 98.26 74 ILE B O 1
ATOM 2623 N N . ILE B 1 75 ? 7.704 -27.898 -6.077 1 98.32 75 ILE B N 1
ATOM 2624 C CA . ILE B 1 75 ? 7.351 -26.628 -6.703 1 98.32 75 ILE B CA 1
ATOM 2625 C C . ILE B 1 75 ? 8.271 -26.366 -7.893 1 98.32 75 ILE B C 1
ATOM 2627 O O . ILE B 1 75 ? 9.496 -26.428 -7.763 1 98.32 75 ILE B O 1
ATOM 2631 N N . LEU B 1 76 ? 7.703 -26.122 -8.963 1 97.88 76 LEU B N 1
ATOM 2632 C CA . LEU B 1 76 ? 8.453 -25.728 -10.151 1 97.88 76 LEU B CA 1
ATOM 2633 C C . LEU B 1 76 ? 8.475 -24.21 -10.3 1 97.88 76 LEU B C 1
ATOM 2635 O O . LEU B 1 76 ? 7.517 -23.618 -10.801 1 97.88 76 LEU B O 1
ATOM 2639 N N . GLY B 1 77 ? 9.546 -23.624 -9.954 1 95.57 77 GLY B N 1
ATOM 2640 C CA . GLY B 1 77 ? 9.739 -22.189 -10.091 1 95.57 77 GLY B CA 1
ATOM 2641 C C . GLY B 1 77 ? 10.543 -21.81 -11.32 1 95.57 77 GLY B C 1
ATOM 2642 O O . GLY B 1 77 ? 11.407 -20.932 -11.257 1 95.57 77 GLY B O 1
ATOM 2643 N N . THR B 1 78 ? 10.353 -22.478 -12.429 1 92.9 78 THR B N 1
ATOM 2644 C CA . THR B 1 78 ? 11.111 -22.288 -13.66 1 92.9 78 THR B CA 1
ATOM 2645 C C . THR B 1 78 ? 10.3 -21.491 -14.678 1 92.9 78 THR B C 1
ATOM 2647 O O . THR B 1 78 ? 9.11 -21.241 -14.472 1 92.9 78 THR B O 1
ATOM 2650 N N . LYS B 1 79 ? 10.945 -21.094 -15.708 1 88.88 79 LYS B N 1
ATOM 2651 C CA . LYS B 1 79 ? 10.25 -20.463 -16.827 1 88.88 79 LYS B CA 1
ATOM 2652 C C . LYS B 1 79 ? 9.266 -21.431 -17.479 1 88.88 79 LYS B C 1
ATOM 2654 O O . LYS B 1 79 ? 9.451 -22.648 -17.416 1 88.88 79 LYS B O 1
ATOM 2659 N N . PRO B 1 80 ? 8.331 -20.878 -18.156 1 89.87 80 PRO B N 1
ATOM 2660 C CA . PRO B 1 80 ? 7.298 -21.726 -18.755 1 89.87 80 PRO B CA 1
ATOM 2661 C C . PRO B 1 80 ? 7.871 -22.755 -19.727 1 89.87 80 PRO B C 1
ATOM 2663 O O . PRO B 1 80 ? 7.461 -23.918 -19.713 1 89.87 80 PRO B O 1
ATOM 2666 N N . SER B 1 81 ? 8.827 -22.453 -20.47 1 89.29 81 SER B N 1
ATOM 2667 C CA . SER B 1 81 ? 9.375 -23.329 -21.5 1 89.29 81 SER B CA 1
ATOM 2668 C C . SER B 1 81 ? 10.107 -24.516 -20.883 1 89.29 81 SER B C 1
ATOM 2670 O O . SER B 1 81 ? 10.303 -25.541 -21.54 1 89.29 81 SER B O 1
ATOM 2672 N N . ALA B 1 82 ? 10.433 -24.422 -19.637 1 94.02 82 ALA B N 1
ATOM 2673 C CA . ALA B 1 82 ? 11.23 -25.467 -18.999 1 94.02 82 ALA B CA 1
ATOM 2674 C C . ALA B 1 82 ? 10.343 -26.432 -18.217 1 94.02 82 ALA B C 1
ATOM 2676 O O . ALA B 1 82 ? 10.788 -27.513 -17.824 1 94.02 82 ALA B O 1
ATOM 2677 N N . VAL B 1 83 ? 9.118 -26.127 -18.049 1 95.58 83 VAL B N 1
ATOM 2678 C CA . VAL B 1 83 ? 8.251 -26.866 -17.136 1 95.58 83 VAL B CA 1
ATOM 2679 C C . VAL B 1 83 ? 8.056 -28.291 -17.648 1 95.58 83 VAL B C 1
ATOM 2681 O O . VAL B 1 83 ? 8.348 -29.257 -16.939 1 95.58 83 VAL B O 1
ATOM 2684 N N . VAL B 1 84 ? 7.641 -28.478 -18.873 1 95.27 84 VAL B N 1
ATOM 2685 C CA . VAL B 1 84 ? 7.312 -29.792 -19.417 1 95.27 84 VAL B CA 1
ATOM 2686 C C . VAL B 1 84 ? 8.575 -30.647 -19.504 1 95.27 84 VAL B C 1
ATOM 2688 O O . VAL B 1 84 ? 8.588 -31.794 -19.053 1 95.27 84 VAL B O 1
ATOM 2691 N N . PRO B 1 85 ? 9.717 -30.09 -20 1 95.99 85 PRO B N 1
ATOM 2692 C CA . PRO B 1 85 ? 10.952 -30.876 -20.026 1 95.99 85 PRO B CA 1
ATOM 2693 C C . PRO B 1 85 ? 11.376 -31.355 -18.639 1 95.99 85 PRO B C 1
ATOM 2695 O O . PRO B 1 85 ? 11.795 -32.505 -18.48 1 95.99 85 PRO B O 1
ATOM 2698 N N . ILE B 1 86 ? 11.226 -30.554 -17.646 1 97.05 86 ILE B N 1
ATOM 2699 C CA . ILE B 1 86 ? 11.632 -30.904 -16.289 1 97.05 86 ILE B CA 1
ATOM 2700 C C . ILE B 1 86 ? 10.708 -31.987 -15.737 1 97.05 86 ILE B C 1
ATOM 2702 O O . ILE B 1 86 ? 11.165 -32.924 -15.077 1 97.05 86 ILE B O 1
ATOM 2706 N N . LEU B 1 87 ? 9.465 -31.849 -16.004 1 97.2 87 LEU B N 1
ATOM 2707 C CA . LEU B 1 87 ? 8.508 -32.839 -15.522 1 97.2 87 LEU B CA 1
ATOM 2708 C C . LEU B 1 87 ? 8.769 -34.201 -16.155 1 97.2 87 LEU B C 1
ATOM 2710 O O . LEU B 1 87 ? 8.639 -35.234 -15.493 1 97.2 87 LEU B O 1
ATOM 2714 N N . LYS B 1 88 ? 9.149 -34.22 -17.371 1 95.26 88 LYS B N 1
ATOM 2715 C CA . LYS B 1 88 ? 9.497 -35.475 -18.03 1 95.26 88 LYS B CA 1
ATOM 2716 C C . LYS B 1 88 ? 10.724 -36.113 -17.385 1 95.26 88 LYS B C 1
ATOM 2718 O O . LYS B 1 88 ? 10.799 -37.337 -17.258 1 95.26 88 LYS B O 1
ATOM 2723 N N . GLU B 1 89 ? 11.566 -35.27 -17.01 1 95.14 89 GLU B N 1
ATOM 2724 C CA . GLU B 1 89 ? 12.748 -35.75 -16.3 1 95.14 89 GLU B CA 1
ATOM 2725 C C . GLU B 1 89 ? 12.379 -36.311 -14.93 1 95.14 89 GLU B C 1
ATOM 2727 O O . GLU B 1 89 ? 13.027 -37.236 -14.437 1 95.14 89 GLU B O 1
ATOM 2732 N N . CYS B 1 90 ? 11.365 -35.845 -14.349 1 96.4 90 CYS B N 1
ATOM 2733 C CA . CYS B 1 90 ? 10.945 -36.233 -13.007 1 96.4 90 CYS B CA 1
ATOM 2734 C C . CYS B 1 90 ? 10.159 -37.539 -13.038 1 96.4 90 CYS B C 1
ATOM 2736 O O . CYS B 1 90 ? 10.09 -38.25 -12.035 1 96.4 90 CYS B O 1
ATOM 2738 N N . LEU B 1 91 ? 9.572 -37.9 -14.097 1 95.83 91 LEU B N 1
ATOM 2739 C CA . LEU B 1 91 ? 8.552 -38.932 -14.247 1 95.83 91 LEU B CA 1
ATOM 2740 C C . LEU B 1 91 ? 9.015 -40.247 -13.63 1 95.83 91 LEU B C 1
ATOM 2742 O O . LEU B 1 91 ? 8.282 -40.867 -12.856 1 95.83 91 LEU B O 1
ATOM 2746 N N . PRO B 1 92 ? 10.309 -40.607 -13.893 1 95.88 92 PRO B N 1
ATOM 2747 C CA . PRO B 1 92 ? 10.743 -41.909 -13.383 1 95.88 92 PRO B CA 1
ATOM 2748 C C . PRO B 1 92 ? 10.83 -41.948 -11.859 1 95.88 92 PRO B C 1
ATOM 2750 O O . PRO B 1 92 ? 10.889 -43.028 -11.267 1 95.88 92 PRO B O 1
ATOM 2753 N N . PHE B 1 93 ? 10.8 -40.847 -11.262 1 96.75 93 PHE B N 1
ATOM 2754 C CA . PHE B 1 93 ? 11.052 -40.791 -9.827 1 96.75 93 PHE B CA 1
ATOM 2755 C C . PHE B 1 93 ? 9.792 -40.382 -9.072 1 96.75 93 PHE B C 1
ATOM 2757 O O . PHE B 1 93 ? 9.786 -40.341 -7.84 1 96.75 93 PHE B O 1
ATOM 2764 N N . LEU B 1 94 ? 8.786 -40.112 -9.751 1 96.42 94 LEU B N 1
ATOM 2765 C CA . LEU B 1 94 ? 7.543 -39.662 -9.134 1 96.42 94 LEU B CA 1
ATOM 2766 C C . LEU B 1 94 ? 6.808 -40.829 -8.482 1 96.42 94 LEU B C 1
ATOM 2768 O O . LEU B 1 94 ? 6.886 -41.962 -8.96 1 96.42 94 LEU B O 1
ATOM 2772 N N . ARG B 1 95 ? 6.169 -40.554 -7.4 1 94.75 95 ARG B N 1
ATOM 2773 C CA . ARG B 1 95 ? 5.241 -41.451 -6.718 1 94.75 95 ARG B CA 1
ATOM 2774 C C . ARG B 1 95 ? 3.842 -40.849 -6.658 1 94.75 95 ARG B C 1
ATOM 2776 O O . ARG B 1 95 ? 3.683 -39.628 -6.714 1 94.75 95 ARG B O 1
ATOM 2783 N N . PRO B 1 96 ? 2.809 -41.677 -6.509 1 91.18 96 PRO B N 1
ATOM 2784 C CA . PRO B 1 96 ? 1.433 -41.176 -6.483 1 91.18 96 PRO B CA 1
ATOM 2785 C C . PRO B 1 96 ? 1.188 -40.182 -5.35 1 91.18 96 PRO B C 1
ATOM 2787 O O . PRO B 1 96 ? 0.284 -39.347 -5.44 1 91.18 96 PRO B O 1
ATOM 2790 N N . GLY B 1 97 ? 1.991 -40.148 -4.39 1 91.59 97 GLY B N 1
ATOM 2791 C CA . GLY B 1 97 ? 1.786 -39.275 -3.245 1 91.59 97 GLY B CA 1
ATOM 2792 C C . GLY B 1 97 ? 2.394 -37.897 -3.428 1 91.59 97 GLY B C 1
ATOM 2793 O O . GLY B 1 97 ? 2.108 -36.979 -2.656 1 91.59 97 GLY B O 1
ATOM 2794 N N . HIS B 1 98 ? 3.114 -37.749 -4.447 1 96.64 98 HIS B N 1
ATOM 2795 C CA . HIS B 1 98 ? 3.741 -36.459 -4.709 1 96.64 98 HIS B CA 1
ATOM 2796 C C . HIS B 1 98 ? 2.714 -35.431 -5.173 1 96.64 98 HIS B C 1
ATOM 2798 O O . HIS B 1 98 ? 1.714 -35.786 -5.802 1 96.64 98 HIS B O 1
ATOM 2804 N N . ILE B 1 99 ? 2.92 -34.189 -4.845 1 97.93 99 ILE B N 1
ATOM 2805 C CA . ILE B 1 99 ? 2.182 -33.058 -5.397 1 97.93 99 ILE B CA 1
ATOM 2806 C C . ILE B 1 99 ? 3.12 -32.187 -6.23 1 97.93 99 ILE B C 1
ATOM 2808 O O . ILE B 1 99 ? 4.172 -31.76 -5.748 1 97.93 99 ILE B O 1
ATOM 2812 N N . ILE B 1 100 ? 2.733 -31.968 -7.458 1 98.36 100 ILE B N 1
ATOM 2813 C CA . ILE B 1 100 ? 3.501 -31.082 -8.326 1 98.36 100 ILE B CA 1
ATOM 2814 C C . ILE B 1 100 ? 2.805 -29.726 -8.426 1 98.36 100 ILE B C 1
ATOM 2816 O O . ILE B 1 100 ? 1.618 -29.653 -8.753 1 98.36 100 ILE B O 1
ATOM 2820 N N . ILE B 1 101 ? 3.544 -28.677 -8.143 1 98.41 101 ILE B N 1
ATOM 2821 C CA . ILE B 1 101 ? 3.011 -27.321 -8.214 1 98.41 101 ILE B CA 1
ATOM 2822 C C . ILE B 1 101 ? 3.793 -26.513 -9.247 1 98.41 101 ILE B C 1
ATOM 2824 O O . ILE B 1 101 ? 5.023 -26.442 -9.186 1 98.41 101 ILE B O 1
ATOM 2828 N N . SER B 1 102 ? 3.157 -25.962 -10.125 1 97.73 102 SER B N 1
ATOM 2829 C CA . SER B 1 102 ? 3.796 -25.073 -11.09 1 97.73 102 SER B CA 1
ATOM 2830 C C . SER B 1 102 ? 3.46 -23.613 -10.804 1 97.73 102 SER B C 1
ATOM 2832 O O . SER B 1 102 ? 2.301 -23.274 -10.556 1 97.73 102 SER B O 1
ATOM 2834 N N . LEU B 1 103 ? 4.443 -22.773 -10.942 1 96 103 LEU B N 1
ATOM 2835 C CA . LEU B 1 103 ? 4.263 -21.336 -10.768 1 96 103 LEU B CA 1
ATOM 2836 C C . LEU B 1 103 ? 4.283 -20.619 -12.114 1 96 103 LEU B C 1
ATOM 2838 O O . LEU B 1 103 ? 4.23 -19.388 -12.167 1 96 103 LEU B O 1
ATOM 2842 N N . ALA B 1 104 ? 4.385 -21.358 -13.182 1 91.16 104 ALA B N 1
ATOM 2843 C CA . ALA B 1 104 ? 4.675 -20.775 -14.49 1 91.16 104 ALA B CA 1
ATOM 2844 C C . ALA B 1 104 ? 3.404 -20.251 -15.151 1 91.16 104 ALA B C 1
ATOM 2846 O O . ALA B 1 104 ? 2.378 -20.935 -15.169 1 91.16 104 ALA B O 1
ATOM 2847 N N . ALA B 1 105 ? 3.534 -19.083 -15.713 1 87 105 ALA B N 1
ATOM 2848 C CA . ALA B 1 105 ? 2.443 -18.521 -16.506 1 87 105 ALA B CA 1
ATOM 2849 C C . ALA B 1 105 ? 2.268 -19.283 -17.816 1 87 105 ALA B C 1
ATOM 2851 O O . ALA B 1 105 ? 3.237 -19.801 -18.375 1 87 105 ALA B O 1
ATOM 2852 N N . GLY B 1 106 ? 1.055 -19.413 -18.241 1 86.34 106 GLY B N 1
ATOM 2853 C CA . GLY B 1 106 ? 0.775 -19.986 -19.549 1 86.34 106 GLY B CA 1
ATOM 2854 C C . GLY B 1 106 ? 0.772 -21.503 -19.547 1 86.34 106 GLY B C 1
ATOM 2855 O O . GLY B 1 106 ? 0.552 -22.13 -20.585 1 86.34 106 GLY B O 1
ATOM 2856 N N . ILE B 1 107 ? 1.129 -22.12 -18.45 1 91.66 107 ILE B N 1
ATOM 2857 C CA . ILE B 1 107 ? 1.11 -23.575 -18.344 1 91.66 107 ILE B CA 1
ATOM 2858 C C . ILE B 1 107 ? -0.217 -24.032 -17.741 1 91.66 107 ILE B C 1
ATOM 2860 O O . ILE B 1 107 ? -0.509 -23.744 -16.578 1 91.66 107 ILE B O 1
ATOM 2864 N N . THR B 1 108 ? -0.93 -24.763 -18.486 1 93.03 108 THR B N 1
ATOM 2865 C CA . THR B 1 108 ? -2.278 -25.138 -18.074 1 93.03 108 THR B CA 1
ATOM 2866 C C . THR B 1 108 ? -2.257 -26.433 -17.267 1 93.03 108 THR B C 1
ATOM 2868 O O . THR B 1 108 ? -1.239 -27.128 -17.226 1 93.03 108 THR B O 1
ATOM 2871 N N . GLN B 1 109 ? -3.358 -26.658 -16.697 1 94.57 109 GLN B N 1
ATOM 2872 C CA . GLN B 1 109 ? -3.524 -27.893 -15.939 1 94.57 109 GLN B CA 1
ATOM 2873 C C . GLN B 1 109 ? -3.372 -29.116 -16.839 1 94.57 109 GLN B C 1
ATOM 2875 O O . GLN B 1 109 ? -2.777 -30.119 -16.437 1 94.57 109 GLN B O 1
ATOM 2880 N N . ILE B 1 110 ? -3.926 -29.016 -17.961 1 94.24 110 ILE B N 1
ATOM 2881 C CA . ILE B 1 110 ? -3.882 -30.134 -18.897 1 94.24 110 ILE B CA 1
ATOM 2882 C C . ILE B 1 110 ? -2.436 -30.415 -19.297 1 94.24 110 ILE B C 1
ATOM 2884 O O . ILE B 1 110 ? -2.023 -31.574 -19.381 1 94.24 110 ILE B O 1
ATOM 2888 N N . MET B 1 111 ? -1.684 -29.401 -19.513 1 93.96 111 MET B N 1
ATOM 2889 C CA . MET B 1 111 ? -0.277 -29.558 -19.869 1 93.96 111 MET B CA 1
ATOM 2890 C C . MET B 1 111 ? 0.496 -30.242 -18.747 1 93.96 111 MET B C 1
ATOM 2892 O O . MET B 1 111 ? 1.316 -31.125 -19.001 1 93.96 111 MET B O 1
ATOM 2896 N N . LEU B 1 112 ? 0.217 -29.869 -17.553 1 96.42 112 LEU B N 1
ATOM 2897 C CA . LEU B 1 112 ? 0.88 -30.453 -16.392 1 96.42 112 LEU B CA 1
ATOM 2898 C C . LEU B 1 112 ? 0.501 -31.921 -16.231 1 96.42 112 LEU B C 1
ATOM 2900 O O . LEU B 1 112 ? 1.371 -32.773 -16.033 1 96.42 112 LEU B O 1
ATOM 2904 N N . THR B 1 113 ? -0.788 -32.164 -16.309 1 96.68 113 THR B N 1
ATOM 2905 C CA . THR B 1 113 ? -1.299 -33.521 -16.147 1 96.68 113 THR B CA 1
ATOM 2906 C C . THR B 1 113 ? -0.703 -34.453 -17.199 1 96.68 113 THR B C 1
ATOM 2908 O O . THR B 1 113 ? -0.284 -35.568 -16.882 1 96.68 113 THR B O 1
ATOM 2911 N N . GLU B 1 114 ? -0.638 -33.973 -18.388 1 96.02 114 GLU B N 1
ATOM 2912 C CA . GLU B 1 114 ? -0.083 -34.772 -19.476 1 96.02 114 GLU B CA 1
ATOM 2913 C C . GLU B 1 114 ? 1.413 -35.004 -19.284 1 96.02 114 GLU B C 1
ATOM 2915 O O . GLU B 1 114 ? 1.918 -36.095 -19.556 1 96.02 114 GLU B O 1
ATOM 2920 N N . ALA B 1 115 ? 2.058 -34.026 -18.81 1 96.15 115 ALA B N 1
ATOM 2921 C CA . ALA B 1 115 ? 3.508 -34.101 -18.65 1 96.15 115 ALA B CA 1
ATOM 2922 C C . ALA B 1 115 ? 3.892 -35.146 -17.607 1 96.15 115 ALA B C 1
ATOM 2924 O O . ALA B 1 115 ? 4.944 -35.781 -17.713 1 96.15 115 ALA B O 1
ATOM 2925 N N . VAL B 1 116 ? 3.015 -35.339 -16.615 1 97.02 116 VAL B N 1
ATOM 2926 C CA . VAL B 1 116 ? 3.328 -36.321 -15.581 1 97.02 116 VAL B CA 1
ATOM 2927 C C . VAL B 1 116 ? 2.534 -37.602 -15.828 1 97.02 116 VAL B C 1
ATOM 2929 O O . VAL B 1 116 ? 2.409 -38.444 -14.935 1 97.02 116 VAL B O 1
ATOM 2932 N N . GLU B 1 117 ? 1.858 -37.693 -16.991 1 96 117 GLU B N 1
ATOM 2933 C CA . GLU B 1 117 ? 1.08 -38.856 -17.41 1 96 117 GLU B CA 1
ATOM 2934 C C . GLU B 1 117 ? 0.03 -39.222 -16.365 1 96 117 GLU B C 1
ATOM 2936 O O . GLU B 1 117 ? -0.19 -40.403 -16.086 1 96 117 GLU B O 1
ATOM 2941 N N . SER B 1 118 ? -0.445 -38.219 -15.69 1 94.3 118 SER B N 1
ATOM 2942 C CA . SER B 1 118 ? -1.494 -38.352 -14.685 1 94.3 118 SER B CA 1
ATOM 2943 C C . SER B 1 118 ? -1.048 -39.251 -13.536 1 94.3 118 SER B C 1
ATOM 2945 O O . SER B 1 118 ? -1.872 -39.923 -12.912 1 94.3 118 SER B O 1
ATOM 2947 N N . PHE B 1 119 ? 0.163 -39.235 -13.271 1 95.34 119 PHE B N 1
ATOM 2948 C CA . PHE B 1 119 ? 0.706 -40.159 -12.282 1 95.34 119 PHE B CA 1
ATOM 2949 C C . PHE B 1 119 ? 0.461 -39.645 -10.869 1 95.34 119 PHE B C 1
ATOM 2951 O O . PHE B 1 119 ? 0.319 -40.433 -9.932 1 95.34 119 PHE B O 1
ATOM 2958 N N . CYS B 1 120 ? 0.497 -38.42 -10.734 1 96.15 120 CYS B N 1
ATOM 2959 C CA . CYS B 1 120 ? 0.291 -37.761 -9.449 1 96.15 120 CYS B CA 1
ATOM 2960 C C . CYS B 1 120 ? -0.461 -36.448 -9.623 1 96.15 120 CYS B C 1
ATOM 2962 O O . CYS B 1 120 ? -0.64 -35.974 -10.747 1 96.15 120 CYS B O 1
ATOM 2964 N N . PRO B 1 121 ? -1.003 -35.917 -8.517 1 97.51 121 PRO B N 1
ATOM 2965 C CA . PRO B 1 121 ? -1.74 -34.657 -8.639 1 97.51 121 PRO B CA 1
ATOM 2966 C C . PRO B 1 121 ? -0.842 -33.482 -9.02 1 97.51 121 PRO B C 1
ATOM 2968 O O . PRO B 1 121 ? 0.306 -33.408 -8.574 1 97.51 121 PRO B O 1
ATOM 2971 N N . VAL B 1 122 ? -1.411 -32.583 -9.802 1 97.94 122 VAL B N 1
ATOM 2972 C CA . VAL B 1 122 ? -0.727 -31.36 -10.21 1 97.94 122 VAL B CA 1
ATOM 2973 C C . VAL B 1 122 ? -1.575 -30.146 -9.841 1 97.94 122 VAL B C 1
ATOM 2975 O O . VAL B 1 122 ? -2.807 -30.213 -9.856 1 97.94 122 VAL B O 1
ATOM 2978 N N . ILE B 1 123 ? -0.926 -29.079 -9.473 1 98.23 123 ILE B N 1
ATOM 2979 C CA . ILE B 1 123 ? -1.58 -27.833 -9.09 1 98.23 123 ILE B CA 1
ATOM 2980 C C . ILE B 1 123 ? -0.944 -26.665 -9.84 1 98.23 123 ILE B C 1
ATOM 2982 O O . ILE B 1 123 ? 0.282 -26.561 -9.915 1 98.23 123 ILE B O 1
ATOM 2986 N N . ARG B 1 124 ? -1.744 -25.871 -10.457 1 97.03 124 ARG B N 1
ATOM 2987 C CA . ARG B 1 124 ? -1.317 -24.601 -11.034 1 97.03 124 ARG B CA 1
ATOM 2988 C C . ARG B 1 124 ? -1.434 -23.471 -10.017 1 97.03 124 ARG B C 1
ATOM 2990 O O . ARG B 1 124 ? -2.486 -23.291 -9.399 1 97.03 124 ARG B O 1
ATOM 2997 N N . VAL B 1 125 ? -0.338 -22.796 -9.805 1 97.76 125 VAL B N 1
ATOM 2998 C CA . VAL B 1 125 ? -0.327 -21.655 -8.895 1 97.76 125 VAL B CA 1
ATOM 2999 C C . VAL B 1 125 ? 0.204 -20.42 -9.621 1 97.76 125 VAL B C 1
ATOM 3001 O O . VAL B 1 125 ? 1.213 -20.494 -10.327 1 97.76 125 VAL B O 1
ATOM 3004 N N . MET B 1 126 ? -0.48 -19.342 -9.477 1 96.98 126 MET B N 1
ATOM 3005 C CA . MET B 1 126 ? -0.004 -18.066 -10.004 1 96.98 126 MET B CA 1
ATOM 3006 C C . MET B 1 126 ? 0.331 -17.1 -8.872 1 96.98 126 MET B C 1
ATOM 3008 O O . MET B 1 126 ? -0.557 -16.671 -8.134 1 96.98 126 MET B O 1
ATOM 3012 N N . PRO B 1 127 ? 1.53 -16.807 -8.716 1 96.53 127 PRO B N 1
ATOM 3013 C CA . PRO B 1 127 ? 1.962 -15.918 -7.635 1 96.53 127 PRO B CA 1
ATOM 3014 C C . PRO B 1 127 ? 2.208 -14.488 -8.111 1 96.53 127 PRO B C 1
ATOM 3016 O O . PRO B 1 127 ? 2.008 -14.182 -9.289 1 96.53 127 PRO B O 1
ATOM 3019 N N . ASN B 1 128 ? 2.586 -13.591 -7.183 1 95.61 128 ASN B N 1
ATOM 3020 C CA . ASN B 1 128 ? 3.113 -12.262 -7.473 1 95.61 128 ASN B CA 1
ATOM 3021 C C . ASN B 1 128 ? 4.314 -11.93 -6.592 1 95.61 128 ASN B C 1
ATOM 3023 O O . ASN B 1 128 ? 4.58 -12.626 -5.61 1 95.61 128 ASN B O 1
ATOM 3027 N N . THR B 1 129 ? 5.072 -10.982 -6.871 1 94.04 129 THR B N 1
ATOM 3028 C CA . THR B 1 129 ? 6.405 -10.744 -6.329 1 94.04 129 THR B CA 1
ATOM 3029 C C . THR B 1 129 ? 6.328 -10.336 -4.861 1 94.04 129 THR B C 1
ATOM 3031 O O . THR B 1 129 ? 7.281 -10.535 -4.105 1 94.04 129 THR B O 1
ATOM 3034 N N . PRO B 1 130 ? 5.29 -9.797 -4.386 1 96 130 PRO B N 1
ATOM 3035 C CA . PRO B 1 130 ? 5.256 -9.491 -2.954 1 96 130 PRO B CA 1
ATOM 3036 C C . PRO B 1 130 ? 5.439 -10.731 -2.082 1 96 130 PRO B C 1
ATOM 3038 O O . PRO B 1 130 ? 5.625 -10.614 -0.868 1 96 130 PRO B O 1
ATOM 3041 N N . ALA B 1 131 ? 5.408 -11.906 -2.689 1 94.37 131 ALA B N 1
ATOM 3042 C CA . ALA B 1 131 ? 5.782 -13.133 -1.99 1 94.37 131 ALA B CA 1
ATOM 3043 C C . ALA B 1 131 ? 7.174 -13.012 -1.377 1 94.37 131 ALA B C 1
ATOM 3045 O O . ALA B 1 131 ? 7.475 -13.662 -0.373 1 94.37 131 ALA B O 1
ATOM 3046 N N . LEU B 1 132 ? 7.981 -12.149 -1.903 1 91.12 132 LEU B N 1
ATOM 3047 C CA . LEU B 1 132 ? 9.35 -11.933 -1.447 1 91.12 132 LEU B CA 1
ATOM 3048 C C . LEU B 1 132 ? 9.369 -11.408 -0.016 1 91.12 132 LEU B C 1
ATOM 3050 O O . LEU B 1 132 ? 10.379 -11.53 0.681 1 91.12 132 LEU B O 1
ATOM 3054 N N . VAL B 1 133 ? 8.222 -10.835 0.391 1 91.87 133 VAL B N 1
ATOM 3055 C CA . VAL B 1 133 ? 8.184 -10.267 1.734 1 91.87 133 VAL B CA 1
ATOM 3056 C C . VAL B 1 133 ? 7.039 -10.891 2.527 1 91.87 133 VAL B C 1
ATOM 3058 O O . VAL B 1 133 ? 6.493 -10.266 3.44 1 91.87 133 VAL B O 1
ATOM 3061 N N . GLY B 1 134 ? 6.603 -12.046 2.002 1 92.44 134 GLY B N 1
ATOM 3062 C CA . GLY B 1 134 ? 5.587 -12.794 2.724 1 92.44 134 GLY B CA 1
ATOM 3063 C C . GLY B 1 134 ? 4.191 -12.229 2.547 1 92.44 134 GLY B C 1
ATOM 3064 O O . GLY B 1 134 ? 3.313 -12.457 3.382 1 92.44 134 GLY B O 1
ATOM 3065 N N . SER B 1 135 ? 3.979 -11.4 1.544 1 94.95 135 SER B N 1
ATOM 3066 C CA . SER B 1 135 ? 2.683 -10.784 1.276 1 94.95 135 SER B CA 1
ATOM 3067 C C . SER B 1 135 ? 2.203 -11.1 -0.137 1 94.95 135 SER B C 1
ATOM 3069 O O . SER B 1 135 ? 1.646 -10.236 -0.817 1 94.95 135 SER B O 1
ATOM 3071 N N . GLY B 1 136 ? 2.503 -12.273 -0.505 1 96.47 136 GLY B N 1
ATOM 3072 C CA . GLY B 1 136 ? 2.085 -12.705 -1.829 1 96.47 136 GLY B CA 1
ATOM 3073 C C . GLY B 1 136 ? 0.601 -13.006 -1.918 1 96.47 136 GLY B C 1
ATOM 3074 O O . GLY B 1 136 ? -0.056 -13.221 -0.898 1 96.47 136 GLY B O 1
ATOM 3075 N N . ILE B 1 137 ? 0.087 -12.892 -3.108 1 97.82 137 ILE B N 1
ATOM 3076 C CA . ILE B 1 137 ? -1.226 -13.418 -3.464 1 97.82 137 ILE B CA 1
ATOM 3077 C C . ILE B 1 137 ? -1.07 -14.57 -4.454 1 97.82 137 ILE B C 1
ATOM 3079 O O . ILE B 1 137 ? -0.352 -14.448 -5.449 1 97.82 137 ILE B O 1
ATOM 3083 N N . PHE B 1 138 ? -1.75 -15.684 -4.118 1 98.12 138 PHE B N 1
ATOM 3084 C CA . PHE B 1 138 ? -1.554 -16.897 -4.903 1 98.12 138 PHE B CA 1
ATOM 3085 C C . PHE B 1 138 ? -2.888 -17.441 -5.401 1 98.12 138 PHE B C 1
ATOM 3087 O O . PHE B 1 138 ? -3.741 -17.835 -4.604 1 98.12 138 PHE B O 1
ATOM 3094 N N . ALA B 1 139 ? -3.063 -17.457 -6.688 1 98.33 139 ALA B N 1
ATOM 3095 C CA . ALA B 1 139 ? -4.175 -18.241 -7.22 1 98.33 139 ALA B CA 1
ATOM 3096 C C . ALA B 1 139 ? -3.839 -19.73 -7.233 1 98.33 139 ALA B C 1
ATOM 3098 O O . ALA B 1 139 ? -2.789 -20.132 -7.74 1 98.33 139 ALA B O 1
ATOM 3099 N N . LEU B 1 140 ? -4.689 -20.559 -6.679 1 98.36 140 LEU B N 1
ATOM 3100 C CA . LEU B 1 140 ? -4.516 -22.007 -6.643 1 98.36 140 LEU B CA 1
ATOM 3101 C C . LEU B 1 140 ? -5.606 -22.705 -7.45 1 98.36 140 LEU B C 1
ATOM 3103 O O . LEU B 1 140 ? -6.796 -22.49 -7.209 1 98.36 140 LEU B O 1
ATOM 3107 N N . CYS B 1 141 ? -5.223 -23.468 -8.385 1 98.14 141 CYS B N 1
ATOM 3108 C CA . CYS B 1 141 ? -6.147 -24.346 -9.095 1 98.14 141 CYS B CA 1
ATOM 3109 C C . CYS B 1 141 ? -6.147 -25.743 -8.487 1 98.14 141 CYS B C 1
ATOM 3111 O O . CYS B 1 141 ? -5.23 -26.531 -8.729 1 98.14 141 CYS B O 1
ATOM 3113 N N . LEU B 1 142 ? -7.193 -26.088 -7.754 1 97.54 142 LEU B N 1
ATOM 3114 C CA . LEU B 1 142 ? -7.238 -27.355 -7.033 1 97.54 142 LEU B CA 1
ATOM 3115 C C . LEU B 1 142 ? -8.184 -28.336 -7.716 1 97.54 142 LEU B C 1
ATOM 3117 O O . LEU B 1 142 ? -8.833 -29.146 -7.05 1 97.54 142 LEU B O 1
ATOM 3121 N N . GLU B 1 143 ? -8.217 -28.285 -9.009 1 96.07 143 GLU B N 1
ATOM 3122 C CA . GLU B 1 143 ? -9.238 -29.021 -9.75 1 96.07 143 GLU B CA 1
ATOM 3123 C C . GLU B 1 143 ? -8.735 -30.402 -10.158 1 96.07 143 GLU B C 1
ATOM 3125 O O . GLU B 1 143 ? -9.483 -31.196 -10.732 1 96.07 143 GLU B O 1
ATOM 3130 N N . ASP B 1 144 ? -7.52 -30.836 -9.868 1 96.7 144 ASP B N 1
ATOM 3131 C CA . ASP B 1 144 ? -7.032 -32.164 -10.226 1 96.7 144 ASP B CA 1
ATOM 3132 C C . ASP B 1 144 ? -7.788 -33.251 -9.465 1 96.7 144 ASP B C 1
ATOM 3134 O O . ASP B 1 144 ? -7.839 -33.233 -8.234 1 96.7 144 ASP B O 1
ATOM 3138 N N . PRO B 1 145 ? -8.373 -34.173 -10.146 1 95.01 145 PRO B N 1
ATOM 3139 C CA . PRO B 1 145 ? -9.182 -35.204 -9.492 1 95.01 145 PRO B CA 1
ATOM 3140 C C . PRO B 1 145 ? -8.363 -36.096 -8.562 1 95.01 145 PRO B C 1
ATOM 3142 O O . PRO B 1 145 ? -8.925 -36.781 -7.704 1 95.01 145 PRO B O 1
ATOM 3145 N N . LYS B 1 146 ? -7.099 -36.156 -8.673 1 95.85 146 LYS B N 1
ATOM 3146 C CA . LYS B 1 146 ? -6.252 -37.015 -7.851 1 95.85 146 LYS B CA 1
ATOM 3147 C C . LYS B 1 146 ? -5.906 -36.341 -6.527 1 95.85 146 LYS B C 1
ATOM 3149 O O . LYS B 1 146 ? -5.37 -36.981 -5.62 1 95.85 146 LYS B O 1
ATOM 3154 N N . LEU B 1 147 ? -6.21 -35.112 -6.429 1 96.02 147 LEU B N 1
ATOM 3155 C CA . LEU B 1 147 ? -5.914 -34.379 -5.203 1 96.02 147 LEU B CA 1
ATOM 3156 C C . LEU B 1 147 ? -6.876 -34.774 -4.088 1 96.02 147 LEU B C 1
ATOM 3158 O O . LEU B 1 147 ? -8.094 -34.656 -4.243 1 96.02 147 LEU B O 1
ATOM 3162 N N . SER B 1 148 ? -6.341 -35.185 -2.975 1 95.36 148 SER B N 1
ATOM 3163 C CA . SER B 1 148 ? -7.177 -35.442 -1.806 1 95.36 148 SER B CA 1
ATOM 3164 C C . SER B 1 148 ? -7.486 -34.152 -1.053 1 95.36 148 SER B C 1
ATOM 3166 O O . SER B 1 148 ? -6.814 -33.137 -1.248 1 95.36 148 SER B O 1
ATOM 3168 N N . ASN B 1 149 ? -8.442 -34.228 -0.203 1 95.31 149 ASN B N 1
ATOM 3169 C CA . ASN B 1 149 ? -8.781 -33.079 0.63 1 95.31 149 ASN B CA 1
ATOM 3170 C C . ASN B 1 149 ? -7.62 -32.683 1.539 1 95.31 149 ASN B C 1
ATOM 3172 O O . ASN B 1 149 ? -7.374 -31.496 1.757 1 95.31 149 ASN B O 1
ATOM 3176 N N . GLU B 1 150 ? -7.002 -33.685 2.001 1 93.85 150 GLU B N 1
ATOM 3177 C CA . GLU B 1 150 ? -5.865 -33.436 2.882 1 93.85 150 GLU B CA 1
ATOM 3178 C C . GLU B 1 150 ? -4.732 -32.736 2.136 1 93.85 150 GLU B C 1
ATOM 3180 O O . GLU B 1 150 ? -4.115 -31.808 2.663 1 93.85 150 GLU B O 1
ATOM 3185 N N . GLN B 1 151 ? -4.505 -33.214 0.96 1 94.62 151 GLN B N 1
ATOM 3186 C CA . GLN B 1 151 ? -3.461 -32.613 0.137 1 94.62 151 GLN B CA 1
ATOM 3187 C C . GLN B 1 151 ? -3.813 -31.174 -0.232 1 94.62 151 GLN B C 1
ATOM 3189 O O . GLN B 1 151 ? -2.962 -30.284 -0.16 1 94.62 151 GLN B O 1
ATOM 3194 N N . SER B 1 152 ? -5.079 -30.981 -0.561 1 96.31 152 SER B N 1
ATOM 3195 C CA . SER B 1 152 ? -5.545 -29.634 -0.874 1 96.31 152 SER B CA 1
ATOM 3196 C C . SER B 1 152 ? -5.347 -28.692 0.309 1 96.31 152 SER B C 1
ATOM 3198 O O . SER B 1 152 ? -4.867 -27.569 0.141 1 96.31 152 SER B O 1
ATOM 3200 N N . GLN B 1 153 ? -5.654 -29.144 1.4 1 95.68 153 GLN B N 1
ATOM 3201 C CA . GLN B 1 153 ? -5.536 -28.324 2.601 1 95.68 153 GLN B CA 1
ATOM 3202 C C . GLN B 1 153 ? -4.075 -28.014 2.914 1 95.68 153 GLN B C 1
ATOM 3204 O O . GLN B 1 153 ? -3.747 -26.9 3.328 1 95.68 153 GLN B O 1
ATOM 3209 N N . SER B 1 154 ? -3.248 -28.983 2.745 1 94.14 154 SER B N 1
ATOM 3210 C CA . SER B 1 154 ? -1.825 -28.775 2.99 1 94.14 154 SER B CA 1
ATOM 3211 C C . SER B 1 154 ? -1.263 -27.678 2.092 1 94.14 154 SER B C 1
ATOM 3213 O O . SER B 1 154 ? -0.447 -26.866 2.532 1 94.14 154 SER B O 1
ATOM 3215 N N . VAL B 1 155 ? -1.716 -27.675 0.87 1 96.89 155 VAL B N 1
ATOM 3216 C CA . VAL B 1 155 ? -1.234 -26.682 -0.084 1 96.89 155 VAL B CA 1
ATOM 3217 C C . VAL B 1 155 ? -1.771 -25.302 0.291 1 96.89 155 VAL B C 1
ATOM 3219 O O . VAL B 1 155 ? -1.032 -24.315 0.271 1 96.89 155 VAL B O 1
ATOM 3222 N N . ILE B 1 156 ? -3.026 -25.246 0.654 1 97.28 156 ILE B N 1
ATOM 3223 C CA . ILE B 1 156 ? -3.625 -23.991 1.098 1 97.28 156 ILE B CA 1
ATOM 3224 C C . ILE B 1 156 ? -2.872 -23.462 2.316 1 97.28 156 ILE B C 1
ATOM 3226 O O . ILE B 1 156 ? -2.499 -22.287 2.361 1 97.28 156 ILE B O 1
ATOM 3230 N N . ASP B 1 157 ? -2.59 -24.3 3.236 1 95.15 157 ASP B N 1
ATOM 3231 C CA . ASP B 1 157 ? -1.886 -23.915 4.456 1 95.15 157 ASP B CA 1
ATOM 3232 C C . ASP B 1 157 ? -0.466 -23.448 4.146 1 95.15 157 ASP B C 1
ATOM 3234 O O . ASP B 1 157 ? 0.026 -22.494 4.752 1 95.15 157 ASP B O 1
ATOM 3238 N N . LEU B 1 158 ? 0.133 -24.149 3.251 1 95.27 158 LEU B N 1
ATOM 3239 C CA . LEU B 1 158 ? 1.497 -23.802 2.867 1 95.27 158 LEU B CA 1
ATOM 3240 C C . LEU B 1 158 ? 1.57 -22.366 2.358 1 95.27 158 LEU B C 1
ATOM 3242 O O . LEU B 1 158 ? 2.393 -21.577 2.829 1 95.27 158 LEU B O 1
ATOM 3246 N N . PHE B 1 159 ? 0.687 -21.992 1.481 1 96.67 159 PHE B N 1
ATOM 3247 C CA . PHE B 1 159 ? 0.739 -20.667 0.875 1 96.67 159 PHE B CA 1
ATOM 3248 C C . PHE B 1 159 ? 0.156 -19.619 1.815 1 96.67 159 PHE B C 1
ATOM 3250 O O . PHE B 1 159 ? 0.451 -18.429 1.686 1 96.67 159 PHE B O 1
ATOM 3257 N N . SER B 1 160 ? -0.643 -20.04 2.787 1 95.49 160 SER B N 1
ATOM 3258 C CA . SER B 1 160 ? -1.163 -19.124 3.797 1 95.49 160 SER B CA 1
ATOM 3259 C C . SER B 1 160 ? -0.053 -18.626 4.716 1 95.49 160 SER B C 1
ATOM 3261 O O . SER B 1 160 ? -0.193 -17.583 5.358 1 95.49 160 SER B O 1
ATOM 3263 N N . LEU B 1 161 ? 1.037 -19.362 4.738 1 93.02 161 LEU B N 1
ATOM 3264 C CA . LEU B 1 161 ? 2.158 -18.972 5.585 1 93.02 161 LEU B CA 1
ATOM 3265 C C . LEU B 1 161 ? 2.852 -17.732 5.031 1 93.02 161 LEU B C 1
ATOM 3267 O O . LEU B 1 161 ? 3.514 -17.003 5.773 1 93.02 161 LEU B O 1
ATOM 3271 N N . ILE B 1 162 ? 2.668 -17.536 3.712 1 94.56 162 ILE B N 1
ATOM 3272 C CA . ILE B 1 162 ? 3.511 -16.507 3.114 1 94.56 162 ILE B CA 1
ATOM 3273 C C . ILE B 1 162 ? 2.651 -15.548 2.294 1 94.56 162 ILE B C 1
ATOM 3275 O O . ILE B 1 162 ? 3.169 -14.783 1.478 1 94.56 162 ILE B O 1
ATOM 3279 N N . GLY B 1 163 ? 1.389 -15.642 2.451 1 95.45 163 GLY B N 1
ATOM 3280 C CA . GLY B 1 163 ? 0.512 -14.736 1.726 1 95.45 163 GLY B CA 1
ATOM 3281 C C . GLY B 1 163 ? -0.936 -15.187 1.717 1 95.45 163 GLY B C 1
ATOM 3282 O O . GLY B 1 163 ? -1.396 -15.835 2.659 1 95.45 163 GLY B O 1
ATOM 3283 N N . LEU B 1 164 ? -1.628 -14.763 0.671 1 96.59 164 LEU B N 1
ATOM 3284 C CA . LEU B 1 164 ? -3.064 -15.001 0.564 1 96.59 164 LEU B CA 1
ATOM 3285 C C . LEU B 1 164 ? -3.371 -15.967 -0.575 1 96.59 164 LEU B C 1
ATOM 3287 O O . LEU B 1 164 ? -3.329 -15.586 -1.747 1 96.59 164 LEU B O 1
ATOM 3291 N N . PRO B 1 165 ? -3.709 -17.183 -0.213 1 97.74 165 PRO B N 1
ATOM 3292 C CA . PRO B 1 165 ? -4.173 -18.098 -1.259 1 97.74 165 PRO B CA 1
ATOM 3293 C C . PRO B 1 165 ? -5.614 -17.826 -1.684 1 97.74 165 PRO B C 1
ATOM 3295 O O . PRO B 1 165 ? -6.475 -17.575 -0.836 1 97.74 165 PRO B O 1
ATOM 3298 N N . ILE B 1 166 ? -5.844 -17.823 -2.926 1 97.73 166 ILE B N 1
ATOM 3299 C CA . ILE B 1 166 ? -7.178 -17.699 -3.504 1 97.73 166 ILE B CA 1
ATOM 3300 C C . ILE B 1 166 ? -7.457 -18.89 -4.418 1 97.73 166 ILE B C 1
ATOM 3302 O O . ILE B 1 166 ? -6.726 -19.124 -5.384 1 97.73 166 ILE B O 1
ATOM 3306 N N . ILE B 1 167 ? -8.501 -19.623 -4.102 1 98.08 167 ILE B N 1
ATOM 3307 C CA . ILE B 1 167 ? -8.867 -20.769 -4.926 1 98.08 167 ILE B CA 1
ATOM 3308 C C . ILE B 1 167 ? -9.684 -20.3 -6.128 1 98.08 167 ILE B C 1
ATOM 3310 O O . ILE B 1 167 ? -10.743 -19.69 -5.967 1 98.08 167 ILE B O 1
ATOM 3314 N N . LEU B 1 168 ? -9.183 -20.564 -7.292 1 97.76 168 LEU B N 1
ATOM 3315 C CA . LEU B 1 168 ? -9.844 -20.158 -8.527 1 97.76 168 LEU B CA 1
ATOM 3316 C C . LEU B 1 168 ? -9.916 -21.319 -9.513 1 97.76 168 LEU B C 1
ATOM 3318 O O . LEU B 1 168 ? -8.995 -22.135 -9.586 1 97.76 168 LEU B O 1
ATOM 3322 N N . PRO B 1 169 ? -10.988 -21.342 -10.259 1 97.16 169 PRO B N 1
ATOM 3323 C CA . PRO B 1 169 ? -10.957 -22.255 -11.404 1 97.16 169 PRO B CA 1
ATOM 3324 C C . PRO B 1 169 ? -9.931 -21.844 -12.458 1 97.16 169 PRO B C 1
ATOM 3326 O O . PRO B 1 169 ? -9.598 -20.662 -12.573 1 97.16 169 PRO B O 1
ATOM 3329 N N . GLU B 1 170 ? -9.454 -22.754 -13.181 1 95.6 170 GLU B N 1
ATOM 3330 C CA . GLU B 1 170 ? -8.406 -22.492 -14.162 1 95.6 170 GLU B CA 1
ATOM 3331 C C . GLU B 1 170 ? -8.827 -21.402 -15.143 1 95.6 170 GLU B C 1
ATOM 3333 O O . GLU B 1 170 ? -7.995 -20.612 -15.596 1 95.6 170 GLU B O 1
ATOM 3338 N N . LYS B 1 171 ? -10.095 -21.329 -15.512 1 94.42 171 LYS B N 1
ATOM 3339 C CA . LYS B 1 171 ? -10.59 -20.393 -16.518 1 94.42 171 LYS B CA 1
ATOM 3340 C C . LYS B 1 171 ? -10.372 -18.948 -16.078 1 94.42 171 LYS B C 1
ATOM 3342 O O . LYS B 1 171 ? -10.441 -18.028 -16.895 1 94.42 171 LYS B O 1
ATOM 3347 N N . GLN B 1 172 ? -10.117 -18.705 -14.773 1 96.32 172 GLN B N 1
ATOM 3348 C CA . GLN B 1 172 ? -9.949 -17.35 -14.258 1 96.32 172 GLN B CA 1
ATOM 3349 C C . GLN B 1 172 ? -8.473 -17.012 -14.068 1 96.32 172 GLN B C 1
ATOM 3351 O O . GLN B 1 172 ? -8.135 -15.919 -13.611 1 96.32 172 GLN B O 1
ATOM 3356 N N . PHE B 1 173 ? -7.594 -17.929 -14.426 1 96.69 173 PHE B N 1
ATOM 3357 C CA . PHE B 1 173 ? -6.174 -17.744 -14.154 1 96.69 173 PHE B CA 1
ATOM 3358 C C . PHE B 1 173 ? -5.591 -16.65 -15.041 1 96.69 173 PHE B C 1
ATOM 3360 O O . PHE B 1 173 ? -4.734 -15.88 -14.603 1 96.69 173 PHE B O 1
ATOM 3367 N N . SER B 1 174 ? -6.053 -16.587 -16.262 1 95.98 174 SER B N 1
ATOM 3368 C CA . SER B 1 174 ? -5.56 -15.527 -17.136 1 95.98 174 SER B CA 1
ATOM 3369 C C . SER B 1 174 ? -5.937 -14.15 -16.6 1 95.98 174 SER B C 1
ATOM 3371 O O . SER B 1 174 ? -5.125 -13.223 -16.63 1 95.98 174 SER B O 1
ATOM 3373 N N . ALA B 1 175 ? -7.165 -14.068 -16.156 1 97.37 175 ALA B N 1
ATOM 3374 C CA . ALA B 1 175 ? -7.631 -12.818 -15.561 1 97.37 175 ALA B CA 1
ATOM 3375 C C . ALA B 1 175 ? -6.832 -12.477 -14.307 1 97.37 175 ALA B C 1
ATOM 3377 O O . ALA B 1 175 ? -6.422 -11.329 -14.118 1 97.37 175 ALA B O 1
ATOM 3378 N N . PHE B 1 176 ? -6.589 -13.475 -13.495 1 98.18 176 PHE B N 1
ATOM 3379 C CA . PHE B 1 176 ? -5.815 -13.292 -12.273 1 98.18 176 PHE B CA 1
ATOM 3380 C C . PHE B 1 176 ? -4.388 -12.863 -12.595 1 98.18 176 PHE B C 1
ATOM 3382 O O . PHE B 1 176 ? -3.842 -11.969 -11.945 1 98.18 176 PHE B O 1
ATOM 3389 N N . THR B 1 177 ? -3.801 -13.46 -13.52 1 96.79 177 THR B N 1
ATOM 3390 C CA . THR B 1 177 ? -2.437 -13.128 -13.918 1 96.79 177 THR B CA 1
ATOM 3391 C C . THR B 1 177 ? -2.342 -11.67 -14.357 1 96.79 177 THR B C 1
ATOM 3393 O O . THR B 1 177 ? -1.456 -10.938 -13.91 1 96.79 177 THR B O 1
ATOM 3396 N N . ALA B 1 178 ? -3.264 -11.265 -15.16 1 97.66 178 ALA B N 1
ATOM 3397 C CA . ALA B 1 178 ? -3.256 -9.911 -15.708 1 97.66 178 ALA B CA 1
ATOM 3398 C C . ALA B 1 178 ? -3.44 -8.872 -14.605 1 97.66 178 ALA B C 1
ATOM 3400 O O . ALA B 1 178 ? -2.855 -7.788 -14.661 1 97.66 178 ALA B O 1
ATOM 3401 N N . LEU B 1 179 ? -4.218 -9.223 -13.636 1 98.33 179 LEU B N 1
ATOM 3402 C CA . LEU B 1 179 ? -4.58 -8.262 -12.6 1 98.33 179 LEU B CA 1
ATOM 3403 C C . LEU B 1 179 ? -3.591 -8.317 -11.439 1 98.33 179 LEU B C 1
ATOM 3405 O O . LEU B 1 179 ? -3.019 -7.294 -11.057 1 98.33 179 LEU B O 1
ATOM 3409 N N . ILE B 1 180 ? -3.393 -9.502 -10.872 1 98.28 180 ILE B N 1
ATOM 3410 C CA . ILE B 1 180 ? -2.67 -9.66 -9.615 1 98.28 180 ILE B CA 1
ATOM 3411 C C . ILE B 1 180 ? -1.233 -10.09 -9.897 1 98.28 180 ILE B C 1
ATOM 3413 O O . ILE B 1 180 ? -0.3 -9.633 -9.233 1 98.28 180 ILE B O 1
ATOM 3417 N N . GLY B 1 181 ? -1.065 -10.998 -10.82 1 96.86 181 GLY B N 1
ATOM 3418 C CA . GLY B 1 181 ? 0.28 -11.416 -11.18 1 96.86 181 GLY B CA 1
ATOM 3419 C C . GLY B 1 181 ? 1.15 -10.273 -11.666 1 96.86 181 GLY B C 1
ATOM 3420 O O . GLY B 1 181 ? 2.272 -10.093 -11.188 1 96.86 181 GLY B O 1
ATOM 3421 N N . CYS B 1 182 ? 0.584 -9.486 -12.554 1 97.53 182 CYS B N 1
ATOM 3422 C CA . CYS B 1 182 ? 1.287 -8.345 -13.132 1 97.53 182 CYS B CA 1
ATOM 3423 C C . CYS B 1 182 ? 1.118 -7.104 -12.264 1 97.53 182 CYS B C 1
ATOM 3425 O O . CYS B 1 182 ? 1.841 -6.121 -12.432 1 97.53 182 CYS B O 1
ATOM 3427 N N . GLY B 1 183 ? 0.227 -7.158 -11.361 1 98.4 183 GLY B N 1
ATOM 3428 C CA . GLY B 1 183 ? -0.285 -6.036 -10.591 1 98.4 183 GLY B CA 1
ATOM 3429 C C . GLY B 1 183 ? 0.807 -5.226 -9.918 1 98.4 183 GLY B C 1
ATOM 3430 O O . GLY B 1 183 ? 0.774 -3.994 -9.936 1 98.4 183 GLY B O 1
ATOM 3431 N N . PRO B 1 184 ? 1.764 -5.869 -9.318 1 98.26 184 PRO B N 1
ATOM 3432 C CA . PRO B 1 184 ? 2.83 -5.104 -8.667 1 98.26 184 PRO B CA 1
ATOM 3433 C C . PRO B 1 184 ? 3.492 -4.098 -9.606 1 98.26 184 PRO B C 1
ATOM 3435 O O . PRO B 1 184 ? 3.837 -2.99 -9.185 1 98.26 184 PRO B O 1
ATOM 3438 N N . ALA B 1 185 ? 3.641 -4.441 -10.841 1 98.34 185 ALA B N 1
ATOM 3439 C CA . ALA B 1 185 ? 4.262 -3.531 -11.8 1 98.34 185 ALA B CA 1
ATOM 3440 C C . ALA B 1 185 ? 3.428 -2.265 -11.974 1 98.34 185 ALA B C 1
ATOM 3442 O O . ALA B 1 185 ? 3.974 -1.174 -12.153 1 98.34 185 ALA B O 1
ATOM 3443 N N . TYR B 1 186 ? 2.105 -2.391 -11.968 1 98.67 186 TYR B N 1
ATOM 3444 C CA . TYR B 1 186 ? 1.226 -1.231 -12.066 1 98.67 186 TYR B CA 1
ATOM 3445 C C . TYR B 1 186 ? 1.408 -0.306 -10.868 1 98.67 186 TYR B C 1
ATOM 3447 O O . TYR B 1 186 ? 1.463 0.916 -11.023 1 98.67 186 TYR B O 1
ATOM 3455 N N . VAL B 1 187 ? 1.496 -0.943 -9.745 1 98.63 187 VAL B N 1
ATOM 3456 C CA . VAL B 1 187 ? 1.655 -0.191 -8.504 1 98.63 187 VAL B CA 1
ATOM 3457 C C . VAL B 1 187 ? 2.984 0.56 -8.521 1 98.63 187 VAL B C 1
ATOM 3459 O O . VAL B 1 187 ? 3.035 1.752 -8.21 1 98.63 187 VAL B O 1
ATOM 3462 N N . PHE B 1 188 ? 4.037 -0.109 -8.918 1 98.51 188 PHE B N 1
ATOM 3463 C CA . PHE B 1 188 ? 5.354 0.515 -8.938 1 98.51 188 PHE B CA 1
ATOM 3464 C C . PHE B 1 188 ? 5.414 1.623 -9.983 1 98.51 188 PHE B C 1
ATOM 3466 O O . PHE B 1 188 ? 6.079 2.64 -9.78 1 98.51 188 PHE B O 1
ATOM 3473 N N . HIS B 1 189 ? 4.745 1.398 -11.09 1 98.49 189 HIS B N 1
ATOM 3474 C CA . HIS B 1 189 ? 4.643 2.433 -12.113 1 98.49 189 HIS B CA 1
ATOM 3475 C C . HIS B 1 189 ? 3.951 3.678 -11.571 1 98.49 189 HIS B C 1
ATOM 3477 O O . HIS B 1 189 ? 4.39 4.801 -11.831 1 98.49 189 HIS B O 1
ATOM 3483 N N . PHE B 1 190 ? 2.931 3.431 -10.822 1 98.54 190 PHE B N 1
ATOM 3484 C CA . PHE B 1 190 ? 2.187 4.502 -10.169 1 98.54 190 PHE B CA 1
ATOM 3485 C C . PHE B 1 190 ? 3.06 5.224 -9.149 1 98.54 190 PHE B C 1
ATOM 3487 O O . PHE B 1 190 ? 3.096 6.455 -9.117 1 98.54 190 PHE B O 1
ATOM 3494 N N . MET B 1 191 ? 3.791 4.544 -8.373 1 98.29 191 MET B N 1
ATOM 3495 C CA . MET B 1 191 ? 4.702 5.11 -7.383 1 98.29 191 MET B CA 1
ATOM 3496 C C . MET B 1 191 ? 5.769 5.969 -8.054 1 98.29 191 MET B C 1
ATOM 3498 O O . MET B 1 191 ? 6.1 7.05 -7.564 1 98.29 191 MET B O 1
ATOM 3502 N N . ASP B 1 192 ? 6.256 5.435 -9.109 1 97.9 192 ASP B N 1
ATOM 3503 C CA . ASP B 1 192 ? 7.298 6.155 -9.835 1 97.9 192 ASP B CA 1
ATOM 3504 C C . ASP B 1 192 ? 6.796 7.518 -10.308 1 97.9 192 ASP B C 1
ATOM 3506 O O . ASP B 1 192 ? 7.537 8.503 -10.279 1 97.9 192 ASP B O 1
ATOM 3510 N N . ALA B 1 193 ? 5.564 7.597 -10.759 1 98.35 193 ALA B N 1
ATOM 3511 C CA . ALA B 1 193 ? 4.952 8.86 -11.161 1 98.35 193 ALA B CA 1
ATOM 3512 C C . ALA B 1 193 ? 4.868 9.828 -9.984 1 98.35 193 ALA B C 1
ATOM 3514 O O . ALA B 1 193 ? 5.16 11.018 -10.129 1 98.35 193 ALA B O 1
ATOM 3515 N N . LEU B 1 194 ? 4.484 9.35 -8.829 1 98.63 194 LEU B N 1
ATOM 3516 C CA . LEU B 1 194 ? 4.395 10.179 -7.632 1 98.63 194 LEU B CA 1
ATOM 3517 C C . LEU B 1 194 ? 5.771 10.699 -7.228 1 98.63 194 LEU B C 1
ATOM 3519 O O . LEU B 1 194 ? 5.909 11.858 -6.83 1 98.63 194 LEU B O 1
ATOM 3523 N N . VAL B 1 195 ? 6.77 9.827 -7.33 1 98.3 195 VAL B N 1
ATOM 3524 C CA . VAL B 1 195 ? 8.134 10.217 -6.987 1 98.3 195 VAL B CA 1
ATOM 3525 C C . VAL B 1 195 ? 8.598 11.341 -7.911 1 98.3 195 VAL B C 1
ATOM 3527 O O . VAL B 1 195 ? 9.195 12.32 -7.457 1 98.3 195 VAL B O 1
ATOM 3530 N N . GLU B 1 196 ? 8.31 11.228 -9.182 1 98.26 196 GLU B N 1
ATOM 3531 C CA . GLU B 1 196 ? 8.691 12.272 -10.129 1 98.26 196 GLU B CA 1
ATOM 3532 C C . GLU B 1 196 ? 7.993 13.591 -9.808 1 98.26 196 GLU B C 1
ATOM 3534 O O . GLU B 1 196 ? 8.594 14.661 -9.92 1 98.26 196 GLU B O 1
ATOM 3539 N N . ALA B 1 197 ? 6.736 13.508 -9.459 1 98.66 197 ALA B N 1
ATOM 3540 C CA . ALA B 1 197 ? 6.02 14.708 -9.036 1 98.66 197 ALA B CA 1
ATOM 3541 C C . ALA B 1 197 ? 6.683 15.34 -7.815 1 98.66 197 ALA B C 1
ATOM 3543 O O . ALA B 1 197 ? 6.829 16.562 -7.743 1 98.66 197 ALA B O 1
ATOM 3544 N N . ALA B 1 198 ? 7.066 14.49 -6.879 1 98.51 198 ALA B N 1
ATOM 3545 C CA . ALA B 1 198 ? 7.731 14.973 -5.672 1 98.51 198 ALA B CA 1
ATOM 3546 C C . ALA B 1 198 ? 9.03 15.697 -6.013 1 98.51 198 ALA B C 1
ATOM 3548 O O . ALA B 1 198 ? 9.301 16.78 -5.487 1 98.51 198 ALA B O 1
ATOM 3549 N N . VAL B 1 199 ? 9.802 15.115 -6.864 1 98.26 199 VAL B N 1
ATOM 3550 C CA . VAL B 1 199 ? 11.062 15.72 -7.282 1 98.26 199 VAL B CA 1
ATOM 3551 C C . VAL B 1 199 ? 10.79 17.035 -8.007 1 98.26 199 VAL B C 1
ATOM 3553 O O . VAL B 1 199 ? 11.488 18.028 -7.788 1 98.26 199 VAL B O 1
ATOM 3556 N N . THR B 1 200 ? 9.81 17.055 -8.834 1 98.42 200 THR B N 1
ATOM 3557 C CA . THR B 1 200 ? 9.414 18.273 -9.531 1 98.42 200 THR B CA 1
ATOM 3558 C C . THR B 1 200 ? 9.066 19.377 -8.537 1 98.42 200 THR B C 1
ATOM 3560 O O . THR B 1 200 ? 9.354 20.551 -8.778 1 98.42 200 THR B O 1
ATOM 3563 N N . LEU B 1 201 ? 8.521 19.017 -7.411 1 97.99 201 LEU B N 1
ATOM 3564 C CA . LEU B 1 201 ? 8.075 19.968 -6.399 1 97.99 201 LEU B CA 1
ATOM 3565 C C . LEU B 1 201 ? 9.224 20.355 -5.473 1 97.99 201 LEU B C 1
ATOM 3567 O O . LEU B 1 201 ? 9.035 21.129 -4.532 1 97.99 201 LEU B O 1
ATOM 3571 N N . GLY B 1 202 ? 10.402 19.677 -5.636 1 97.5 202 GLY B N 1
ATOM 3572 C CA . GLY B 1 202 ? 11.596 20.16 -4.96 1 97.5 202 GLY B CA 1
ATOM 3573 C C . GLY B 1 202 ? 12.081 19.227 -3.866 1 97.5 202 GLY B C 1
ATOM 3574 O O . GLY B 1 202 ? 13.024 19.549 -3.141 1 97.5 202 GLY B O 1
ATOM 3575 N N . PHE B 1 203 ? 11.49 18.052 -3.74 1 97.95 203 PHE B N 1
ATOM 3576 C CA . PHE B 1 203 ? 11.974 17.091 -2.755 1 97.95 203 PHE B CA 1
ATOM 3577 C C . PHE B 1 203 ? 13.121 16.265 -3.323 1 97.95 203 PHE B C 1
ATOM 3579 O O . PHE B 1 203 ? 13.088 15.864 -4.488 1 97.95 203 PHE B O 1
ATOM 3586 N N . PRO B 1 204 ? 14.122 16.018 -2.518 1 97.27 204 PRO B N 1
ATOM 3587 C CA . PRO B 1 204 ? 15.168 15.096 -2.967 1 97.27 204 PRO B CA 1
ATOM 3588 C C . PRO B 1 204 ? 14.629 13.705 -3.29 1 97.27 204 PRO B C 1
ATOM 3590 O O . PRO B 1 204 ? 13.707 13.226 -2.623 1 97.27 204 PRO B O 1
ATOM 3593 N N . ARG B 1 205 ? 15.263 13.04 -4.211 1 95.59 205 ARG B N 1
ATOM 3594 C CA . ARG B 1 205 ? 14.762 11.783 -4.759 1 95.59 205 ARG B CA 1
ATOM 3595 C C . ARG B 1 205 ? 14.607 10.732 -3.665 1 95.59 205 ARG B C 1
ATOM 3597 O O . ARG B 1 205 ? 13.559 10.092 -3.556 1 95.59 205 ARG B O 1
ATOM 3604 N N . GLN B 1 206 ? 15.58 10.525 -2.823 1 95.08 206 GLN B N 1
ATOM 3605 C CA . GLN B 1 206 ? 15.517 9.501 -1.786 1 95.08 206 GLN B CA 1
ATOM 3606 C C . GLN B 1 206 ? 14.386 9.784 -0.801 1 95.08 206 GLN B C 1
ATOM 3608 O O . GLN B 1 206 ? 13.676 8.867 -0.383 1 95.08 206 GLN B O 1
ATOM 3613 N N . GLN B 1 207 ? 14.199 11.033 -0.422 1 95.34 207 GLN B N 1
ATOM 3614 C CA . GLN B 1 207 ? 13.094 11.431 0.443 1 95.34 207 GLN B CA 1
ATOM 3615 C C . GLN B 1 207 ? 11.749 11.192 -0.238 1 95.34 207 GLN B C 1
ATOM 3617 O O . GLN B 1 207 ? 10.786 10.775 0.409 1 95.34 207 GLN B O 1
ATOM 3622 N N . SER B 1 208 ? 11.772 11.458 -1.539 1 97.01 208 SER B N 1
ATOM 3623 C CA . SER B 1 208 ? 10.558 11.255 -2.322 1 97.01 208 SER B CA 1
ATOM 3624 C C . SER B 1 208 ? 10.144 9.787 -2.333 1 97.01 208 SER B C 1
ATOM 3626 O O . SER B 1 208 ? 8.973 9.466 -2.126 1 97.01 208 SER B O 1
ATOM 3628 N N . ILE B 1 209 ? 11.114 8.909 -2.536 1 96.31 209 ILE B N 1
ATOM 3629 C CA . ILE B 1 209 ? 10.844 7.476 -2.562 1 96.31 209 ILE B CA 1
ATOM 3630 C C . ILE B 1 209 ? 10.307 7.027 -1.205 1 96.31 209 ILE B C 1
ATOM 3632 O O . ILE B 1 209 ? 9.32 6.291 -1.133 1 96.31 209 ILE B O 1
ATOM 3636 N N . TYR B 1 210 ? 10.903 7.546 -0.216 1 94.92 210 TYR B N 1
ATOM 3637 C CA . TYR B 1 210 ? 10.502 7.175 1.136 1 94.92 210 TYR B CA 1
ATOM 3638 C C . TYR B 1 210 ? 9.085 7.649 1.435 1 94.92 210 TYR B C 1
ATOM 3640 O O . TYR B 1 210 ? 8.246 6.868 1.891 1 94.92 210 TYR B O 1
ATOM 3648 N N . MET B 1 211 ? 8.771 8.878 1.159 1 96.21 211 MET B N 1
ATOM 3649 C CA . MET B 1 211 ? 7.459 9.449 1.446 1 96.21 211 MET B CA 1
ATOM 3650 C C . MET B 1 211 ? 6.372 8.749 0.638 1 96.21 211 MET B C 1
ATOM 3652 O O . MET B 1 211 ? 5.316 8.409 1.174 1 96.21 211 MET B O 1
ATOM 3656 N N . VAL B 1 212 ? 6.668 8.488 -0.599 1 97.76 212 VAL B N 1
ATOM 3657 C CA . VAL B 1 212 ? 5.693 7.864 -1.487 1 97.76 212 VAL B CA 1
ATOM 3658 C C . VAL B 1 212 ? 5.446 6.421 -1.052 1 97.76 212 VAL B C 1
ATOM 3660 O O . VAL B 1 212 ? 4.305 5.953 -1.052 1 97.76 212 VAL B O 1
ATOM 3663 N N . SER B 1 213 ? 6.519 5.697 -0.674 1 96.36 213 SER B N 1
ATOM 3664 C CA . SER B 1 213 ? 6.363 4.326 -0.198 1 96.36 213 SER B CA 1
ATOM 3665 C C . SER B 1 213 ? 5.486 4.27 1.048 1 96.36 213 SER B C 1
ATOM 3667 O O . SER B 1 213 ? 4.593 3.426 1.147 1 96.36 213 SER B O 1
ATOM 3669 N N . GLU B 1 214 ? 5.688 5.176 1.93 1 95.9 214 GLU B N 1
ATOM 3670 C CA . GLU B 1 214 ? 4.903 5.212 3.16 1 95.9 214 GLU B CA 1
ATOM 3671 C C . GLU B 1 214 ? 3.465 5.641 2.886 1 95.9 214 GLU B C 1
ATOM 3673 O O . GLU B 1 214 ? 2.536 5.182 3.553 1 95.9 214 GLU B O 1
ATOM 3678 N N . LEU B 1 215 ? 3.327 6.553 1.919 1 97.63 215 LEU B N 1
ATOM 3679 C CA . LEU B 1 215 ? 1.991 6.965 1.499 1 97.63 215 LEU B CA 1
ATOM 3680 C C . LEU B 1 215 ? 1.181 5.767 1.014 1 97.63 215 LEU B C 1
ATOM 3682 O O . LEU B 1 215 ? 0.038 5.575 1.434 1 97.63 215 LEU B O 1
ATOM 3686 N N . LEU B 1 216 ? 1.781 4.98 0.15 1 97.89 216 LEU B N 1
ATOM 3687 C CA . LEU B 1 216 ? 1.074 3.812 -0.364 1 97.89 216 LEU B CA 1
ATOM 3688 C C . LEU B 1 216 ? 0.825 2.795 0.745 1 97.89 216 LEU B C 1
ATOM 3690 O O . LEU B 1 216 ? -0.265 2.225 0.836 1 97.89 216 LEU B O 1
ATOM 3694 N N . ASN B 1 217 ? 1.849 2.581 1.512 1 95.4 217 ASN B N 1
ATOM 3695 C CA . ASN B 1 217 ? 1.713 1.629 2.609 1 95.4 217 ASN B CA 1
ATOM 3696 C C . ASN B 1 217 ? 0.555 1.999 3.532 1 95.4 217 ASN B C 1
ATOM 3698 O O . ASN B 1 217 ? -0.281 1.153 3.855 1 95.4 217 ASN B O 1
ATOM 3702 N N . GLY B 1 218 ? 0.488 3.225 3.975 1 96 218 GLY B N 1
ATOM 3703 C CA . GLY B 1 218 ? -0.586 3.672 4.847 1 96 218 GLY B CA 1
ATOM 3704 C C . GLY B 1 218 ? -1.95 3.629 4.185 1 96 218 GLY B C 1
ATOM 3705 O O . GLY B 1 218 ? -2.935 3.223 4.805 1 96 218 GLY B O 1
ATOM 3706 N N . SER B 1 219 ? -2.044 4.056 2.943 1 97.26 219 SER B N 1
ATOM 3707 C CA . SER B 1 219 ? -3.308 4.06 2.214 1 97.26 219 SER B CA 1
ATOM 3708 C C . SER B 1 219 ? -3.821 2.641 1.99 1 97.26 219 SER B C 1
ATOM 3710 O O . SER B 1 219 ? -5.021 2.383 2.108 1 97.26 219 SER B O 1
ATOM 3712 N N . ALA B 1 220 ? -2.871 1.789 1.639 1 95.84 220 ALA B N 1
ATOM 3713 C CA . ALA B 1 220 ? -3.253 0.392 1.451 1 95.84 220 ALA B CA 1
ATOM 3714 C C . ALA B 1 220 ? -3.785 -0.21 2.749 1 95.84 220 ALA B C 1
ATOM 3716 O O . ALA B 1 220 ? -4.799 -0.911 2.745 1 95.84 220 ALA B O 1
ATOM 3717 N N . LYS B 1 221 ? -3.115 0.013 3.804 1 94.15 221 LYS B N 1
ATOM 3718 C CA . LYS B 1 221 ? -3.555 -0.468 5.11 1 94.15 221 LYS B CA 1
ATOM 3719 C C . LYS B 1 221 ? -4.961 0.029 5.434 1 94.15 221 LYS B C 1
ATOM 3721 O O . LYS B 1 221 ? -5.796 -0.733 5.926 1 94.15 221 LYS B O 1
ATOM 3726 N N . LEU B 1 222 ? -5.163 1.281 5.166 1 94.49 222 LEU B N 1
ATOM 3727 C CA . LEU B 1 222 ? -6.481 1.858 5.408 1 94.49 222 LEU B CA 1
ATOM 3728 C C . LEU B 1 222 ? -7.538 1.179 4.544 1 94.49 222 LEU B C 1
ATOM 3730 O O . LEU B 1 222 ? -8.627 0.859 5.025 1 94.49 222 LEU B O 1
ATOM 3734 N N . ALA B 1 223 ? -7.204 0.912 3.328 1 94.93 223 ALA B N 1
ATOM 3735 C CA . ALA B 1 223 ? -8.147 0.336 2.374 1 94.93 223 ALA B CA 1
ATOM 3736 C C . ALA B 1 223 ? -8.492 -1.103 2.744 1 94.93 223 ALA B C 1
ATOM 3738 O O . ALA B 1 223 ? -9.563 -1.603 2.39 1 94.93 223 ALA B O 1
ATOM 3739 N N . THR B 1 224 ? -7.583 -1.788 3.436 1 91.98 224 THR B N 1
ATOM 3740 C CA . THR B 1 224 ? -7.796 -3.194 3.757 1 91.98 224 THR B CA 1
ATOM 3741 C C . THR B 1 224 ? -8.692 -3.339 4.984 1 91.98 224 THR B C 1
ATOM 3743 O O . THR B 1 224 ? -9.147 -4.441 5.301 1 91.98 224 THR B O 1
ATOM 3746 N N . GLN B 1 225 ? -8.944 -2.174 5.687 1 90.68 225 GLN B N 1
ATOM 3747 C CA . GLN B 1 225 ? -9.824 -2.252 6.848 1 90.68 225 GLN B CA 1
ATOM 3748 C C . GLN B 1 225 ? -11.245 -2.628 6.438 1 90.68 225 GLN B C 1
ATOM 3750 O O . GLN B 1 225 ? -11.733 -2.187 5.395 1 90.68 225 GLN B O 1
ATOM 3755 N N . PRO B 1 226 ? -11.914 -3.494 7.258 1 87.95 226 PRO B N 1
ATOM 3756 C CA . PRO B 1 226 ? -13.267 -3.939 6.919 1 87.95 226 PRO B CA 1
ATOM 3757 C C . PRO B 1 226 ? -14.232 -2.777 6.695 1 87.95 226 PRO B C 1
ATOM 3759 O O . PRO B 1 226 ? -14.182 -1.78 7.419 1 87.95 226 PRO B O 1
ATOM 3762 N N . GLY B 1 227 ? -15.007 -2.915 5.656 1 87.32 227 GLY B N 1
ATOM 3763 C CA . GLY B 1 227 ? -16.057 -1.945 5.392 1 87.32 227 GLY B CA 1
ATOM 3764 C C . GLY B 1 227 ? -15.607 -0.808 4.494 1 87.32 227 GLY B C 1
ATOM 3765 O O . GLY B 1 227 ? -16.431 -0.034 4.002 1 87.32 227 GLY B O 1
ATOM 3766 N N . ASN B 1 228 ? -14.388 -0.703 4.25 1 90.59 228 ASN B N 1
ATOM 3767 C CA . ASN B 1 228 ? -13.887 0.397 3.434 1 90.59 228 ASN B CA 1
ATOM 3768 C C . ASN B 1 228 ? -14.017 0.095 1.944 1 90.59 228 ASN B C 1
ATOM 3770 O O . ASN B 1 228 ? -13.954 -1.065 1.533 1 90.59 228 ASN B O 1
ATOM 3774 N N . HIS B 1 229 ? -14.302 1.083 1.237 1 94.91 229 HIS B N 1
ATOM 3775 C CA . HIS B 1 229 ? -14.357 1.083 -0.22 1 94.91 229 HIS B CA 1
ATOM 3776 C C . HIS B 1 229 ? -13.486 2.19 -0.805 1 94.91 229 HIS B C 1
ATOM 3778 O O . HIS B 1 229 ? -13.586 3.348 -0.393 1 94.91 229 HIS B O 1
ATOM 3784 N N . PRO B 1 230 ? -12.633 1.841 -1.798 1 95.8 230 PRO B N 1
ATOM 3785 C CA . PRO B 1 230 ? -11.691 2.841 -2.306 1 95.8 230 PRO B CA 1
ATOM 3786 C C . PRO B 1 230 ? -12.385 4.111 -2.793 1 95.8 230 PRO B C 1
ATOM 3788 O O . PRO B 1 230 ? -11.905 5.218 -2.535 1 95.8 230 PRO B O 1
ATOM 3791 N N . ALA B 1 231 ? -13.508 4.001 -3.44 1 95.37 231 ALA B N 1
ATOM 3792 C CA . ALA B 1 231 ? -14.22 5.165 -3.961 1 95.37 231 ALA B CA 1
ATOM 3793 C C . ALA B 1 231 ? -14.691 6.072 -2.828 1 95.37 231 ALA B C 1
ATOM 3795 O O . ALA B 1 231 ? -14.619 7.299 -2.935 1 95.37 231 ALA B O 1
ATOM 3796 N N . LEU B 1 232 ? -15.182 5.504 -1.781 1 95.39 232 LEU B N 1
ATOM 3797 C CA . LEU B 1 232 ? -15.666 6.277 -0.642 1 95.39 232 LEU B CA 1
ATOM 3798 C C . LEU B 1 232 ? -14.505 6.907 0.121 1 95.39 232 LEU B C 1
ATOM 3800 O O . LEU B 1 232 ? -14.61 8.041 0.592 1 95.39 232 LEU B O 1
ATOM 3804 N N . LEU B 1 233 ? -13.454 6.151 0.258 1 96.07 233 LEU B N 1
ATOM 3805 C CA . LEU B 1 233 ? -12.263 6.692 0.905 1 96.07 233 LEU B CA 1
ATOM 3806 C C . LEU B 1 233 ? -11.738 7.907 0.148 1 96.07 233 LEU B C 1
ATOM 3808 O O . LEU B 1 233 ? -11.343 8.902 0.76 1 96.07 233 LEU B O 1
ATOM 3812 N N . ARG B 1 234 ? -11.712 7.777 -1.199 1 96.55 234 ARG B N 1
ATOM 3813 C CA . ARG B 1 234 ? -11.297 8.902 -2.03 1 96.55 234 ARG B CA 1
ATOM 3814 C C . ARG B 1 234 ? -12.168 10.127 -1.77 1 96.55 234 ARG B C 1
ATOM 3816 O O . ARG B 1 234 ? -11.657 11.239 -1.628 1 96.55 234 ARG B O 1
ATOM 3823 N N . GLU B 1 235 ? -13.483 9.958 -1.664 1 94.75 235 GLU B N 1
ATOM 3824 C CA . GLU B 1 235 ? -14.427 11.045 -1.423 1 94.75 235 GLU B CA 1
ATOM 3825 C C . GLU B 1 235 ? -14.157 11.722 -0.082 1 94.75 235 GLU B C 1
ATOM 3827 O O . GLU B 1 235 ? -14.308 12.939 0.047 1 94.75 235 GLU B O 1
ATOM 3832 N N . GLN B 1 236 ? -13.733 10.963 0.849 1 91.55 236 GLN B N 1
ATOM 3833 C CA . GLN B 1 236 ? -13.501 11.471 2.198 1 91.55 236 GLN B CA 1
ATOM 3834 C C . GLN B 1 236 ? -12.287 12.395 2.236 1 91.55 236 GLN B C 1
ATOM 3836 O O . GLN B 1 236 ? -12.198 13.276 3.093 1 91.55 236 GLN B O 1
ATOM 3841 N N . VAL B 1 237 ? -11.434 12.215 1.29 1 92.92 237 VAL B N 1
ATOM 3842 C CA . VAL B 1 237 ? -10.232 13.041 1.25 1 92.92 237 VAL B CA 1
ATOM 3843 C C . VAL B 1 237 ? -10.499 14.304 0.433 1 92.92 237 VAL B C 1
ATOM 3845 O O . VAL B 1 237 ? -9.757 15.283 0.532 1 92.92 237 VAL B O 1
ATOM 3848 N N . CYS B 1 238 ? -11.54 14.264 -0.357 1 93.67 238 CYS B N 1
ATOM 3849 C CA . CYS B 1 238 ? -11.878 15.378 -1.237 1 93.67 238 CYS B CA 1
ATOM 3850 C C . CYS B 1 238 ? -12.887 16.308 -0.576 1 93.67 238 CYS B C 1
ATOM 3852 O O . CYS B 1 238 ? -14.072 15.983 -0.486 1 93.67 238 CYS B O 1
ATOM 3854 N N . SER B 1 239 ? -12.498 17.48 -0.213 1 87.96 239 SER B N 1
ATOM 3855 C CA . SER B 1 239 ? -13.394 18.477 0.363 1 87.96 239 SER B CA 1
ATOM 3856 C C . SER B 1 239 ? -13.985 19.378 -0.716 1 87.96 239 SER B C 1
ATOM 3858 O O . SER B 1 239 ? -13.418 19.509 -1.803 1 87.96 239 SER B O 1
ATOM 3860 N N . PRO B 1 240 ? -15.146 19.96 -0.46 1 90.2 240 PRO B N 1
ATOM 3861 C CA . PRO B 1 240 ? -15.746 20.879 -1.43 1 90.2 240 PRO B CA 1
ATOM 3862 C C . PRO B 1 240 ? -14.824 22.043 -1.789 1 90.2 240 PRO B C 1
ATOM 3864 O O . PRO B 1 240 ? -14.406 22.798 -0.908 1 90.2 240 PRO B O 1
ATOM 3867 N N . GLY B 1 241 ? -14.556 22.147 -3.09 1 89.56 241 GLY B N 1
ATOM 3868 C CA . GLY B 1 241 ? -13.694 23.222 -3.555 1 89.56 241 GLY B CA 1
ATOM 3869 C C . GLY B 1 241 ? -12.258 23.082 -3.085 1 89.56 241 GLY B C 1
ATOM 3870 O O . GLY B 1 241 ? -11.489 24.044 -3.126 1 89.56 241 GLY B O 1
ATOM 3871 N N . GLY B 1 242 ? -11.886 21.881 -2.709 1 90.95 242 GLY B N 1
ATOM 3872 C CA . GLY B 1 242 ? -10.608 21.683 -2.044 1 90.95 242 GLY B CA 1
ATOM 3873 C C . GLY B 1 242 ? -9.474 21.385 -3.007 1 90.95 242 GLY B C 1
ATOM 3874 O O . GLY B 1 242 ? -9.653 21.453 -4.225 1 90.95 242 GLY B O 1
ATOM 3875 N N . ILE B 1 243 ? -8.3 21.101 -2.44 1 94.04 243 ILE B N 1
ATOM 3876 C CA . ILE B 1 243 ? -7.054 20.868 -3.161 1 94.04 243 ILE B CA 1
ATOM 3877 C C . ILE B 1 243 ? -7.108 19.512 -3.861 1 94.04 243 ILE B C 1
ATOM 3879 O O . ILE B 1 243 ? -6.821 19.411 -5.056 1 94.04 243 ILE B O 1
ATOM 3883 N N . THR B 1 244 ? -7.582 18.521 -3.229 1 96.15 244 THR B N 1
ATOM 3884 C CA . THR B 1 244 ? -7.556 17.137 -3.689 1 96.15 244 THR B CA 1
ATOM 3885 C C . THR B 1 244 ? -8.479 16.948 -4.889 1 96.15 244 THR B C 1
ATOM 3887 O O . THR B 1 244 ? -8.133 16.247 -5.842 1 96.15 244 THR B O 1
ATOM 3890 N N . ILE B 1 245 ? -9.695 17.556 -4.838 1 97.22 245 ILE B N 1
ATOM 3891 C CA . ILE B 1 245 ? -10.671 17.362 -5.905 1 97.22 245 ILE B CA 1
ATOM 3892 C C . ILE B 1 245 ? -10.142 17.967 -7.204 1 97.22 245 ILE B C 1
ATOM 3894 O O . ILE B 1 245 ? -10.441 17.471 -8.293 1 97.22 245 ILE B O 1
ATOM 3898 N N . ALA B 1 246 ? -9.344 18.998 -7.108 1 97.31 246 ALA B N 1
ATOM 3899 C CA . ALA B 1 246 ? -8.738 19.578 -8.304 1 97.31 246 ALA B CA 1
ATOM 3900 C C . ALA B 1 246 ? -7.862 18.558 -9.025 1 97.31 246 ALA B C 1
ATOM 3902 O O . ALA B 1 246 ? -7.897 18.459 -10.254 1 97.31 246 ALA B O 1
ATOM 3903 N N . ALA B 1 247 ? -7.085 17.826 -8.325 1 98.4 247 ALA B N 1
ATOM 3904 C CA . ALA B 1 247 ? -6.222 16.798 -8.901 1 98.4 247 ALA B CA 1
ATOM 3905 C C . ALA B 1 247 ? -7.046 15.64 -9.459 1 98.4 247 ALA B C 1
ATOM 3907 O O . ALA B 1 247 ? -6.768 15.144 -10.553 1 98.4 247 ALA B O 1
ATOM 3908 N N . ILE B 1 248 ? -8.034 15.201 -8.725 1 98.49 248 ILE B N 1
ATOM 3909 C CA . ILE B 1 248 ? -8.87 14.084 -9.151 1 98.49 248 ILE B CA 1
ATOM 3910 C C . ILE B 1 248 ? -9.592 14.446 -10.447 1 98.49 248 ILE B C 1
ATOM 3912 O O . ILE B 1 248 ? -9.712 13.615 -11.351 1 98.49 248 ILE B O 1
ATOM 3916 N N . ASN B 1 249 ? -10.077 15.648 -10.5 1 98.13 249 ASN B N 1
ATOM 3917 C CA . ASN B 1 249 ? -10.723 16.104 -11.726 1 98.13 249 ASN B CA 1
ATOM 3918 C C . ASN B 1 249 ? -9.771 16.047 -12.917 1 98.13 249 ASN B C 1
ATOM 3920 O O . ASN B 1 249 ? -10.176 15.69 -14.025 1 98.13 249 ASN B O 1
ATOM 3924 N N . HIS B 1 250 ? -8.556 16.472 -12.711 1 98.33 250 HIS B N 1
ATOM 3925 C CA . HIS B 1 250 ? -7.57 16.371 -13.781 1 98.33 250 HIS B CA 1
ATOM 3926 C C . HIS B 1 250 ? -7.389 14.924 -14.227 1 98.33 250 HIS B C 1
ATOM 3928 O O . HIS B 1 250 ? -7.329 14.642 -15.426 1 98.33 250 HIS B O 1
ATOM 3934 N N . MET B 1 251 ? -7.3 13.996 -13.301 1 98.03 251 MET B N 1
ATOM 3935 C CA . MET B 1 251 ? -7.146 12.579 -13.616 1 98.03 251 MET B CA 1
ATOM 3936 C C . MET B 1 251 ? -8.338 12.066 -14.417 1 98.03 251 MET B C 1
ATOM 3938 O O . MET B 1 251 ? -8.169 11.297 -15.365 1 98.03 251 MET B O 1
ATOM 3942 N N . ASP B 1 252 ? -9.51 12.508 -14.038 1 97.17 252 ASP B N 1
ATOM 3943 C CA . ASP B 1 252 ? -10.715 12.085 -14.743 1 97.17 252 ASP B CA 1
ATOM 3944 C C . ASP B 1 252 ? -10.758 12.664 -16.156 1 97.17 252 ASP B C 1
ATOM 3946 O O . ASP B 1 252 ? -11.125 11.97 -17.106 1 97.17 252 ASP B O 1
ATOM 3950 N N . ARG B 1 253 ? -10.354 13.88 -16.324 1 97.49 253 ARG B N 1
ATOM 3951 C CA . ARG B 1 253 ? -10.386 14.557 -17.617 1 97.49 253 ARG B CA 1
ATOM 3952 C C . ARG B 1 253 ? -9.397 13.924 -18.591 1 97.49 253 ARG B C 1
ATOM 3954 O O . ARG B 1 253 ? -9.615 13.943 -19.804 1 97.49 253 ARG B O 1
ATOM 3961 N N . THR B 1 254 ? -8.365 13.31 -18.045 1 97.35 254 THR B N 1
ATOM 3962 C CA . THR B 1 254 ? -7.34 12.709 -18.891 1 97.35 254 THR B CA 1
ATOM 3963 C C . THR B 1 254 ? -7.516 11.194 -18.961 1 97.35 254 THR B C 1
ATOM 3965 O O . THR B 1 254 ? -6.624 10.481 -19.425 1 97.35 254 THR B O 1
ATOM 3968 N N . ALA B 1 255 ? -8.549 10.675 -18.394 1 97.02 255 ALA B N 1
ATOM 3969 C CA . ALA B 1 255 ? -9.016 9.296 -18.511 1 97.02 255 ALA B CA 1
ATOM 3970 C C . ALA B 1 255 ? -7.995 8.32 -17.934 1 97.02 255 ALA B C 1
ATOM 3972 O O . ALA B 1 255 ? -7.75 7.257 -18.509 1 97.02 255 ALA B O 1
ATOM 3973 N N . ILE B 1 256 ? -7.386 8.657 -16.884 1 97.34 256 ILE B N 1
ATOM 3974 C CA . ILE B 1 256 ? -6.38 7.804 -16.26 1 97.34 256 ILE B CA 1
ATOM 3975 C C . ILE B 1 256 ? -6.997 6.455 -15.902 1 97.34 256 ILE B C 1
ATOM 3977 O O . ILE B 1 256 ? -6.425 5.404 -16.2 1 97.34 256 ILE B O 1
ATOM 3981 N N . ARG B 1 257 ? -8.173 6.457 -15.328 1 96.67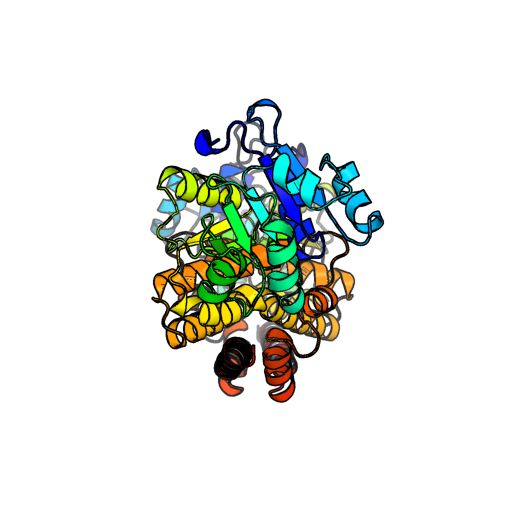 257 ARG B N 1
ATOM 3982 C CA . ARG B 1 257 ? -8.843 5.218 -14.947 1 96.67 257 ARG B CA 1
ATOM 3983 C C . ARG B 1 257 ? -9.076 4.326 -16.161 1 96.67 257 ARG B C 1
ATOM 3985 O O . ARG B 1 257 ? -8.76 3.134 -16.132 1 96.67 257 ARG B O 1
ATOM 3992 N N . GLY B 1 258 ? -9.602 4.895 -17.165 1 97.68 258 GLY B N 1
ATOM 3993 C CA . GLY B 1 258 ? -9.857 4.139 -18.381 1 97.68 258 GLY B CA 1
ATOM 3994 C C . GLY B 1 258 ? -8.599 3.553 -18.994 1 97.68 258 GLY B C 1
ATOM 3995 O O . GLY B 1 258 ? -8.604 2.415 -19.466 1 97.68 258 GLY B O 1
ATOM 3996 N N . ASN B 1 259 ? -7.527 4.314 -18.993 1 98.23 259 ASN B N 1
ATOM 3997 C CA . ASN B 1 259 ? -6.268 3.86 -19.575 1 98.23 259 ASN B CA 1
ATOM 3998 C C . ASN B 1 259 ? -5.636 2.747 -18.745 1 98.23 259 ASN B C 1
ATOM 4000 O O . ASN B 1 259 ? -4.986 1.853 -19.29 1 98.23 259 ASN B O 1
ATOM 4004 N N . ILE B 1 260 ? -5.821 2.801 -17.455 1 98.42 260 ILE B N 1
ATOM 4005 C CA . ILE B 1 260 ? -5.342 1.724 -16.597 1 98.42 260 ILE B CA 1
ATOM 4006 C C . ILE B 1 260 ? -6.12 0.444 -16.892 1 98.42 260 ILE B C 1
ATOM 4008 O O . ILE B 1 260 ? -5.531 -0.63 -17.036 1 98.42 260 ILE B O 1
ATOM 4012 N N . ILE B 1 261 ? -7.452 0.554 -16.999 1 98.56 261 ILE B N 1
ATOM 4013 C CA . ILE B 1 261 ? -8.293 -0.592 -17.325 1 98.56 261 ILE B CA 1
ATOM 4014 C C . ILE B 1 261 ? -7.844 -1.201 -18.651 1 98.56 261 ILE B C 1
ATOM 4016 O O . ILE B 1 261 ? -7.629 -2.412 -18.744 1 98.56 261 ILE B O 1
ATOM 4020 N N . ASP B 1 262 ? -7.589 -0.367 -19.629 1 98.61 262 ASP B N 1
ATOM 4021 C CA . ASP B 1 262 ? -7.18 -0.847 -20.945 1 98.61 262 ASP B CA 1
ATOM 4022 C C . ASP B 1 262 ? -5.813 -1.525 -20.882 1 98.61 262 ASP B C 1
ATOM 4024 O O . ASP B 1 262 ? -5.557 -2.489 -21.607 1 98.61 262 ASP B O 1
ATOM 4028 N N . ALA B 1 263 ? -4.92 -0.999 -20.102 1 98.71 263 ALA B N 1
ATOM 4029 C CA . ALA B 1 263 ? -3.609 -1.619 -19.931 1 98.71 263 ALA B CA 1
ATOM 4030 C C . ALA B 1 263 ? -3.74 -3.041 -19.393 1 98.71 263 ALA B C 1
ATOM 4032 O O . ALA B 1 263 ? -3.087 -3.962 -19.889 1 98.71 263 ALA B O 1
ATOM 4033 N N . ILE B 1 264 ? -4.568 -3.236 -18.418 1 98.63 264 ILE B N 1
ATOM 4034 C CA . ILE B 1 264 ? -4.761 -4.545 -17.804 1 98.63 264 ILE B CA 1
ATOM 4035 C C . ILE B 1 264 ? -5.419 -5.492 -18.806 1 98.63 264 ILE B C 1
ATOM 4037 O O . ILE B 1 264 ? -5.053 -6.667 -18.892 1 98.63 264 ILE B O 1
ATOM 4041 N N . LEU B 1 265 ? -6.376 -4.985 -19.587 1 98.44 265 LEU B N 1
ATOM 4042 C CA . LEU B 1 265 ? -7.019 -5.799 -20.613 1 98.44 265 LEU B CA 1
ATOM 4043 C C . LEU B 1 265 ? -6.026 -6.178 -21.707 1 98.44 265 LEU B C 1
ATOM 4045 O O . LEU B 1 265 ? -6.122 -7.26 -22.29 1 98.44 265 LEU B O 1
ATOM 4049 N N . THR B 1 266 ? -5.069 -5.299 -21.986 1 98.23 266 THR B N 1
ATOM 4050 C CA . THR B 1 266 ? -3.996 -5.623 -22.919 1 98.23 266 THR B CA 1
ATOM 4051 C C . THR B 1 266 ? -3.15 -6.778 -22.39 1 98.23 266 THR B C 1
ATOM 4053 O O . THR B 1 266 ? -2.791 -7.686 -23.142 1 98.23 266 THR B O 1
ATOM 4056 N N . ALA B 1 267 ? -2.833 -6.723 -21.114 1 97.7 267 ALA B N 1
ATOM 4057 C CA . ALA B 1 267 ? -2.113 -7.826 -20.482 1 97.7 267 ALA B CA 1
ATOM 4058 C C . ALA B 1 267 ? -2.92 -9.12 -20.552 1 97.7 267 ALA B C 1
ATOM 4060 O O . ALA B 1 267 ? -2.367 -10.189 -20.82 1 97.7 267 ALA B O 1
ATOM 4061 N N . TYR B 1 268 ? -4.194 -9.04 -20.296 1 97.29 268 TYR B N 1
ATOM 4062 C CA . TYR B 1 268 ? -5.081 -10.197 -20.347 1 97.29 268 TYR B CA 1
ATOM 4063 C C . TYR B 1 268 ? -5.057 -10.841 -21.728 1 97.29 268 TYR B C 1
ATOM 4065 O O . TYR B 1 268 ? -4.956 -12.064 -21.847 1 97.29 268 TYR B O 1
ATOM 4073 N N . LYS B 1 269 ? -5.164 -10.048 -22.759 1 96.15 269 LYS B N 1
ATOM 4074 C CA . LYS B 1 269 ? -5.125 -10.541 -24.132 1 96.15 269 LYS B CA 1
ATOM 4075 C C . LYS B 1 269 ? -3.799 -11.235 -24.43 1 96.15 269 LYS B C 1
ATOM 4077 O O . LYS B 1 269 ? -3.773 -12.293 -25.062 1 96.15 269 LYS B O 1
ATOM 4082 N N . LYS B 1 270 ? -2.753 -10.626 -24.004 1 94.49 270 LYS B N 1
ATOM 4083 C CA . LYS B 1 270 ? -1.433 -11.218 -24.201 1 94.49 270 LYS B CA 1
ATOM 4084 C C . LYS B 1 270 ? -1.324 -12.566 -23.495 1 94.49 270 LYS B C 1
ATOM 4086 O O . LYS B 1 270 ? -0.759 -13.516 -24.042 1 94.49 270 LYS B O 1
ATOM 4091 N N . GLU B 1 271 ? -1.801 -12.622 -22.24 1 91.96 271 GLU B N 1
ATOM 4092 C CA . GLU B 1 271 ? -1.793 -13.865 -21.475 1 91.96 271 GLU B CA 1
ATOM 4093 C C . GLU B 1 271 ? -2.564 -14.964 -22.2 1 91.96 271 GLU B C 1
ATOM 4095 O O . GLU B 1 271 ? -2.122 -16.114 -22.246 1 91.96 271 GLU B O 1
ATOM 4100 N N . LYS B 1 272 ? -3.677 -14.676 -22.793 1 90.93 272 LYS B N 1
ATOM 4101 C CA . LYS B 1 272 ? -4.499 -15.64 -23.52 1 90.93 272 LYS B CA 1
ATOM 4102 C C . LYS B 1 272 ? -3.781 -16.144 -24.768 1 90.93 272 LYS B C 1
ATOM 4104 O O . LYS B 1 272 ? -3.924 -17.309 -25.145 1 90.93 272 LYS B O 1
ATOM 4109 N N . GLN B 1 273 ? -3.052 -15.282 -25.334 1 88.19 273 GLN B N 1
ATOM 4110 C CA . GLN B 1 273 ? -2.283 -15.676 -26.509 1 88.19 273 GLN B CA 1
ATOM 4111 C C . GLN B 1 273 ? -1.196 -16.683 -26.143 1 88.19 273 GLN B C 1
ATOM 4113 O O . GLN B 1 273 ? -0.901 -17.595 -26.919 1 88.19 273 GLN B O 1
ATOM 4118 N N . LEU B 1 274 ? -0.589 -16.51 -25.021 1 82.15 274 LEU B N 1
ATOM 4119 C CA . LEU B 1 274 ? 0.472 -17.405 -24.571 1 82.15 274 LEU B CA 1
ATOM 4120 C C . LEU B 1 274 ? -0.083 -18.788 -24.251 1 82.15 274 LEU B C 1
ATOM 4122 O O . LEU B 1 274 ? 0.622 -19.791 -24.386 1 82.15 274 LEU B O 1
ATOM 4126 N N . GLU B 1 275 ? -1.244 -18.85 -23.718 1 77.15 275 GLU B N 1
ATOM 4127 C CA . GLU B 1 275 ? -1.857 -20.137 -23.405 1 77.15 275 GLU B CA 1
ATOM 4128 C C . GLU B 1 275 ? -2.127 -20.943 -24.673 1 77.15 275 GLU B C 1
ATOM 4130 O O . GLU B 1 275 ? -2.163 -22.174 -24.637 1 77.15 275 GLU B O 1
ATOM 4135 N N . PHE B 1 276 ? -2.341 -20.221 -25.822 1 66.92 276 PHE B N 1
ATOM 4136 C CA . PHE B 1 276 ? -2.637 -20.916 -27.07 1 66.92 276 PHE B CA 1
ATOM 4137 C C . PHE B 1 276 ? -1.352 -21.304 -27.791 1 66.92 276 PHE B C 1
ATOM 4139 O O . PHE B 1 276 ? -1.33 -22.273 -28.554 1 66.92 276 PHE B O 1
ATOM 4146 N N . ILE B 1 277 ? -0.426 -20.421 -27.909 1 55.27 277 ILE B N 1
ATOM 4147 C CA . ILE B 1 277 ? 0.769 -20.702 -28.697 1 55.27 277 ILE B CA 1
ATOM 4148 C C . ILE B 1 277 ? 1.459 -21.954 -28.16 1 55.27 277 ILE B C 1
ATOM 4150 O O . ILE B 1 277 ? 2.035 -22.73 -28.925 1 55.27 277 ILE B O 1
ATOM 4154 N N . GLU B 1 278 ? 1.447 -22.3 -26.96 1 46.66 278 GLU B N 1
ATOM 4155 C CA . GLU B 1 278 ? 2.232 -23.497 -26.672 1 46.66 278 GLU B CA 1
ATOM 4156 C C . GLU B 1 278 ? 1.38 -24.757 -26.788 1 46.66 278 GLU B C 1
ATOM 4158 O O . GLU B 1 278 ? 0.208 -24.758 -26.405 1 46.66 278 GLU B O 1
#